Protein 3GDM (pdb70)

Foldseek 3Di:
DDQLQVCLVDALAPLSVLLSVLCVVLVFQEEEEEPDAALVVVLVLLLLLLSQYQEYEDALVRHPDDACVSHQVSVQVSCVVSPHFYEYAPADDDADPVSLCVCCHDGCRPLQGHQEYEYECVNDLRSQVSNVVSSVVRDPDGHAYAYEQDDDDPPDPNDPVSSVSRVVSLVPDSHHHAAYADQAAPDCVVVPHDHAHEYEQEACCDPPDPVNVRGDYLLVRLLRHHRHYYDYCQQPPPHHDNNVSSCVSRVSNSVSNVVSD/DDQLQVCLVPALAVLSSLLSVLCVVLLFQEEEEEPDAELVVVLVLLLLLLSQYQEYEDALVNHPDDACVSHQVSVLVSCVVSPHFYEYAPADDDADPVSLCVCCHDGCRPLLGHQEYEYECVNDLRNQVSVVVSSVVRDPDGHAYAYEQDDDDPPDPNDPVSSVSRVVSLVVDSHHYAAYADQADPDCVVVPHDHAYEYEPEDVCDLLVSLLRPHSHYYYYCQQQPPNDDNNVSSCVSRVSNSVSNVVD

B-factor: mean 23.88, std 8.71, range [9.25, 62.56]

Sequence (510 aa):
KATYKERAATHPSPVAAKLFNIMHEKQTNLCASLDVRTTKELLELVEALGPKICLLKTHVDILTDFSMEGTVKPLKALSAKYNFLLFEDRRFADIGNTVKLQYSAGVYRIAEWADITNAHGVVGPGIVSGLKQAAEEVTKEPRGLLMLAELSCKGSLATGEYTKGTVDIAKSDKDFVIGFIAQRDMGGRDEGYDWLIMTPGVGLDDKGDALGQQYRTVDDVVSTGSDIIIVGRGLFAKGRDAKVEGERYRKAGWEAYLRRCKATYKERAATHPSPVAAKLFNIMHEKQTNLCASLDVRTTKELLELVEALGPKICLLKTHVDILTDFSMEGTVKPLKALSAKYNFLLFEDRRFADIGNTVKLQYSAGVYRIAEWADITNAHGVVGPGIVSGLKQAAEEVTKEPRGLLMLAELSCKGSLATGEYTKGTVDIAKSDKDFVIGFIAQRDMGGRDEGYDWLIMTPGVGLRTVDDVVSTGSDIIIVGRGLFAKGRDAKVEGERYRKAGWEAYLRR

Solvent-accessible surface area: 19714 Å² total; per-residue (Å²): 89,48,50,0,119,97,10,7,90,113,22,52,0,82,0,0,20,76,0,0,54,4,0,55,114,42,96,0,0,0,0,0,12,7,51,12,88,55,12,151,73,7,37,98,23,0,79,29,0,0,58,42,0,0,0,0,22,5,10,0,12,6,5,78,73,21,46,59,130,35,0,7,129,41,0,65,58,16,11,86,139,42,61,3,10,0,0,1,7,20,42,0,4,12,55,42,96,23,0,29,21,14,0,5,23,11,44,23,103,4,0,64,2,0,8,0,0,0,0,0,0,0,2,0,46,13,0,3,70,12,0,60,93,0,5,106,104,59,23,198,101,42,17,0,0,0,0,2,1,74,18,103,28,185,47,32,24,16,50,61,114,8,10,137,14,0,20,69,9,0,58,72,23,102,70,5,1,0,0,0,13,9,55,100,38,24,28,18,122,154,116,56,37,40,12,0,3,0,0,42,30,7,3,43,88,42,207,84,40,81,78,10,87,152,95,72,50,2,70,57,0,0,67,64,10,0,0,0,0,8,4,23,138,23,0,26,13,150,84,81,79,10,110,86,21,0,55,88,11,32,126,28,0,28,83,4,9,94,152,65,88,105,48,59,1,119,94,9,8,90,110,22,56,0,84,0,0,18,75,0,0,67,7,0,58,123,40,97,0,0,0,0,0,11,7,60,13,92,55,12,152,70,6,38,94,20,0,71,33,0,0,66,28,0,0,0,0,23,6,9,0,13,7,5,79,71,25,46,51,122,35,0,10,131,39,0,66,59,12,10,84,130,53,67,2,6,0,0,1,7,21,45,0,4,15,56,36,88,24,0,40,22,14,0,14,22,9,34,20,103,6,0,78,2,0,7,0,0,0,0,0,0,0,3,0,55,30,0,4,66,6,0,60,83,3,4,106,134,53,27,193,100,38,20,0,0,0,0,1,2,87,19,111,26,142,48,32,26,18,53,45,103,7,12,136,15,0,21,88,9,0,53,72,23,82,69,8,1,0,0,0,13,10,59,106,44,23,29,17,123,146,110,46,32,38,13,0,2,0,0,42,61,14,27,100,111,70,1,67,59,0,0,70,58,8,0,0,0,0,7,3,24,153,20,0,28,11,180,81,89,76,14,118,77,15,0,57,118,14,48,99,25,0,26,76,1,25,116,146,89

Nearest PDB structures (foldseek):
  3gdm-assembly1_A  TM=1.004E+00  e=1.186E-55  Saccharomyces cerevisiae
  1dqw-assembly1_A  TM=9.858E-01  e=4.170E-51  Saccharomyces cerevisiae
  3gdt-assembly2_B  TM=9.945E-01  e=7.584E-51  Saccharomyces cerevisiae
  3gdm-assembly1_B  TM=9.973E-01  e=5.459E-50  Saccharomyces cerevisiae
  3gdl-assembly1_B  TM=9.566E-01  e=9.638E-49  Saccharomyces cerevisiae

Structure (mmCIF, N/CA/C/O backbone):
data_3GDM
#
_entry.id   3GDM
#
_cell.length_a   47.642
_cell.length_b   93.141
_cell.length_c   67.233
_cell.angle_alpha   90.00
_cell.angle_beta   109.19
_cell.angle_gamma   90.00
#
_symmetry.space_group_name_H-M   'P 1 21 1'
#
loop_
_entity.id
_entity.type
_entity.pdbx_description
1 polymer "Orotidine 5'-phosphate decarboxylase"
2 water water
#
loop_
_atom_site.group_PDB
_atom_site.id
_atom_site.type_symbol
_atom_site.label_atom_id
_atom_site.label_alt_id
_atom_site.label_comp_id
_atom_site.label_asym_id
_atom_site.label_entity_id
_atom_site.label_seq_id
_atom_site.pdbx_PDB_ins_code
_atom_site.Cartn_x
_atom_site.Cartn_y
_atom_site.Cartn_z
_atom_site.occupancy
_atom_site.B_iso_or_equiv
_atom_site.auth_seq_id
_atom_site.auth_comp_id
_atom_site.auth_asym_id
_atom_site.auth_atom_id
_atom_site.pdbx_PDB_model_num
ATOM 1 N N . LYS A 1 3 ? -16.371 -20.212 1.967 1.00 28.89 3 LYS A N 1
ATOM 2 C CA . LYS A 1 3 ? -16.179 -18.897 1.294 1.00 27.17 3 LYS A CA 1
ATOM 3 C C . LYS A 1 3 ? -16.212 -19.051 -0.220 1.00 26.36 3 LYS A C 1
ATOM 4 O O . LYS A 1 3 ? -15.969 -20.134 -0.750 1.00 27.27 3 LYS A O 1
ATOM 10 N N . ALA A 1 4 ? -16.504 -17.955 -0.912 1.00 24.17 4 ALA A N 1
ATOM 11 C CA . ALA A 1 4 ? -16.540 -17.963 -2.365 1.00 23.50 4 ALA A CA 1
ATOM 12 C C . ALA A 1 4 ? -15.099 -18.091 -2.847 1.00 22.44 4 ALA A C 1
ATOM 13 O O . ALA A 1 4 ? -14.163 -18.042 -2.042 1.00 22.80 4 ALA A O 1
ATOM 15 N N . THR A 1 5 ? -14.922 -18.251 -4.154 1.00 20.15 5 THR A N 1
ATOM 16 C CA . THR A 1 5 ? -13.589 -18.372 -4.735 1.00 18.23 5 THR A CA 1
ATOM 17 C C . THR A 1 5 ? -12.875 -17.022 -4.668 1.00 18.25 5 THR A C 1
ATOM 18 O O . THR A 1 5 ? -13.515 -15.981 -4.509 1.00 17.44 5 THR A O 1
ATOM 22 N N . TYR A 1 6 ? -11.550 -17.038 -4.784 1.00 16.87 6 TYR A N 1
ATOM 23 C CA . TYR A 1 6 ? -10.797 -15.791 -4.761 1.00 17.04 6 TYR A CA 1
ATOM 24 C C . TYR A 1 6 ? -11.271 -14.939 -5.937 1.00 17.31 6 TYR A C 1
ATOM 25 O O . TYR A 1 6 ? -11.383 -13.719 -5.827 1.00 17.65 6 TYR A O 1
ATOM 34 N N . LYS A 1 7 ? -11.545 -15.597 -7.062 1.00 16.34 7 LYS A N 1
ATOM 35 C CA . LYS A 1 7 ? -12.018 -14.917 -8.265 1.00 18.19 7 LYS A CA 1
ATOM 36 C C . LYS A 1 7 ? -13.319 -14.159 -7.992 1.00 18.06 7 LYS A C 1
ATOM 37 O O . LYS A 1 7 ? -13.473 -13.008 -8.405 1.00 19.09 7 LYS A O 1
ATOM 43 N N . GLU A 1 8 ? -14.248 -14.808 -7.296 1.00 19.07 8 GLU A N 1
ATOM 44 C CA . GLU A 1 8 ? -15.529 -14.189 -6.967 1.00 20.75 8 GLU A CA 1
ATOM 45 C C . GLU A 1 8 ? -15.350 -13.035 -5.983 1.00 21.46 8 GLU A C 1
ATOM 46 O O . GLU A 1 8 ? -15.922 -11.958 -6.152 1.00 19.73 8 GLU A O 1
ATOM 52 N N . ARG A 1 9 ? -14.548 -13.264 -4.948 1.00 19.62 9 ARG A N 1
ATOM 53 C CA . ARG A 1 9 ? -14.320 -12.239 -3.942 1.00 20.86 9 ARG A CA 1
ATOM 54 C C . ARG A 1 9 ? -13.692 -10.988 -4.550 1.00 20.74 9 ARG A C 1
ATOM 55 O O . ARG A 1 9 ? -13.983 -9.870 -4.125 1.00 22.07 9 ARG A O 1
ATOM 63 N N . ALA A 1 10 ? -12.846 -11.170 -5.557 1.00 21.70 10 ALA A N 1
ATOM 64 C CA . ALA A 1 10 ? -12.196 -10.037 -6.207 1.00 22.27 10 ALA A CA 1
ATOM 65 C C . ALA A 1 10 ? -13.203 -9.141 -6.924 1.00 23.93 10 ALA A C 1
ATOM 66 O O . ALA A 1 10 ? -13.073 -7.915 -6.926 1.00 22.71 10 ALA A O 1
ATOM 68 N N . ALA A 1 11 ? -14.216 -9.760 -7.517 1.00 24.30 11 ALA A N 1
ATOM 69 C CA . ALA A 1 11 ? -15.230 -9.027 -8.269 1.00 25.13 11 ALA A CA 1
ATOM 70 C C . ALA A 1 11 ? -16.181 -8.159 -7.453 1.00 25.30 11 ALA A C 1
ATOM 71 O O . ALA A 1 11 ? -16.717 -7.173 -7.961 1.00 25.58 11 ALA A O 1
ATOM 73 N N . THR A 1 12 ? -16.378 -8.509 -6.189 1.00 26.26 12 THR A N 1
ATOM 74 C CA . THR A 1 12 ? -17.311 -7.784 -5.339 1.00 27.21 12 THR A CA 1
ATOM 75 C C . THR A 1 12 ? -16.714 -7.024 -4.156 1.00 24.70 12 THR A C 1
ATOM 76 O O . THR A 1 12 ? -17.415 -6.254 -3.501 1.00 23.24 12 THR A O 1
ATOM 80 N N . HIS A 1 13 ? -15.431 -7.217 -3.884 1.00 21.41 13 HIS A N 1
ATOM 81 C CA . HIS A 1 13 ? -14.829 -6.557 -2.733 1.00 20.62 13 HIS A CA 1
ATOM 82 C C . HIS A 1 13 ? -14.812 -5.029 -2.777 1.00 20.06 13 HIS A C 1
ATOM 83 O O . HIS A 1 13 ? -14.439 -4.424 -3.781 1.00 22.30 13 HIS A O 1
ATOM 90 N N . PRO A 1 14 ? -15.210 -4.386 -1.667 1.00 20.60 14 PRO A N 1
ATOM 91 C CA . PRO A 1 14 ? -15.247 -2.923 -1.564 1.00 20.83 14 PRO A CA 1
ATOM 92 C C . PRO A 1 14 ? -13.884 -2.233 -1.520 1.00 20.71 14 PRO A C 1
ATOM 93 O O . PRO A 1 14 ? -13.786 -1.038 -1.801 1.00 21.24 14 PRO A O 1
ATOM 97 N N . SER A 1 15 ? -12.839 -2.979 -1.168 1.00 19.58 15 SER A N 1
ATOM 98 C CA . SER A 1 15 ? -11.490 -2.418 -1.088 1.00 18.77 15 SER A CA 1
ATOM 99 C C . SER A 1 15 ? -10.699 -2.710 -2.348 1.00 18.43 15 SER A C 1
ATOM 100 O O . SER A 1 15 ? -10.459 -3.867 -2.677 1.00 17.15 15 SER A O 1
ATOM 103 N N . PRO A 1 16 ? -10.279 -1.663 -3.073 1.00 18.81 16 PRO A N 1
ATOM 104 C CA . PRO A 1 16 ? -9.510 -1.862 -4.301 1.00 16.75 16 PRO A CA 1
ATOM 105 C C . PRO A 1 16 ? -8.241 -2.684 -4.115 1.00 16.84 16 PRO A C 1
ATOM 106 O O . PRO A 1 16 ? -7.899 -3.497 -4.970 1.00 17.81 16 PRO A O 1
ATOM 110 N N . VAL A 1 17 ? -7.539 -2.483 -3.005 1.00 16.19 17 VAL A N 1
ATOM 111 C CA . VAL A 1 17 ? -6.314 -3.244 -2.801 1.00 16.02 17 VAL A CA 1
ATOM 112 C C . VAL A 1 17 ? -6.627 -4.727 -2.568 1.00 16.46 17 VAL A C 1
ATOM 113 O O . VAL A 1 17 ? -5.888 -5.600 -3.024 1.00 14.94 17 VAL A O 1
ATOM 117 N N . ALA A 1 18 ? -7.739 -5.014 -1.895 1.00 15.39 18 ALA A N 1
ATOM 118 C CA . ALA A 1 18 ? -8.128 -6.403 -1.638 1.00 15.76 18 ALA A CA 1
ATOM 119 C C . ALA A 1 18 ? -8.573 -7.062 -2.942 1.00 16.03 18 ALA A C 1
ATOM 120 O O . ALA A 1 18 ? -8.251 -8.220 -3.205 1.00 14.06 18 ALA A O 1
ATOM 122 N N . ALA A 1 19 ? -9.315 -6.318 -3.755 1.00 16.79 19 ALA A N 1
ATOM 123 C CA . ALA A 1 19 ? -9.773 -6.834 -5.035 1.00 16.30 19 ALA A CA 1
ATOM 124 C C . ALA A 1 19 ? -8.550 -7.150 -5.895 1.00 15.29 19 ALA A C 1
ATOM 125 O O . ALA A 1 19 ? -8.508 -8.181 -6.564 1.00 17.81 19 ALA A O 1
ATOM 127 N N . LYS A 1 20 ? -7.546 -6.275 -5.859 1.00 15.17 20 LYS A N 1
ATOM 128 C CA . LYS A 1 20 ? -6.330 -6.487 -6.634 1.00 16.26 20 LYS A CA 1
ATOM 129 C C . LYS A 1 20 ? -5.607 -7.754 -6.182 1.00 16.27 20 LYS A C 1
ATOM 130 O O . LYS A 1 20 ? -5.115 -8.529 -7.011 1.00 15.75 20 LYS A O 1
ATOM 136 N N . LEU A 1 21 ? -5.558 -7.973 -4.869 1.00 16.12 21 LEU A N 1
ATOM 137 C CA . LEU A 1 21 ? -4.888 -9.151 -4.322 1.00 14.88 21 LEU A CA 1
ATOM 138 C C . LEU A 1 21 ? -5.616 -10.451 -4.690 1.00 14.90 21 LEU A C 1
ATOM 139 O O . LEU A 1 21 ? -4.982 -11.432 -5.078 1.00 14.03 21 LEU A O 1
ATOM 144 N N . PHE A 1 22 ? -6.943 -10.465 -4.567 1.00 15.16 22 PHE A N 1
ATOM 145 C CA . PHE A 1 22 ? -7.717 -11.656 -4.913 1.00 15.47 22 PHE A CA 1
ATOM 146 C C . PHE A 1 22 ? -7.542 -11.998 -6.393 1.00 15.83 22 PHE A C 1
ATOM 147 O O . PHE A 1 22 ? -7.498 -13.172 -6.765 1.00 15.62 22 PHE A O 1
ATOM 155 N N . ASN A 1 23 ? -7.440 -10.979 -7.241 1.00 15.59 23 ASN A N 1
ATOM 156 C CA . ASN A 1 23 ? -7.253 -11.221 -8.664 1.00 17.30 23 ASN A CA 1
ATOM 157 C C . ASN A 1 23 ? -5.861 -11.783 -8.916 1.00 16.85 23 ASN A C 1
ATOM 158 O O . ASN A 1 23 ? -5.685 -12.642 -9.775 1.00 17.51 23 ASN A O 1
ATOM 163 N N . ILE A 1 24 ? -4.871 -11.300 -8.169 1.00 16.44 24 ILE A N 1
ATOM 164 C CA . ILE A 1 24 ? -3.508 -11.801 -8.318 1.00 14.94 24 ILE A CA 1
ATOM 165 C C . ILE A 1 24 ? -3.495 -13.285 -7.951 1.00 15.28 24 ILE A C 1
ATOM 166 O O . ILE A 1 24 ? -2.912 -14.108 -8.662 1.00 15.32 24 ILE A O 1
ATOM 171 N N . MET A 1 25 ? -4.151 -13.620 -6.843 1.00 14.16 25 MET A N 1
ATOM 172 C CA . MET A 1 25 ? -4.220 -15.001 -6.372 1.00 13.76 25 MET A CA 1
ATOM 173 C C . MET A 1 25 ? -4.901 -15.894 -7.401 1.00 15.62 25 MET A C 1
ATOM 174 O O . MET A 1 25 ? -4.423 -16.983 -7.705 1.00 14.79 25 MET A O 1
ATOM 179 N N . HIS A 1 26 ? -6.019 -15.424 -7.942 1.00 16.64 26 HIS A N 1
ATOM 180 C CA . HIS A 1 26 ? -6.754 -16.190 -8.940 1.00 19.85 26 HIS A CA 1
ATOM 181 C C . HIS A 1 26 ? -5.967 -16.369 -10.245 1.00 18.73 26 HIS A C 1
ATOM 182 O O . HIS A 1 26 ? -5.868 -17.480 -10.769 1.00 19.32 26 HIS A O 1
ATOM 189 N N . GLU A 1 27 ? -5.386 -15.287 -10.752 1.00 18.84 27 GLU A N 1
ATOM 190 C CA . GLU A 1 27 ? -4.640 -15.338 -12.008 1.00 19.54 27 GLU A CA 1
ATOM 191 C C . GLU A 1 27 ? -3.326 -16.122 -11.962 1.00 18.40 27 GLU A C 1
ATOM 192 O O . GLU A 1 27 ? -2.920 -16.708 -12.966 1.00 20.14 27 GLU A O 1
ATOM 198 N N . LYS A 1 28 ? -2.668 -16.139 -10.806 1.00 16.29 28 LYS A N 1
ATOM 199 C CA . LYS A 1 28 ? -1.389 -16.837 -10.658 1.00 15.72 28 LYS A CA 1
ATOM 200 C C . LYS A 1 28 ? -1.495 -18.158 -9.909 1.00 15.44 28 LYS A C 1
ATOM 201 O O . LYS A 1 28 ? -0.487 -18.845 -9.697 1.00 15.44 28 LYS A O 1
ATOM 207 N N . GLN A 1 29 ? -2.716 -18.505 -9.516 1.00 15.05 29 GLN A N 1
ATOM 208 C CA . GLN A 1 29 ? -2.983 -19.721 -8.765 1.00 15.34 29 GLN A CA 1
ATOM 209 C C . GLN A 1 29 ? -2.065 -19.804 -7.550 1.00 16.10 29 GLN A C 1
ATOM 210 O O . GLN A 1 29 ? -1.354 -20.781 -7.346 1.00 15.68 29 GLN A O 1
ATOM 216 N N . THR A 1 30 ? -2.076 -18.754 -6.742 1.00 14.27 30 THR A N 1
ATOM 217 C CA . THR A 1 30 ? -1.245 -18.754 -5.553 1.00 13.42 30 THR A CA 1
ATOM 218 C C . THR A 1 30 ? -1.893 -18.026 -4.394 1.00 14.72 30 THR A C 1
ATOM 219 O O . THR A 1 30 ? -2.606 -17.039 -4.591 1.00 15.10 30 THR A O 1
ATOM 223 N N . ASN A 1 31 ? -1.692 -18.549 -3.188 1.00 13.56 31 ASN A N 1
ATOM 224 C CA . ASN A 1 31 ? -2.172 -17.878 -1.985 1.00 12.07 31 ASN A CA 1
ATOM 225 C C . ASN A 1 31 ? -0.988 -17.794 -1.029 1.00 11.12 31 ASN A C 1
ATOM 226 O O . ASN A 1 31 ? -1.149 -17.643 0.181 1.00 11.87 31 ASN A O 1
ATOM 231 N N . LEU A 1 32 ? 0.209 -17.872 -1.612 1.00 11.64 32 LEU A N 1
ATOM 232 C CA . LEU A 1 32 ? 1.460 -17.814 -0.862 1.00 11.96 32 LEU A CA 1
ATOM 233 C C . LEU A 1 32 ? 2.039 -16.412 -0.680 1.00 12.47 32 LEU A C 1
ATOM 234 O O . LEU A 1 32 ? 2.214 -15.657 -1.642 1.00 11.62 32 LEU A O 1
ATOM 239 N N . CYS A 1 33 ? 2.336 -16.105 0.576 1.00 10.94 33 CYS A N 1
ATOM 240 C CA . CYS A 1 33 ? 2.941 -14.852 1.010 1.00 14.00 33 CYS A CA 1
ATOM 241 C C . CYS A 1 33 ? 4.350 -15.207 1.489 1.00 13.93 33 CYS A C 1
ATOM 242 O O . CYS A 1 33 ? 4.505 -16.006 2.413 1.00 14.73 33 CYS A O 1
ATOM 245 N N . ALA A 1 34 ? 5.373 -14.648 0.851 1.00 13.76 34 ALA A N 1
ATOM 246 C CA . ALA A 1 34 ? 6.742 -14.923 1.279 1.00 13.18 34 ALA A CA 1
ATOM 247 C C . ALA A 1 34 ? 7.176 -13.896 2.319 1.00 13.76 34 ALA A C 1
ATOM 248 O O . ALA A 1 34 ? 6.841 -12.714 2.221 1.00 12.86 34 ALA A O 1
ATOM 250 N N . SER A 1 35 ? 7.914 -14.358 3.322 1.00 12.33 35 SER A N 1
ATOM 251 C CA . SER A 1 35 ? 8.439 -13.489 4.376 1.00 14.05 35 SER A CA 1
ATOM 252 C C . SER A 1 35 ? 9.938 -13.753 4.315 1.00 14.34 35 SER A C 1
ATOM 253 O O . SER A 1 35 ? 10.399 -14.824 4.705 1.00 14.30 35 SER A O 1
ATOM 256 N N . LEU A 1 36 ? 10.691 -12.777 3.818 1.00 14.39 36 LEU A N 1
ATOM 257 C CA . LEU A 1 36 ? 12.130 -12.939 3.640 1.00 14.69 36 LEU A CA 1
ATOM 258 C C . LEU A 1 36 ? 12.923 -11.974 4.512 1.00 14.73 36 LEU A C 1
ATOM 259 O O . LEU A 1 36 ? 13.477 -10.983 4.031 1.00 15.50 36 LEU A O 1
ATOM 264 N N . ASP A 1 37 ? 12.991 -12.289 5.798 1.00 13.80 37 ASP A N 1
ATOM 265 C CA . ASP A 1 37 ? 13.678 -11.435 6.754 1.00 14.39 37 ASP A CA 1
ATOM 266 C C . ASP A 1 37 ? 15.199 -11.520 6.731 1.00 16.19 37 ASP A C 1
ATOM 267 O O . ASP A 1 37 ? 15.825 -12.050 7.651 1.00 19.07 37 ASP A O 1
ATOM 272 N N . VAL A 1 38 ? 15.782 -10.981 5.667 1.00 16.39 38 VAL A N 1
ATOM 273 C CA . VAL A 1 38 ? 17.232 -10.953 5.515 1.00 16.96 38 VAL A CA 1
ATOM 274 C C . VAL A 1 38 ? 17.692 -9.529 5.794 1.00 16.64 38 VAL A C 1
ATOM 275 O O . VAL A 1 38 ? 16.899 -8.590 5.712 1.00 17.23 38 VAL A O 1
ATOM 279 N N . ARG A 1 39 ? 18.973 -9.368 6.116 1.00 17.16 39 ARG A N 1
ATOM 280 C CA . ARG A 1 39 ? 19.512 -8.056 6.468 1.00 17.62 39 ARG A CA 1
ATOM 281 C C . ARG A 1 39 ? 20.012 -7.160 5.338 1.00 17.91 39 ARG A C 1
ATOM 282 O O . ARG A 1 39 ? 20.231 -5.973 5.567 1.00 19.74 39 ARG A O 1
ATOM 290 N N . THR A 1 40 ? 20.202 -7.699 4.134 1.00 17.90 40 THR A N 1
ATOM 291 C CA . THR A 1 40 ? 20.686 -6.869 3.035 1.00 18.93 40 THR A CA 1
ATOM 292 C C . THR A 1 40 ? 19.734 -6.748 1.858 1.00 17.93 40 THR A C 1
ATOM 293 O O . THR A 1 40 ? 19.063 -7.707 1.477 1.00 16.88 40 THR A O 1
ATOM 297 N N . THR A 1 41 ? 19.694 -5.551 1.286 1.00 17.54 41 THR A N 1
ATOM 298 C CA . THR A 1 41 ? 18.856 -5.274 0.134 1.00 16.79 41 THR A CA 1
ATOM 299 C C . THR A 1 41 ? 19.217 -6.216 -1.017 1.00 17.46 41 THR A C 1
ATOM 300 O O . THR A 1 41 ? 18.338 -6.729 -1.704 1.00 17.53 41 THR A O 1
ATOM 304 N N . LYS A 1 42 ? 20.511 -6.457 -1.210 1.00 17.44 42 LYS A N 1
ATOM 305 C CA . LYS A 1 42 ? 20.965 -7.330 -2.289 1.00 18.42 42 LYS A CA 1
ATOM 306 C C . LYS A 1 42 ? 20.339 -8.721 -2.211 1.00 17.77 42 LYS A C 1
ATOM 307 O O . LYS A 1 42 ? 19.810 -9.225 -3.201 1.00 17.90 42 LYS A O 1
ATOM 313 N N . GLU A 1 43 ? 20.404 -9.346 -1.041 1.00 18.31 43 GLU A N 1
ATOM 314 C CA . GLU A 1 43 ? 19.829 -10.674 -0.898 1.00 17.32 43 GLU A CA 1
ATOM 315 C C . GLU A 1 43 ? 18.312 -10.626 -0.990 1.00 17.36 43 GLU A C 1
ATOM 316 O O . GLU A 1 43 ? 17.698 -11.505 -1.590 1.00 17.95 43 GLU A O 1
ATOM 322 N N . LEU A 1 44 ? 17.708 -9.598 -0.406 1.00 15.18 44 LEU A N 1
ATOM 323 C CA . LEU A 1 44 ? 16.251 -9.472 -0.454 1.00 15.51 44 LEU A CA 1
ATOM 324 C C . LEU A 1 44 ? 15.780 -9.464 -1.900 1.00 16.44 44 LEU A C 1
ATOM 325 O O . LEU A 1 44 ? 14.885 -10.217 -2.278 1.00 15.72 44 LEU A O 1
ATOM 330 N N . LEU A 1 45 ? 16.398 -8.612 -2.712 1.00 16.93 45 LEU A N 1
ATOM 331 C CA . LEU A 1 45 ? 16.026 -8.501 -4.116 1.00 17.54 45 LEU A CA 1
ATOM 332 C C . LEU A 1 45 ? 16.232 -9.798 -4.888 1.00 17.32 45 LEU A C 1
ATOM 333 O O . LEU A 1 45 ? 15.439 -10.137 -5.769 1.00 18.30 45 LEU A O 1
ATOM 338 N N . GLU A 1 46 ? 17.299 -10.520 -4.564 1.00 17.55 46 GLU A N 1
ATOM 339 C CA . GLU A 1 46 ? 17.584 -11.783 -5.237 1.00 18.64 46 GLU A CA 1
ATOM 340 C C . GLU A 1 46 ? 16.485 -12.796 -4.935 1.00 18.43 46 GLU A C 1
ATOM 341 O O . GLU A 1 46 ? 15.949 -13.440 -5.838 1.00 17.77 46 GLU A O 1
ATOM 347 N N . LEU A 1 47 ? 16.154 -12.928 -3.655 1.00 17.82 47 LEU A N 1
ATOM 348 C CA . LEU A 1 47 ? 15.129 -13.869 -3.227 1.00 17.64 47 LEU A CA 1
ATOM 349 C C . LEU A 1 47 ? 13.760 -13.478 -3.759 1.00 17.29 47 LEU A C 1
ATOM 350 O O . LEU A 1 47 ? 12.975 -14.337 -4.164 1.00 16.63 47 LEU A O 1
ATOM 355 N N . VAL A 1 48 ? 13.470 -12.181 -3.765 1.00 16.69 48 VAL A N 1
ATOM 356 C CA . VAL A 1 48 ? 12.178 -11.721 -4.258 1.00 17.04 48 VAL A CA 1
ATOM 357 C C . VAL A 1 48 ? 12.005 -12.032 -5.739 1.00 18.50 48 VAL A C 1
ATOM 358 O O . VAL A 1 48 ? 10.919 -12.417 -6.178 1.00 18.34 48 VAL A O 1
ATOM 362 N N . GLU A 1 49 ? 13.067 -11.873 -6.521 1.00 18.49 49 GLU A N 1
ATOM 363 C CA . GLU A 1 49 ? 12.938 -12.156 -7.941 1.00 21.09 49 GLU A CA 1
ATOM 364 C C . GLU A 1 49 ? 12.732 -13.642 -8.198 1.00 20.41 49 GLU A C 1
ATOM 365 O O . GLU A 1 49 ? 11.975 -14.027 -9.092 1.00 21.97 49 GLU A O 1
ATOM 371 N N . ALA A 1 50 ? 13.396 -14.475 -7.405 1.00 19.49 50 ALA A N 1
ATOM 372 C CA . ALA A 1 50 ? 13.272 -15.919 -7.554 1.00 17.91 50 ALA A CA 1
ATOM 373 C C . ALA A 1 50 ? 11.871 -16.385 -7.179 1.00 18.06 50 ALA A C 1
ATOM 374 O O . ALA A 1 50 ? 11.342 -17.324 -7.774 1.00 19.04 50 ALA A O 1
ATOM 376 N N . LEU A 1 51 ? 11.274 -15.721 -6.193 1.00 16.45 51 LEU A N 1
ATOM 377 C CA . LEU A 1 51 ? 9.945 -16.087 -5.716 1.00 16.24 51 LEU A CA 1
ATOM 378 C C . LEU A 1 51 ? 8.786 -15.349 -6.373 1.00 15.53 51 LEU A C 1
ATOM 379 O O . LEU A 1 51 ? 7.644 -15.796 -6.290 1.00 15.43 51 LEU A O 1
ATOM 384 N N . GLY A 1 52 ? 9.081 -14.232 -7.031 1.00 15.33 52 GLY A N 1
ATOM 385 C CA . GLY A 1 52 ? 8.044 -13.430 -7.664 1.00 15.68 52 GLY A CA 1
ATOM 386 C C . GLY A 1 52 ? 6.933 -14.161 -8.393 1.00 15.15 52 GLY A C 1
ATOM 387 O O . GLY A 1 52 ? 5.753 -13.897 -8.153 1.00 14.78 52 GLY A O 1
ATOM 388 N N . PRO A 1 53 ? 7.272 -15.095 -9.292 1.00 15.85 53 PRO A N 1
ATOM 389 C CA . PRO A 1 53 ? 6.256 -15.836 -10.042 1.00 16.28 53 PRO A CA 1
ATOM 390 C C . PRO A 1 53 ? 5.345 -16.714 -9.199 1.00 16.47 53 PRO A C 1
ATOM 391 O O . PRO A 1 53 ? 4.248 -17.058 -9.627 1.00 16.00 53 PRO A O 1
ATOM 395 N N . LYS A 1 54 ? 5.794 -17.065 -7.999 1.00 14.87 54 LYS A N 1
ATOM 396 C CA . LYS A 1 54 ? 5.030 -17.977 -7.158 1.00 16.46 54 LYS A CA 1
ATOM 397 C C . LYS A 1 54 ? 4.276 -17.382 -5.980 1.00 14.19 54 LYS A C 1
ATOM 398 O O . LYS A 1 54 ? 3.576 -18.102 -5.271 1.00 15.11 54 LYS A O 1
ATOM 404 N N . ILE A 1 55 ? 4.391 -16.075 -5.777 1.00 14.33 55 ILE A N 1
ATOM 405 C CA . ILE A 1 55 ? 3.726 -15.452 -4.638 1.00 12.38 55 ILE A CA 1
ATOM 406 C C . ILE A 1 55 ? 2.674 -14.428 -5.030 1.00 13.18 55 ILE A C 1
ATOM 407 O O . ILE A 1 55 ? 2.658 -13.928 -6.155 1.00 13.60 55 ILE A O 1
ATOM 412 N N . CYS A 1 56 ? 1.793 -14.116 -4.092 1.00 14.00 56 CYS A N 1
ATOM 413 C CA . CYS A 1 56 ? 0.768 -13.115 -4.344 1.00 15.17 56 CYS A CA 1
ATOM 414 C C . CYS A 1 56 ? 1.070 -11.902 -3.464 1.00 13.79 56 CYS A C 1
ATOM 415 O O . CYS A 1 56 ? 0.542 -10.810 -3.693 1.00 12.78 56 CYS A O 1
ATOM 418 N N . LEU A 1 57 ? 1.967 -12.091 -2.496 1.00 12.29 57 LEU A N 1
ATOM 419 C CA . LEU A 1 57 ? 2.301 -11.045 -1.541 1.00 11.16 57 LEU A CA 1
ATOM 420 C C . LEU A 1 57 ? 3.679 -11.264 -0.918 1.00 10.49 57 LEU A C 1
ATOM 421 O O . LEU A 1 57 ? 4.124 -12.404 -0.760 1.00 12.26 57 LEU A O 1
ATOM 426 N N . LEU A 1 58 ? 4.351 -10.169 -0.577 1.00 11.34 58 LEU A N 1
ATOM 427 C CA . LEU A 1 58 ? 5.651 -10.230 0.079 1.00 11.41 58 LEU A CA 1
ATOM 428 C C . LEU A 1 58 ? 5.517 -9.442 1.378 1.00 11.64 58 LEU A C 1
ATOM 429 O O . LEU A 1 58 ? 5.163 -8.256 1.343 1.00 12.46 58 LEU A O 1
ATOM 434 N N . LYS A 1 59 ? 5.775 -10.095 2.510 1.00 10.59 59 LYS A N 1
ATOM 435 C CA . LYS A 1 59 ? 5.699 -9.435 3.809 1.00 10.80 59 LYS A CA 1
ATOM 436 C C . LYS A 1 59 ? 7.110 -8.968 4.141 1.00 11.73 59 LYS A C 1
ATOM 437 O O . LYS A 1 59 ? 8.040 -9.776 4.249 1.00 13.64 59 LYS A O 1
ATOM 443 N N . THR A 1 60 ? 7.257 -7.659 4.303 1.00 13.01 60 THR A N 1
ATOM 444 C CA . THR A 1 60 ? 8.558 -7.065 4.571 1.00 13.38 60 THR A CA 1
ATOM 445 C C . THR A 1 60 ? 8.747 -6.389 5.923 1.00 13.55 60 THR A C 1
ATOM 446 O O . THR A 1 60 ? 7.797 -6.016 6.608 1.00 13.31 60 THR A O 1
ATOM 450 N N . HIS A 1 61 ? 10.019 -6.234 6.268 1.00 15.34 61 HIS A N 1
ATOM 451 C CA . HIS A 1 61 ? 10.470 -5.525 7.455 1.00 14.36 61 HIS A CA 1
ATOM 452 C C . HIS A 1 61 ? 11.651 -4.736 6.908 1.00 14.81 61 HIS A C 1
ATOM 453 O O . HIS A 1 61 ? 12.804 -5.144 7.073 1.00 15.26 61 HIS A O 1
ATOM 460 N N . VAL A 1 62 ? 11.381 -3.628 6.218 1.00 14.65 62 VAL A N 1
ATOM 461 C CA . VAL A 1 62 ? 12.486 -2.849 5.669 1.00 14.33 62 VAL A CA 1
ATOM 462 C C . VAL A 1 62 ? 13.297 -2.225 6.796 1.00 14.51 62 VAL A C 1
ATOM 463 O O . VAL A 1 62 ? 14.442 -1.826 6.594 1.00 16.45 62 VAL A O 1
ATOM 467 N N . ASP A 1 63 ? 12.709 -2.165 7.987 1.00 13.80 63 ASP A N 1
ATOM 468 C CA . ASP A 1 63 ? 13.390 -1.593 9.136 1.00 16.10 63 ASP A CA 1
ATOM 469 C C . ASP A 1 63 ? 14.433 -2.505 9.785 1.00 15.67 63 ASP A C 1
ATOM 470 O O . ASP A 1 63 ? 14.977 -2.166 10.833 1.00 16.87 63 ASP A O 1
ATOM 475 N N . ILE A 1 64 ? 14.708 -3.662 9.183 1.00 15.87 64 ILE A N 1
ATOM 476 C CA . ILE A 1 64 ? 15.746 -4.542 9.726 1.00 17.11 64 ILE A CA 1
ATOM 477 C C . ILE A 1 64 ? 16.907 -4.627 8.738 1.00 16.92 64 ILE A C 1
ATOM 478 O O . ILE A 1 64 ? 17.914 -5.285 9.005 1.00 17.48 64 ILE A O 1
ATOM 483 N N . LEU A 1 65 ? 16.764 -3.962 7.594 1.00 16.50 65 LEU A N 1
ATOM 484 C CA . LEU A 1 65 ? 17.825 -3.967 6.590 1.00 17.27 65 LEU A CA 1
ATOM 485 C C . LEU A 1 65 ? 18.982 -3.115 7.094 1.00 18.15 65 LEU A C 1
ATOM 486 O O . LEU A 1 65 ? 18.776 -2.156 7.838 1.00 18.46 65 LEU A O 1
ATOM 491 N N . THR A 1 66 ? 20.198 -3.468 6.695 1.00 19.66 66 THR A N 1
ATOM 492 C CA . THR A 1 66 ? 21.376 -2.716 7.110 1.00 21.24 66 THR A CA 1
ATOM 493 C C . THR A 1 66 ? 21.690 -1.622 6.101 1.00 21.59 66 THR A C 1
ATOM 494 O O . THR A 1 66 ? 22.571 -0.791 6.335 1.00 21.83 66 THR A O 1
ATOM 498 N N . ASP A 1 67 ? 20.970 -1.620 4.983 1.00 20.88 67 ASP A N 1
ATO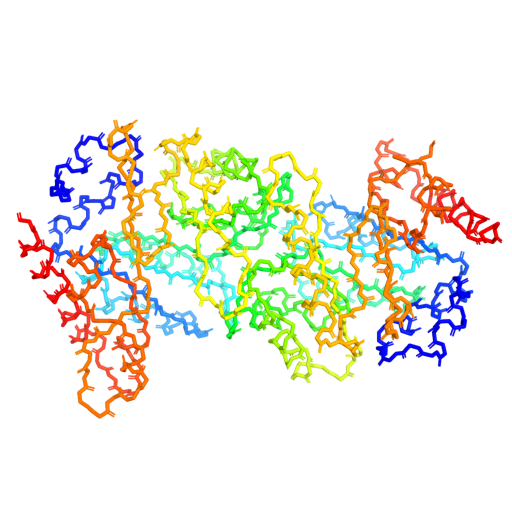M 499 C CA . ASP A 1 67 ? 21.215 -0.645 3.931 1.00 20.44 67 ASP A CA 1
ATOM 500 C C . ASP A 1 67 ? 19.972 -0.160 3.202 1.00 20.72 67 ASP A C 1
ATOM 501 O O . ASP A 1 67 ? 19.962 -0.060 1.976 1.00 19.10 67 ASP A O 1
ATOM 506 N N . PHE A 1 68 ? 18.927 0.155 3.953 1.00 20.02 68 PHE A N 1
ATOM 507 C CA . PHE A 1 68 ? 17.704 0.639 3.340 1.00 19.47 68 PHE A CA 1
ATOM 508 C C . PHE A 1 68 ? 17.865 2.013 2.705 1.00 20.28 68 PHE A C 1
ATOM 509 O O . PHE A 1 68 ? 18.554 2.882 3.236 1.00 19.27 68 PHE A O 1
ATOM 517 N N . SER A 1 69 ? 17.209 2.194 1.565 1.00 20.00 69 SER A N 1
ATOM 518 C CA . SER A 1 69 ? 17.194 3.470 0.864 1.00 19.65 69 SER A CA 1
ATOM 519 C C . SER A 1 69 ? 16.030 3.431 -0.114 1.00 19.63 69 SER A C 1
ATOM 520 O O . SER A 1 69 ? 15.633 2.358 -0.580 1.00 18.30 69 SER A O 1
ATOM 523 N N . MET A 1 70 ? 15.462 4.594 -0.409 1.00 18.67 70 MET A N 1
ATOM 524 C CA . MET A 1 70 ? 14.341 4.655 -1.339 1.00 21.81 70 MET A CA 1
ATOM 525 C C . MET A 1 70 ? 14.766 4.244 -2.747 1.00 22.64 70 MET A C 1
ATOM 526 O O . MET A 1 70 ? 14.065 3.492 -3.421 1.00 23.50 70 MET A O 1
ATOM 531 N N . GLU A 1 71 ? 15.922 4.730 -3.187 1.00 23.47 71 GLU A N 1
ATOM 532 C CA . GLU A 1 71 ? 16.416 4.413 -4.524 1.00 24.10 71 GLU A CA 1
ATOM 533 C C . GLU A 1 71 ? 17.023 3.022 -4.649 1.00 22.20 71 GLU A C 1
ATOM 534 O O . GLU A 1 71 ? 16.882 2.369 -5.684 1.00 21.73 71 GLU A O 1
ATOM 540 N N . GLY A 1 72 ? 17.692 2.570 -3.595 1.00 21.02 72 GLY A N 1
ATOM 541 C CA . GLY A 1 72 ? 18.330 1.267 -3.633 1.00 20.24 72 GLY A CA 1
ATOM 542 C C . GLY A 1 72 ? 17.467 0.084 -3.242 1.00 19.91 72 GLY A C 1
ATOM 543 O O . GLY A 1 72 ? 17.680 -1.023 -3.731 1.00 19.64 72 GLY A O 1
ATOM 544 N N . THR A 1 73 ? 16.486 0.312 -2.373 1.00 19.66 73 THR A N 1
ATOM 545 C CA . THR A 1 73 ? 15.618 -0.766 -1.907 1.00 18.45 73 THR A CA 1
ATOM 546 C C . THR A 1 73 ? 14.197 -0.715 -2.459 1.00 17.09 73 THR A C 1
ATOM 547 O O . THR A 1 73 ? 13.751 -1.635 -3.142 1.00 17.29 73 THR A O 1
ATOM 551 N N . VAL A 1 74 ? 13.489 0.368 -2.160 1.00 17.47 74 VAL A N 1
ATOM 552 C CA . VAL A 1 74 ? 12.109 0.513 -2.598 1.00 15.83 74 VAL A CA 1
ATOM 553 C C . VAL A 1 74 ? 11.916 0.529 -4.105 1.00 16.18 74 VAL A C 1
ATOM 554 O O . VAL A 1 74 ? 11.047 -0.170 -4.619 1.00 16.52 74 VAL A O 1
ATOM 558 N N . LYS A 1 75 ? 12.715 1.322 -4.815 1.00 17.20 75 LYS A N 1
ATOM 559 C CA . LYS A 1 75 ? 12.579 1.395 -6.263 1.00 18.88 75 LYS A CA 1
ATOM 560 C C . LYS A 1 75 ? 12.674 0.015 -6.910 1.00 18.24 75 LYS A C 1
ATOM 561 O O . LYS A 1 75 ? 11.788 -0.376 -7.666 1.00 17.91 75 LYS A O 1
ATOM 567 N N . PRO A 1 76 ? 13.752 -0.740 -6.629 1.00 18.48 76 PRO A N 1
ATOM 568 C CA . PRO A 1 76 ? 13.868 -2.073 -7.232 1.00 19.84 76 PRO A CA 1
ATOM 569 C C . PRO A 1 76 ? 12.761 -3.020 -6.764 1.00 19.56 76 PRO A C 1
ATOM 570 O O . PRO A 1 76 ? 12.284 -3.856 -7.534 1.00 17.97 76 PRO A O 1
ATOM 574 N N . LEU A 1 77 ? 12.357 -2.892 -5.502 1.00 18.59 77 LEU A N 1
ATOM 575 C CA . LEU A 1 77 ? 11.298 -3.744 -4.960 1.00 18.85 77 LEU A CA 1
ATOM 576 C C . LEU A 1 77 ? 9.985 -3.505 -5.695 1.00 19.03 77 LEU A C 1
ATOM 577 O O . LEU A 1 77 ? 9.286 -4.454 -6.050 1.00 18.52 77 LEU A O 1
ATOM 582 N N . LYS A 1 78 ? 9.646 -2.236 -5.920 1.00 17.40 78 LYS A N 1
ATOM 583 C CA . LYS A 1 78 ? 8.418 -1.906 -6.632 1.00 17.90 78 LYS A CA 1
ATOM 584 C C . LYS A 1 78 ? 8.498 -2.422 -8.070 1.00 17.67 78 LYS A C 1
ATOM 585 O O . LYS A 1 78 ? 7.505 -2.891 -8.623 1.00 17.32 78 LYS A O 1
ATOM 591 N N . ALA A 1 79 ? 9.685 -2.342 -8.668 1.00 18.18 79 ALA A N 1
ATOM 592 C CA . ALA A 1 79 ? 9.874 -2.829 -10.028 1.00 19.48 79 ALA A CA 1
ATOM 593 C C . ALA A 1 79 ? 9.559 -4.326 -10.090 1.00 19.18 79 ALA A C 1
ATOM 594 O O . ALA A 1 7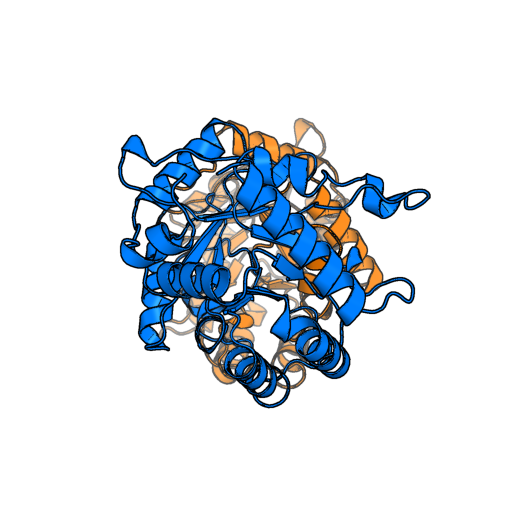9 ? 8.913 -4.795 -11.027 1.00 19.27 79 ALA A O 1
ATOM 596 N N . LEU A 1 80 ? 10.015 -5.072 -9.087 1.00 17.00 80 LEU A N 1
ATOM 597 C CA . LEU A 1 80 ? 9.768 -6.505 -9.035 1.00 16.30 80 LEU A CA 1
ATOM 598 C C . LEU A 1 80 ? 8.285 -6.794 -8.804 1.00 15.81 80 LEU A C 1
ATOM 599 O O . LEU A 1 80 ? 7.718 -7.701 -9.412 1.00 16.97 80 LEU A O 1
ATOM 604 N N . SER A 1 81 ? 7.656 -6.016 -7.929 1.00 15.28 81 SER A N 1
ATOM 605 C CA . SER A 1 81 ? 6.239 -6.221 -7.648 1.00 16.05 81 SER A CA 1
ATOM 606 C C . SER A 1 81 ? 5.407 -6.021 -8.909 1.00 16.35 81 SER A C 1
ATOM 607 O O . SER A 1 81 ? 4.422 -6.730 -9.134 1.00 16.40 81 SER A O 1
ATOM 610 N N . ALA A 1 82 ? 5.809 -5.058 -9.732 1.00 17.25 82 ALA A N 1
ATOM 611 C CA . ALA A 1 82 ? 5.106 -4.778 -10.979 1.00 18.26 82 ALA A CA 1
ATOM 612 C C . ALA A 1 82 ? 5.429 -5.839 -12.032 1.00 18.80 82 ALA A C 1
ATOM 613 O O . ALA A 1 82 ? 4.544 -6.310 -12.751 1.00 19.51 82 ALA A O 1
ATOM 615 N N . LYS A 1 83 ? 6.700 -6.214 -12.113 1.00 18.99 83 LYS A N 1
ATOM 616 C CA . LYS A 1 83 ? 7.153 -7.204 -13.083 1.00 19.84 83 LYS A CA 1
ATOM 617 C C . LYS A 1 83 ? 6.528 -8.580 -12.877 1.00 19.94 83 LYS A C 1
ATOM 618 O O . LYS A 1 83 ? 6.073 -9.219 -13.832 1.00 19.65 83 LYS A O 1
ATOM 624 N N . TYR A 1 84 ? 6.505 -9.025 -11.626 1.00 19.10 84 TYR A N 1
ATOM 625 C CA . TYR A 1 84 ? 5.973 -10.339 -11.296 1.00 17.62 84 TYR A CA 1
ATOM 626 C C . TYR A 1 84 ? 4.552 -10.354 -10.759 1.00 17.44 84 TYR A C 1
ATOM 627 O O . TYR A 1 84 ? 3.994 -11.418 -10.495 1.00 18.48 84 TYR A O 1
ATOM 636 N N . ASN A 1 85 ? 3.969 -9.171 -10.593 1.00 16.42 85 ASN A N 1
ATOM 637 C CA . ASN A 1 85 ? 2.592 -9.053 -10.128 1.00 17.17 85 ASN A CA 1
ATOM 638 C C . ASN A 1 85 ? 2.286 -9.646 -8.747 1.00 14.56 85 ASN A C 1
ATOM 639 O O . ASN A 1 85 ? 1.659 -10.700 -8.632 1.00 15.99 85 ASN A O 1
ATOM 644 N N . PHE A 1 86 ? 2.761 -8.971 -7.705 1.00 15.59 86 PHE A N 1
ATOM 645 C CA . PHE A 1 86 ? 2.483 -9.362 -6.325 1.00 14.35 86 PHE A CA 1
ATOM 646 C C . PHE A 1 86 ? 2.471 -8.060 -5.531 1.00 14.65 86 PHE A C 1
ATOM 647 O O . PHE A 1 86 ? 3.027 -7.053 -5.980 1.00 14.26 86 PHE A O 1
ATOM 655 N N . LEU A 1 87 ? 1.812 -8.061 -4.376 1.00 13.55 87 LEU A N 1
ATOM 656 C CA . LEU A 1 87 ? 1.739 -6.852 -3.567 1.00 11.64 87 LEU A CA 1
ATOM 657 C C . LEU A 1 87 ? 2.754 -6.844 -2.432 1.00 12.18 87 LEU A C 1
ATOM 658 O O . LEU A 1 87 ? 3.348 -7.871 -2.112 1.00 11.61 87 LEU A O 1
ATOM 663 N N . LEU A 1 88 ? 2.952 -5.667 -1.843 1.00 11.86 88 LEU A N 1
ATOM 664 C CA . LEU A 1 88 ? 3.894 -5.492 -0.742 1.00 12.91 88 LEU A CA 1
ATOM 665 C C . LEU A 1 88 ? 3.152 -5.218 0.557 1.00 13.19 88 LEU A C 1
ATOM 666 O O . LEU A 1 88 ? 2.231 -4.401 0.603 1.00 14.00 88 LEU A O 1
ATOM 671 N N . PHE A 1 89 ? 3.581 -5.890 1.618 1.00 11.70 89 PHE A N 1
ATOM 672 C CA . PHE A 1 89 ? 2.960 -5.762 2.930 1.00 10.24 89 PHE A CA 1
ATOM 673 C C . PHE A 1 89 ? 4.056 -5.521 3.968 1.00 10.86 89 PHE A C 1
ATOM 674 O O . PHE A 1 89 ? 4.833 -6.420 4.264 1.00 11.95 89 PHE A O 1
ATOM 682 N N . GLU A 1 90 ? 4.142 -4.287 4.474 1.00 11.20 90 GLU A N 1
ATOM 683 C CA . GLU A 1 90 ? 5.143 -3.956 5.493 1.00 10.96 90 GLU A CA 1
ATOM 684 C C . GLU A 1 90 ? 4.533 -4.255 6.861 1.00 13.26 90 GLU A C 1
ATOM 685 O O . GLU A 1 90 ? 3.559 -3.627 7.296 1.00 11.56 90 GLU A O 1
ATOM 691 N N . ASP A 1 91 ? 5.119 -5.247 7.518 1.00 10.11 91 ASP A N 1
ATOM 692 C CA . ASP A 1 91 ? 4.6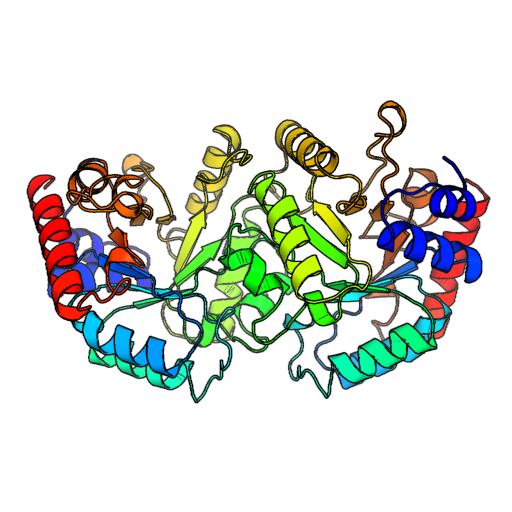71 -5.755 8.815 1.00 10.82 91 ASP A CA 1
ATOM 693 C C . ASP A 1 91 ? 5.198 -4.913 9.977 1.00 12.05 91 ASP A C 1
ATOM 694 O O . ASP A 1 91 ? 5.888 -5.418 10.860 1.00 13.28 91 ASP A O 1
ATOM 699 N N . ARG A 1 92 ? 4.844 -3.628 9.960 1.00 12.53 92 ARG A N 1
ATOM 700 C CA . ARG A 1 92 ? 5.276 -2.651 10.964 1.00 12.77 92 ARG A CA 1
ATOM 701 C C . ARG A 1 92 ? 4.497 -2.678 12.283 1.00 13.16 92 ARG A C 1
ATOM 702 O O . ARG A 1 92 ? 4.959 -2.158 13.303 1.00 12.87 92 ARG A O 1
ATOM 710 N N . ARG A 1 93 ? 3.306 -3.269 12.260 1.00 13.06 93 ARG A N 1
ATOM 711 C CA . ARG A 1 93 ? 2.481 -3.391 13.455 1.00 13.58 93 ARG A CA 1
ATOM 712 C C . ARG A 1 93 ? 2.364 -2.088 14.239 1.00 14.45 93 ARG A C 1
ATOM 713 O O . ARG A 1 93 ? 2.759 -1.999 15.411 1.00 12.71 93 ARG A O 1
ATOM 721 N N . PHE A 1 94 ? 1.799 -1.080 13.579 1.00 13.31 94 PHE A N 1
ATOM 722 C CA . PHE A 1 94 ? 1.615 0.229 14.189 1.00 12.99 94 PHE A CA 1
ATOM 723 C C . PHE A 1 94 ? 0.792 0.168 15.465 1.00 14.76 94 PHE A C 1
ATOM 724 O O . PHE A 1 94 ? -0.224 -0.531 15.531 1.00 14.60 94 PHE A O 1
ATOM 732 N N . ALA A 1 95 ? 1.231 0.913 16.476 1.00 14.02 95 ALA A N 1
ATOM 733 C CA . ALA A 1 95 ? 0.528 0.965 17.749 1.00 15.41 95 ALA A CA 1
ATOM 734 C C . ALA A 1 95 ? 0.651 2.338 18.408 1.00 14.49 95 ALA A C 1
ATOM 735 O O . ALA A 1 95 ? 1.180 2.472 19.512 1.00 14.73 95 ALA A O 1
ATOM 737 N N . ASP A 1 96 ? 0.203 3.361 17.690 1.00 15.57 96 ASP A N 1
ATOM 738 C CA . ASP A 1 96 ? 0.178 4.725 18.209 1.00 14.80 96 ASP A CA 1
ATOM 739 C C . ASP A 1 96 ? -0.973 5.388 17.477 1.00 16.77 96 ASP A C 1
ATOM 740 O O . ASP A 1 96 ? -1.609 4.768 16.619 1.00 15.96 96 ASP A O 1
ATOM 745 N N . ILE A 1 97 ? -1.256 6.638 17.811 1.00 17.00 97 ILE A N 1
ATOM 746 C CA . ILE A 1 97 ? -2.353 7.337 17.164 1.00 20.56 97 ILE A CA 1
ATOM 747 C C . ILE A 1 97 ? -2.001 8.782 16.884 1.00 18.85 97 ILE A C 1
ATOM 748 O O . ILE A 1 97 ? -0.880 9.222 17.146 1.00 17.95 97 ILE A O 1
ATOM 753 N N . GLY A 1 98 ? -2.959 9.515 16.330 1.00 19.75 98 GLY A N 1
ATOM 754 C CA . GLY A 1 98 ? -2.734 10.916 16.039 1.00 19.81 98 GLY A CA 1
ATOM 755 C C . GLY A 1 98 ? -1.728 11.172 14.939 1.00 19.27 98 GLY A C 1
ATOM 756 O O . GLY A 1 98 ? -1.429 10.300 14.122 1.00 19.57 98 GLY A O 1
ATOM 757 N N . ASN A 1 99 ? -1.183 12.381 14.929 1.00 18.49 99 ASN A N 1
ATOM 758 C CA . ASN A 1 99 ? -0.234 12.758 13.903 1.00 18.32 99 ASN A CA 1
ATOM 759 C C . ASN A 1 99 ? 1.031 11.910 13.932 1.00 17.25 99 ASN A C 1
ATOM 760 O O . ASN A 1 99 ? 1.627 11.650 12.891 1.00 16.17 99 ASN A O 1
ATOM 765 N N . THR A 1 100 ? 1.443 11.475 15.118 1.00 17.33 100 THR A N 1
ATOM 766 C CA . THR A 1 100 ? 2.640 10.655 15.221 1.00 16.25 100 THR A CA 1
ATOM 767 C C . THR A 1 100 ? 2.537 9.420 14.326 1.00 16.07 100 THR A C 1
ATOM 768 O O . THR A 1 100 ? 3.394 9.188 13.470 1.00 16.04 100 THR A O 1
ATOM 772 N N . VAL A 1 101 ? 1.475 8.640 14.503 1.00 15.60 101 VAL A N 1
ATOM 773 C CA . VAL A 1 101 ? 1.330 7.425 13.709 1.00 15.94 101 VAL A CA 1
ATOM 774 C C . VAL A 1 101 ? 1.126 7.717 12.225 1.00 14.91 101 VAL A C 1
ATOM 775 O O . VAL A 1 101 ? 1.554 6.938 11.375 1.00 13.98 101 VAL A O 1
ATOM 779 N N . LYS A 1 102 ? 0.484 8.838 11.908 1.00 15.18 102 LYS A N 1
ATOM 780 C CA . LYS A 1 102 ? 0.278 9.191 10.509 1.00 15.08 102 LYS A CA 1
ATOM 781 C C . LYS A 1 102 ? 1.623 9.373 9.821 1.00 15.38 102 LYS A C 1
ATOM 782 O O . LYS A 1 102 ? 1.851 8.839 8.731 1.00 15.41 102 LYS A O 1
ATOM 788 N N . LEU A 1 103 ? 2.517 10.119 10.465 1.00 14.12 103 LEU A N 1
ATOM 789 C CA . LEU A 1 103 ? 3.838 10.369 9.904 1.00 14.61 103 LEU A CA 1
ATOM 790 C C . LEU A 1 103 ? 4.726 9.125 9.933 1.00 14.51 103 LEU A C 1
ATOM 791 O O . LEU A 1 103 ? 5.577 8.953 9.062 1.00 15.27 103 LEU A O 1
ATOM 796 N N . GLN A 1 104 ? 4.539 8.259 10.928 1.00 14.42 104 GLN A N 1
ATOM 797 C CA . GLN A 1 104 ? 5.333 7.032 10.990 1.00 12.78 104 GLN A CA 1
ATOM 798 C C . GLN A 1 104 ? 4.956 6.138 9.813 1.00 13.52 104 GLN A C 1
ATOM 799 O O . GLN A 1 104 ? 5.735 5.290 9.382 1.00 14.74 104 GLN A O 1
ATOM 805 N N . TYR A 1 105 ? 3.760 6.351 9.281 1.00 13.92 105 TYR A N 1
ATOM 806 C CA . TYR A 1 105 ? 3.284 5.568 8.147 1.00 13.76 105 TYR A CA 1
ATOM 807 C C . TYR A 1 105 ? 3.575 6.246 6.812 1.00 14.41 105 TYR A C 1
ATOM 808 O O . TYR A 1 105 ? 4.013 5.596 5.864 1.00 15.49 105 TYR A O 1
ATOM 817 N N . SER A 1 106 ? 3.364 7.559 6.752 1.00 14.84 106 SER A N 1
ATOM 818 C CA . SER A 1 106 ? 3.537 8.308 5.508 1.00 15.84 106 SER A CA 1
ATOM 819 C C . SER A 1 106 ? 4.884 8.948 5.230 1.00 15.80 106 SER A C 1
ATOM 820 O O . SER A 1 106 ? 5.224 9.192 4.068 1.00 16.56 106 SER A O 1
ATOM 823 N N . ALA A 1 107 ? 5.654 9.228 6.271 1.00 16.10 107 ALA A N 1
ATOM 824 C CA . ALA A 1 107 ? 6.914 9.912 6.051 1.00 16.11 107 ALA A CA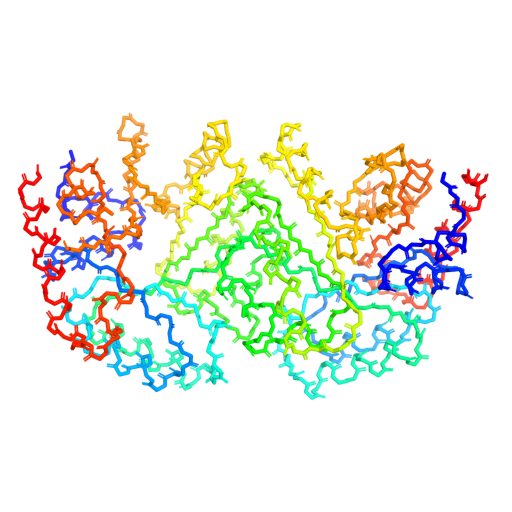 1
ATOM 825 C C . ALA A 1 107 ? 8.135 9.325 6.742 1.00 15.92 107 ALA A C 1
ATOM 826 O O . ALA A 1 107 ? 8.374 8.117 6.690 1.00 15.45 107 ALA A O 1
ATOM 828 N N . GLY A 1 108 ? 8.908 10.192 7.385 1.00 17.97 108 GLY A N 1
ATOM 829 C CA . GLY A 1 108 ? 10.117 9.742 8.039 1.00 16.63 108 GLY A CA 1
ATOM 830 C C . GLY A 1 108 ? 11.061 9.261 6.956 1.00 18.11 108 GLY A C 1
ATOM 831 O O . GLY A 1 108 ? 10.993 9.726 5.813 1.00 20.10 108 GLY A O 1
ATOM 832 N N . VAL A 1 109 ? 11.931 8.319 7.299 1.00 17.82 109 VAL A N 1
ATOM 833 C CA . VAL A 1 109 ? 12.876 7.784 6.328 1.00 17.94 109 VAL A CA 1
ATOM 834 C C . VAL A 1 109 ? 12.259 6.691 5.455 1.00 16.54 109 VAL A C 1
ATOM 835 O O . VAL A 1 109 ? 12.499 6.638 4.249 1.00 17.26 109 VAL A O 1
ATOM 839 N N . TYR A 1 110 ? 11.455 5.826 6.069 1.00 15.82 110 TYR A N 1
ATOM 840 C CA . TYR A 1 110 ? 10.860 4.709 5.347 1.00 15.12 110 TYR A CA 1
ATOM 841 C C . TYR A 1 110 ? 9.717 5.035 4.386 1.00 15.07 110 TYR A C 1
ATOM 842 O O . TYR A 1 110 ? 9.511 4.309 3.411 1.00 14.79 110 TYR A O 1
ATOM 851 N N . ARG A 1 111 ? 8.978 6.111 4.654 1.00 15.10 111 ARG A N 1
ATOM 852 C CA . ARG A 1 111 ? 7.860 6.527 3.795 1.00 16.32 111 ARG A CA 1
ATOM 853 C C . ARG A 1 111 ? 7.024 5.332 3.338 1.00 14.93 111 ARG A C 1
ATOM 854 O O . ARG A 1 111 ? 6.680 5.199 2.156 1.00 14.06 111 ARG A O 1
ATOM 862 N N . ILE A 1 112 ? 6.681 4.480 4.298 1.00 14.72 112 ILE A N 1
ATOM 863 C CA . ILE A 1 112 ? 5.932 3.254 4.028 1.00 12.33 112 ILE A CA 1
ATOM 864 C C . ILE A 1 112 ? 4.712 3.382 3.115 1.00 13.44 112 ILE A C 1
ATOM 865 O O . ILE A 1 112 ? 4.578 2.637 2.143 1.00 13.16 112 ILE A O 1
ATOM 870 N N . ALA A 1 113 ? 3.832 4.332 3.412 1.00 14.40 113 ALA A N 1
ATOM 871 C CA . ALA A 1 113 ? 2.621 4.500 2.620 1.00 14.53 113 ALA A CA 1
ATOM 872 C C . ALA A 1 113 ? 2.872 4.813 1.145 1.00 13.21 113 ALA A C 1
ATOM 873 O O . ALA A 1 113 ? 1.992 4.611 0.303 1.00 15.52 113 ALA A O 1
ATOM 875 N N . GLU A 1 114 ? 4.061 5.304 0.815 1.00 14.96 114 GLU A N 1
ATOM 876 C CA . GLU A 1 114 ? 4.340 5.623 -0.581 1.00 15.97 114 GLU A CA 1
ATOM 877 C C . GLU A 1 114 ? 4.543 4.390 -1.450 1.00 16.18 114 GLU A C 1
ATOM 878 O O . GLU A 1 114 ? 4.365 4.450 -2.668 1.00 15.81 114 GLU A O 1
ATOM 884 N N . TRP A 1 115 ? 4.888 3.264 -0.830 1.00 15.08 115 TRP A N 1
ATOM 885 C CA . TRP A 1 115 ? 5.147 2.046 -1.596 1.00 14.65 115 TRP A CA 1
ATOM 886 C C . TRP A 1 115 ? 4.480 0.754 -1.129 1.00 14.75 115 TRP A C 1
ATOM 887 O O . TRP A 1 115 ? 4.250 -0.143 -1.943 1.00 15.90 115 TRP A O 1
ATOM 898 N N . ALA A 1 116 ? 4.192 0.643 0.165 1.00 14.09 116 ALA A N 1
ATOM 899 C CA . ALA A 1 116 ? 3.583 -0.572 0.707 1.00 14.23 116 ALA A CA 1
ATOM 900 C C . ALA A 1 116 ? 2.076 -0.626 0.483 1.00 14.29 116 ALA A C 1
ATOM 901 O O . ALA A 1 116 ? 1.336 0.180 1.034 1.00 14.58 116 ALA A O 1
ATOM 903 N N . ASP A 1 117 ? 1.627 -1.589 -0.317 1.00 13.84 117 ASP A N 1
ATOM 904 C CA . ASP A 1 117 ? 0.202 -1.746 -0.602 1.00 12.77 117 ASP A CA 1
ATOM 905 C C . ASP A 1 117 ? -0.590 -2.010 0.670 1.00 13.17 117 ASP A C 1
ATOM 906 O O . ASP A 1 117 ? -1.698 -1.493 0.858 1.00 14.04 117 ASP A O 1
ATOM 911 N N . ILE A 1 118 ? 0.000 -2.811 1.546 1.00 12.78 118 ILE A N 1
ATOM 912 C CA . ILE A 1 118 ? -0.659 -3.223 2.770 1.00 11.12 118 ILE A CA 1
ATOM 913 C C . ILE A 1 118 ? 0.229 -3.085 4.004 1.00 11.54 118 ILE A C 1
ATOM 914 O O . ILE A 1 118 ? 1.454 -3.219 3.925 1.00 11.64 118 ILE A O 1
ATOM 919 N N . THR A 1 119 ? -0.393 -2.791 5.137 1.00 11.22 119 THR A N 1
ATOM 920 C CA . THR A 1 119 ? 0.337 -2.722 6.393 1.00 11.71 119 THR A CA 1
ATOM 921 C C . THR A 1 119 ? -0.597 -3.225 7.490 1.00 12.13 119 THR A C 1
ATOM 922 O O . THR A 1 119 ? -1.724 -3.649 7.194 1.00 13.49 119 THR A O 1
ATOM 926 N N . ASN A 1 120 ? -0.144 -3.220 8.741 1.00 12.45 120 ASN A N 1
ATOM 927 C CA . ASN A 1 120 ? -0.985 -3.719 9.823 1.00 10.89 120 ASN A CA 1
ATOM 928 C C . ASN A 1 120 ? -0.937 -2.868 11.084 1.00 10.83 120 ASN A C 1
ATOM 929 O O . ASN A 1 120 ? -0.051 -2.026 11.248 1.00 11.98 120 ASN A O 1
ATOM 934 N N . ALA A 1 121 ? -1.914 -3.081 11.960 1.00 12.41 121 ALA A N 1
ATOM 935 C CA . ALA A 1 121 ? -2.019 -2.308 13.193 1.00 13.28 121 ALA A CA 1
ATOM 936 C C . ALA A 1 121 ? -2.669 -3.091 14.325 1.00 13.21 121 ALA A C 1
ATOM 937 O O . ALA A 1 121 ? -3.483 -3.991 14.093 1.00 11.44 121 ALA A O 1
ATOM 939 N N . HIS A 1 122 ? -2.306 -2.730 15.555 1.00 12.40 122 HIS A N 1
ATOM 940 C CA . HIS A 1 122 ? -2.863 -3.360 16.746 1.00 13.58 122 HIS A CA 1
ATOM 941 C C . HIS A 1 122 ? -4.166 -2.655 17.088 1.00 15.17 122 HIS A C 1
ATOM 942 O O . HIS A 1 122 ? -4.299 -1.450 16.885 1.00 15.91 122 HIS A O 1
ATOM 949 N N . GLY A 1 123 ? -5.119 -3.401 17.626 1.00 14.56 123 GLY A N 1
ATOM 950 C CA . GLY A 1 123 ? -6.383 -2.786 17.974 1.00 16.04 123 GLY A CA 1
ATOM 951 C C . GLY A 1 123 ? -6.349 -2.025 19.288 1.00 14.95 123 GLY A C 1
ATOM 952 O O . GLY A 1 123 ? -7.201 -1.175 19.525 1.00 16.75 123 GLY A O 1
ATOM 953 N N . VAL A 1 124 ? -5.352 -2.297 20.126 1.00 15.21 124 VAL A N 1
ATOM 954 C CA . VAL A 1 124 ? -5.272 -1.668 21.446 1.00 16.51 124 VAL A CA 1
ATOM 955 C C . VAL A 1 124 ? -5.420 -0.143 21.508 1.00 15.70 124 VAL A C 1
ATOM 956 O O . VAL A 1 124 ? -6.006 0.381 22.459 1.00 17.33 124 VAL A O 1
ATOM 960 N N . VAL A 1 125 ? -4.913 0.571 20.507 1.00 17.12 125 VAL A N 1
ATOM 961 C CA . VAL A 1 125 ? -4.983 2.031 20.511 1.00 16.56 125 VAL A CA 1
ATOM 962 C C . VAL A 1 125 ? -6.348 2.611 20.157 1.00 16.60 125 VAL A C 1
ATOM 963 O O . VAL A 1 125 ? -6.563 3.818 20.278 1.00 17.27 125 VAL A O 1
ATOM 967 N N . GLY A 1 126 ? -7.270 1.760 19.726 1.00 16.37 126 GLY A N 1
ATOM 968 C CA . GLY A 1 126 ? -8.592 2.254 19.374 1.00 17.34 126 GLY A CA 1
ATOM 969 C C . GLY A 1 126 ? -8.784 2.499 17.890 1.00 18.48 126 GLY A C 1
ATOM 970 O O . GLY A 1 126 ? -7.820 2.489 17.132 1.00 17.64 126 GLY A O 1
ATOM 971 N N . PRO A 1 127 ? -10.027 2.755 17.446 1.00 18.04 127 PRO A N 1
ATOM 972 C CA . PRO A 1 127 ? -10.369 3.003 16.041 1.00 17.82 127 PRO A CA 1
ATOM 973 C C . PRO A 1 127 ? -9.669 4.163 15.335 1.00 17.62 127 PRO A C 1
ATOM 974 O O . PRO A 1 127 ? -9.621 4.205 14.104 1.00 17.15 127 PRO A O 1
ATOM 978 N N . GLY A 1 128 ? -9.129 5.102 16.102 1.00 16.33 128 GLY A N 1
ATOM 979 C CA . GLY A 1 128 ? -8.452 6.233 15.493 1.00 17.25 128 GLY A CA 1
ATOM 980 C C . GLY A 1 128 ? -7.271 5.835 14.627 1.00 18.23 128 GLY A C 1
ATOM 981 O O . GLY A 1 128 ? -6.865 6.582 13.735 1.00 19.46 128 GLY A O 1
ATOM 982 N N . ILE A 1 129 ? -6.705 4.661 14.884 1.00 17.57 129 ILE A N 1
ATOM 983 C CA . ILE A 1 129 ? -5.573 4.211 14.087 1.00 16.92 129 ILE A CA 1
ATOM 984 C C . ILE A 1 129 ? -6.033 3.907 12.658 1.00 16.65 129 ILE A C 1
ATOM 985 O O . ILE A 1 129 ? -5.285 4.107 11.704 1.00 16.66 129 ILE A O 1
ATOM 990 N N . VAL A 1 130 ? -7.274 3.452 12.508 1.00 17.48 130 VAL A N 1
ATOM 991 C CA . VAL A 1 130 ? -7.806 3.148 11.180 1.00 16.21 130 VAL A CA 1
ATOM 992 C C . VAL A 1 130 ? -8.017 4.420 10.359 1.00 15.51 130 VAL A C 1
ATOM 993 O O . VAL A 1 130 ? -7.510 4.539 9.243 1.00 15.53 130 VAL A O 1
ATOM 997 N N . SER A 1 131 ? -8.772 5.372 10.905 1.00 16.45 131 SER A N 1
ATOM 998 C CA . SER A 1 131 ? -9.029 6.624 10.197 1.00 17.44 131 SER A CA 1
ATOM 999 C C . SER A 1 131 ? -7.732 7.407 9.990 1.00 16.70 131 SER A C 1
ATOM 1000 O O . SER A 1 131 ? -7.529 8.041 8.951 1.00 17.17 131 SER A O 1
ATOM 1003 N N . GLY A 1 132 ? -6.851 7.349 10.984 1.00 16.37 132 GLY A N 1
ATOM 1004 C CA . GLY A 1 132 ? -5.582 8.048 10.893 1.00 14.88 132 GLY A CA 1
ATOM 1005 C C . GLY A 1 132 ? -4.693 7.541 9.772 1.00 15.26 132 GLY A C 1
ATOM 1006 O O . GLY A 1 132 ? -4.212 8.310 8.948 1.00 15.50 132 GLY A O 1
ATOM 1007 N N . LEU A 1 133 ? -4.465 6.234 9.733 1.00 14.91 133 LEU A N 1
ATOM 1008 C CA . LEU A 1 133 ? -3.622 5.681 8.686 1.00 13.08 133 LEU A CA 1
ATOM 1009 C C . LEU A 1 133 ? -4.231 5.877 7.298 1.00 13.32 133 LEU A C 1
ATOM 1010 O O . LEU A 1 133 ? -3.514 6.117 6.328 1.00 14.21 133 LEU A O 1
ATOM 1015 N N . LYS A 1 134 ? -5.553 5.770 7.204 1.00 13.00 134 LYS A N 1
ATOM 1016 C CA . LYS A 1 134 ? -6.239 5.940 5.928 1.00 14.20 134 LYS A CA 1
ATOM 1017 C C . LYS A 1 134 ? -6.002 7.347 5.380 1.00 15.85 134 LYS A C 1
ATOM 1018 O O . LYS A 1 134 ? -5.684 7.522 4.199 1.00 15.34 134 LYS A O 1
ATOM 1024 N N . GLN A 1 135 ? -6.146 8.350 6.241 1.00 15.01 135 GLN A N 1
ATOM 1025 C CA . GLN A 1 135 ? -5.927 9.736 5.821 1.00 15.49 135 GLN A CA 1
ATOM 1026 C C . GLN A 1 135 ? -4.476 9.963 5.409 1.00 14.65 135 GLN A C 1
ATOM 1027 O O . GLN A 1 135 ? -4.192 10.648 4.419 1.00 14.11 135 GLN A O 1
ATOM 1033 N N . ALA A 1 136 ? -3.552 9.381 6.166 1.00 13.89 136 ALA A N 1
ATOM 1034 C CA . ALA A 1 136 ? -2.139 9.532 5.860 1.00 14.74 136 ALA A CA 1
ATOM 1035 C C . ALA A 1 136 ? -1.842 8.966 4.469 1.00 15.95 136 ALA A C 1
ATOM 1036 O O . ALA A 1 136 ? -1.068 9.543 3.706 1.00 16.13 136 ALA A O 1
ATOM 1038 N N . ALA A 1 137 ? -2.462 7.835 4.143 1.00 16.44 137 ALA A N 1
ATOM 1039 C CA . ALA A 1 137 ? -2.254 7.214 2.839 1.00 16.87 137 ALA A CA 1
ATOM 1040 C C . ALA A 1 137 ? -2.742 8.157 1.742 1.00 18.52 137 ALA A C 1
ATOM 1041 O O . ALA A 1 137 ? -2.045 8.404 0.757 1.00 18.18 137 ALA A O 1
ATOM 1043 N N . GLU A 1 138 ? -3.941 8.690 1.932 1.00 17.75 138 GLU A N 1
ATOM 1044 C CA . GLU A 1 138 ? -4.539 9.604 0.967 1.00 18.99 138 GLU A CA 1
ATOM 1045 C C . GLU A 1 138 ? -3.665 10.830 0.717 1.00 19.80 138 GLU A C 1
ATOM 1046 O O . GLU A 1 138 ? -3.623 11.358 -0.389 1.00 19.74 138 GLU A O 1
ATOM 1052 N N . GLU A 1 139 ? -2.957 11.273 1.747 1.00 19.98 139 GLU A N 1
ATOM 1053 C CA . GLU A 1 139 ? -2.102 12.448 1.634 1.00 19.71 139 GLU A CA 1
ATOM 1054 C C . GLU A 1 139 ? -0.835 12.278 0.805 1.00 20.25 139 GLU A C 1
ATOM 1055 O O . GLU A 1 139 ? -0.325 13.259 0.260 1.00 21.41 139 GLU A O 1
ATOM 1061 N N . VAL A 1 140 ? -0.320 11.053 0.699 1.00 19.28 140 VAL A N 1
ATOM 1062 C CA . VAL A 1 140 ? 0.921 10.854 -0.045 1.00 19.57 140 VAL A CA 1
ATOM 1063 C C . VAL A 1 140 ? 0.880 9.923 -1.244 1.00 18.78 140 VAL A C 1
ATOM 1064 O O . VAL A 1 140 ? 1.895 9.750 -1.923 1.00 18.98 140 VAL A O 1
ATOM 1068 N N . THR A 1 141 ? -0.271 9.320 -1.518 1.00 18.30 141 THR A N 1
ATOM 1069 C CA . THR A 1 141 ? -0.360 8.425 -2.667 1.00 19.56 141 THR A CA 1
ATOM 1070 C C . THR A 1 141 ? -1.774 8.273 -3.203 1.00 18.81 141 THR A C 1
ATOM 1071 O O . THR A 1 141 ? -2.752 8.454 -2.483 1.00 18.45 141 THR A O 1
ATOM 1075 N N . LYS A 1 142 ? -1.867 7.951 -4.487 1.00 19.44 142 LYS A N 1
ATOM 1076 C CA . LYS A 1 142 ? -3.155 7.745 -5.137 1.00 22.16 142 LYS A CA 1
ATOM 1077 C C . LYS A 1 142 ? -3.365 6.250 -5.350 1.00 22.09 142 LYS A C 1
ATOM 1078 O O . LYS A 1 142 ? -4.430 5.817 -5.786 1.00 21.94 142 LYS A O 1
ATOM 1084 N N . GLU A 1 143 ? -2.343 5.460 -5.038 1.00 20.82 143 GLU A N 1
ATOM 1085 C CA . GLU A 1 143 ? -2.442 4.015 -5.218 1.00 20.51 143 GLU A CA 1
ATOM 1086 C C . GLU A 1 143 ? -3.260 3.386 -4.093 1.00 19.33 143 GLU A C 1
ATOM 1087 O O . GLU A 1 143 ? -3.225 3.850 -2.955 1.00 18.60 143 GLU A O 1
ATOM 1093 N N . PRO A 1 144 ? -4.006 2.312 -4.401 1.00 18.17 144 PRO A N 1
ATOM 1094 C CA . PRO A 1 144 ? -4.831 1.630 -3.399 1.00 16.40 144 PRO A CA 1
ATOM 1095 C C . PRO A 1 144 ? -4.014 1.167 -2.193 1.00 15.36 144 PRO A C 1
ATOM 1096 O O . PRO A 1 144 ? -2.909 0.644 -2.346 1.00 15.06 144 PRO A O 1
ATOM 1100 N N . ARG A 1 145 ? -4.564 1.371 -0.999 1.00 15.09 145 ARG A N 1
ATOM 1101 C CA . ARG A 1 145 ? -3.897 0.964 0.237 1.00 14.88 145 ARG A CA 1
ATOM 1102 C C . ARG A 1 145 ? -4.866 0.201 1.140 1.00 15.34 145 ARG A C 1
ATOM 1103 O O . ARG A 1 145 ? -6.080 0.422 1.090 1.00 16.35 145 ARG A O 1
ATOM 1111 N N . GLY A 1 146 ? -4.327 -0.706 1.954 1.00 14.04 146 GLY A N 1
ATOM 1112 C CA . GLY A 1 146 ? -5.161 -1.487 2.850 1.00 13.34 146 GLY A CA 1
ATOM 1113 C C . GLY A 1 146 ? -4.481 -1.759 4.179 1.00 13.96 146 GLY A C 1
ATOM 1114 O O . GLY A 1 146 ? -3.249 -1.701 4.279 1.00 13.95 146 GLY A O 1
ATOM 1115 N N . LEU A 1 147 ? -5.288 -2.078 5.188 1.00 12.90 147 LEU A N 1
ATOM 1116 C CA . LEU A 1 147 ? -4.797 -2.337 6.538 1.00 12.54 147 LEU A CA 1
ATOM 1117 C C . LEU A 1 147 ? -5.308 -3.659 7.086 1.00 13.89 147 LEU A C 1
ATOM 1118 O O . LEU A 1 147 ? -6.478 -3.991 6.908 1.00 13.12 147 LEU A O 1
ATOM 1123 N N . LEU A 1 148 ? -4.427 -4.397 7.759 1.00 12.97 148 LEU A N 1
ATOM 1124 C CA . LEU A 1 148 ? -4.788 -5.662 8.393 1.00 11.95 148 LEU A CA 1
ATOM 1125 C C . LEU A 1 148 ? -4.731 -5.425 9.900 1.00 12.42 148 LEU A C 1
ATOM 1126 O O . LEU A 1 148 ? -3.778 -4.829 10.394 1.00 13.15 148 LEU A O 1
ATOM 1131 N N . MET A 1 149 ? -5.753 -5.857 10.629 1.00 12.48 149 MET A N 1
ATOM 1132 C CA . MET A 1 149 ? -5.745 -5.688 12.081 1.00 12.48 149 MET A CA 1
ATOM 1133 C C . MET A 1 149 ? -5.189 -6.930 12.778 1.00 12.98 149 MET A C 1
ATOM 1134 O O . MET A 1 149 ? -5.245 -8.044 12.246 1.00 13.20 149 MET A O 1
ATOM 1139 N N . LEU A 1 150 ? -4.641 -6.725 13.972 1.00 12.92 150 LEU A N 1
ATOM 1140 C CA . LEU A 1 150 ? -4.084 -7.809 14.776 1.00 13.96 150 LEU A CA 1
ATOM 1141 C C . LEU A 1 150 ? -5.037 -7.970 15.957 1.00 15.07 150 LEU A C 1
ATOM 1142 O O . LEU A 1 150 ? -4.892 -7.303 16.980 1.00 16.33 150 LEU A O 1
ATOM 1147 N N . ALA A 1 151 ? -6.029 -8.844 15.798 1.00 16.87 151 ALA A N 1
ATOM 1148 C CA . ALA A 1 151 ? -7.035 -9.059 16.836 1.00 18.37 151 ALA A CA 1
ATOM 1149 C C . ALA A 1 151 ? -6.648 -10.077 17.903 1.00 17.90 151 ALA A C 1
ATOM 1150 O O . ALA A 1 151 ? -7.090 -9.982 19.048 1.00 18.39 151 ALA A O 1
ATOM 1152 N N . GLU A 1 152 ? -5.835 -11.055 17.527 1.00 18.07 152 GLU A N 1
ATOM 1153 C CA . GLU A 1 152 ? -5.390 -12.081 18.465 1.00 20.73 152 GLU A CA 1
ATOM 1154 C C . GLU A 1 152 ? -3.897 -12.321 18.234 1.00 20.44 152 GLU A C 1
ATOM 1155 O O . GLU A 1 152 ? -3.477 -12.589 17.108 1.00 20.62 152 GLU A O 1
ATOM 1161 N N . LEU A 1 153 ? -3.096 -12.214 19.291 1.00 18.78 153 LEU A N 1
ATOM 1162 C CA . LEU A 1 153 ? -1.657 -12.420 19.161 1.00 21.01 153 LEU A CA 1
ATOM 1163 C C . LEU A 1 153 ? -1.246 -13.825 19.592 1.00 23.06 153 LEU A C 1
ATOM 1164 O O . LEU A 1 153 ? -1.819 -14.394 20.521 1.00 24.48 153 LEU A O 1
ATOM 1169 N N . SER A 1 154 ? -0.243 -14.377 18.917 1.00 22.41 154 SER A N 1
ATOM 1170 C CA . SER A 1 154 ? 0.223 -15.730 19.213 1.00 25.38 154 SER A CA 1
ATOM 1171 C C . SER A 1 154 ? 1.396 -15.814 20.186 1.00 25.86 154 SER A C 1
ATOM 1172 O O . SER A 1 154 ? 1.729 -16.900 20.661 1.00 25.22 154 SER A O 1
ATOM 1175 N N . CYS A 1 155 ? 2.030 -14.685 20.482 1.00 24.81 155 CYS A N 1
ATOM 1176 C CA . CYS A 1 155 ? 3.167 -14.699 21.395 1.00 24.84 155 CYS A CA 1
ATOM 1177 C C . CYS A 1 155 ? 2.743 -15.070 22.812 1.00 24.90 155 CYS A C 1
ATOM 1178 O O . CYS A 1 155 ? 1.649 -14.727 23.263 1.00 22.83 155 CYS A O 1
ATOM 1181 N N . LYS A 1 156 ? 3.625 -15.776 23.510 1.00 25.01 156 LYS A N 1
ATOM 1182 C CA . LYS A 1 156 ? 3.346 -16.228 24.864 1.00 26.16 156 LYS A CA 1
ATOM 1183 C C . LYS A 1 156 ? 3.053 -15.083 25.827 1.00 24.23 156 LYS A C 1
ATOM 1184 O O . LYS A 1 156 ? 3.781 -14.092 25.873 1.00 23.98 156 LYS A O 1
ATOM 1190 N N . GLY A 1 157 ? 1.967 -15.221 26.582 1.00 23.89 157 GLY A N 1
ATOM 1191 C CA . GLY A 1 157 ? 1.597 -14.202 27.547 1.00 23.32 157 GLY A CA 1
ATOM 1192 C C . GLY A 1 157 ? 0.926 -12.965 26.977 1.00 22.49 157 GLY A C 1
ATOM 1193 O O . GLY A 1 157 ? 0.719 -11.987 27.696 1.00 22.92 157 GLY A O 1
ATOM 1194 N N . SER A 1 158 ? 0.583 -12.996 25.694 1.00 22.20 158 SER A N 1
ATOM 1195 C CA . SER A 1 158 ? -0.082 -11.854 25.074 1.00 20.89 158 SER A CA 1
ATOM 1196 C C . SER A 1 158 ? -1.395 -11.559 25.803 1.00 21.64 158 SER A C 1
ATOM 1197 O O . SER A 1 158 ? -2.012 -12.460 26.385 1.00 22.16 158 SER A O 1
ATOM 1200 N N . LEU A 1 159 ? -1.821 -10.300 25.760 1.00 19.49 159 LEU A N 1
ATOM 1201 C CA . LEU A 1 159 ? -3.037 -9.869 26.443 1.00 20.53 159 LEU A CA 1
ATOM 1202 C C . LEU A 1 159 ? -4.257 -9.771 25.531 1.00 20.34 159 LEU A C 1
ATOM 1203 O O . LEU A 1 159 ? -5.253 -9.131 25.875 1.00 20.28 159 LEU A O 1
ATOM 1208 N N . ALA A 1 160 ? -4.170 -10.413 24.372 1.00 19.59 160 ALA A N 1
ATOM 1209 C CA . ALA A 1 160 ? -5.252 -10.421 23.397 1.00 21.36 160 ALA A CA 1
ATOM 1210 C C . ALA A 1 160 ? -6.353 -11.385 23.835 1.00 21.38 160 ALA A C 1
ATOM 1211 O O . ALA A 1 160 ? -6.478 -12.476 23.292 1.00 21.44 160 ALA A O 1
ATOM 1213 N N . THR A 1 161 ? -7.144 -10.969 24.818 1.00 22.71 161 THR A N 1
ATOM 1214 C CA . THR A 1 161 ? -8.242 -11.779 25.339 1.00 24.39 161 THR A CA 1
ATOM 1215 C C . THR A 1 161 ? -9.438 -11.771 24.394 1.00 23.57 161 THR A C 1
ATOM 1216 O O . THR A 1 161 ? -9.462 -11.037 23.406 1.00 23.06 161 THR A O 1
ATOM 1220 N N . GLY A 1 162 ? -10.441 -12.582 24.712 1.00 23.91 162 GLY A N 1
ATOM 1221 C CA . GLY A 1 162 ? -11.629 -12.623 23.881 1.00 24.25 162 GLY A CA 1
ATOM 1222 C C . GLY A 1 162 ? -12.241 -11.241 23.759 1.00 24.70 162 GLY A C 1
ATOM 1223 O O . GLY A 1 162 ? -12.689 -10.842 22.684 1.00 24.99 162 GLY A O 1
ATOM 1224 N N . GLU A 1 163 ? -12.260 -10.504 24.866 1.00 25.58 163 GLU A N 1
ATOM 1225 C CA . GLU A 1 163 ? -12.814 -9.157 24.875 1.00 25.83 163 GLU A CA 1
ATOM 1226 C C . GLU A 1 163 ? -11.969 -8.232 24.002 1.00 24.30 163 GLU A C 1
ATOM 1227 O O . GLU A 1 163 ? -12.502 -7.393 23.281 1.00 23.54 163 GLU A O 1
ATOM 1233 N N . TYR A 1 164 ? -10.648 -8.391 24.070 1.00 23.37 164 TYR A N 1
ATOM 1234 C CA . TYR A 1 164 ? -9.744 -7.568 23.273 1.00 21.38 164 TYR A CA 1
ATOM 1235 C C . TYR A 1 164 ? -9.960 -7.861 21.792 1.00 20.53 164 TYR A C 1
ATOM 1236 O O . TYR A 1 164 ? -10.038 -6.950 20.971 1.00 19.02 164 TYR A O 1
ATOM 1245 N N . THR A 1 165 ? -10.056 -9.143 21.460 1.00 21.49 165 THR A N 1
ATOM 1246 C CA . THR A 1 165 ? -10.260 -9.557 20.081 1.00 21.51 165 THR A CA 1
ATOM 1247 C C . THR A 1 165 ? -11.566 -8.995 19.534 1.00 21.71 165 THR A C 1
ATOM 1248 O O . THR A 1 165 ? -11.609 -8.495 18.409 1.00 21.86 165 THR A O 1
ATOM 1252 N N . LYS A 1 166 ? -12.634 -9.065 20.325 1.00 23.16 166 LYS A N 1
ATOM 1253 C CA . LYS A 1 166 ? -13.918 -8.541 19.867 1.00 24.31 166 LYS A CA 1
ATOM 1254 C C . LYS A 1 166 ? -13.809 -7.046 19.597 1.00 23.36 166 LYS A C 1
ATOM 1255 O O . LYS A 1 166 ? -14.364 -6.535 18.623 1.00 22.82 166 LYS A O 1
ATOM 1261 N N . GLY A 1 167 ? -13.089 -6.347 20.470 1.00 22.64 167 GLY A N 1
ATOM 1262 C CA . GLY A 1 167 ? -12.914 -4.921 20.294 1.00 19.64 167 GLY A CA 1
ATOM 1263 C C . GLY A 1 167 ? -12.137 -4.615 19.028 1.00 18.86 167 GLY A C 1
ATOM 1264 O O . GLY A 1 167 ? -12.413 -3.635 18.344 1.00 19.06 167 GLY A O 1
ATOM 1265 N N . THR A 1 168 ? -11.159 -5.453 18.703 1.00 17.65 168 THR A N 1
ATOM 1266 C CA . THR A 1 168 ? -10.374 -5.217 17.499 1.00 17.62 168 THR A CA 1
ATOM 1267 C C . THR A 1 168 ? -11.203 -5.521 16.259 1.00 17.73 168 THR A C 1
ATOM 1268 O O . THR A 1 168 ? -11.098 -4.828 15.247 1.00 16.76 168 THR A O 1
ATOM 1272 N N . VAL A 1 169 ? -12.031 -6.557 16.343 1.00 18.24 169 VAL A N 1
ATOM 1273 C CA . VAL A 1 169 ? -12.898 -6.910 15.227 1.00 18.14 169 VAL A CA 1
ATOM 1274 C C . VAL A 1 169 ? -13.856 -5.744 14.990 1.00 18.65 169 VAL A C 1
ATOM 1275 O O . VAL A 1 169 ? -14.119 -5.373 13.850 1.00 17.42 169 VAL A O 1
ATOM 1279 N N . ASP A 1 170 ? -14.369 -5.163 16.073 1.00 20.56 170 ASP A N 1
ATOM 1280 C CA . ASP A 1 170 ? -15.282 -4.028 15.957 1.00 21.98 170 ASP A CA 1
ATOM 1281 C C . ASP A 1 170 ? -14.582 -2.861 15.267 1.00 20.42 170 ASP A C 1
ATOM 1282 O O . ASP A 1 170 ? -15.185 -2.140 14.472 1.00 19.50 170 ASP A O 1
ATOM 1287 N N . ILE A 1 171 ? -13.300 -2.676 15.572 1.00 18.35 171 ILE A N 1
ATOM 1288 C CA . ILE A 1 171 ? -12.535 -1.614 14.942 1.00 17.48 171 ILE A CA 1
ATOM 1289 C C . ILE A 1 171 ? -12.402 -1.913 13.448 1.00 16.10 171 ILE A C 1
ATOM 1290 O O . ILE A 1 171 ? -12.577 -1.026 12.609 1.00 17.02 171 ILE A O 1
ATOM 1295 N N . ALA A 1 172 ? -12.110 -3.168 13.110 1.00 15.06 172 ALA A N 1
ATOM 1296 C CA . ALA A 1 172 ? -11.984 -3.543 11.705 1.00 15.64 172 ALA A CA 1
ATOM 1297 C C . ALA A 1 172 ? -13.290 -3.239 10.964 1.00 16.11 172 ALA A C 1
ATOM 1298 O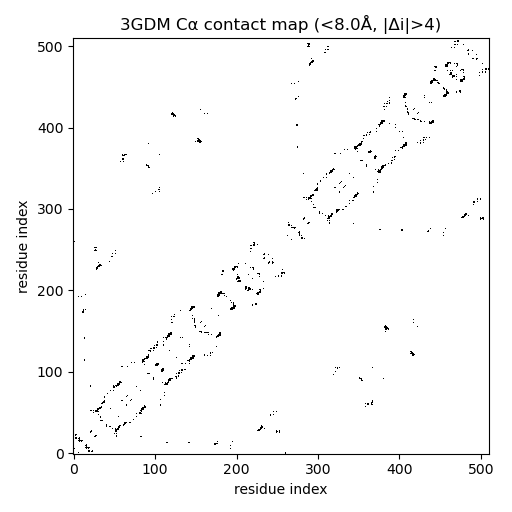 O . ALA A 1 172 ? -13.273 -2.765 9.829 1.00 16.44 172 ALA A O 1
ATOM 1300 N N . LYS A 1 173 ? -14.417 -3.501 11.619 1.00 17.14 173 LYS A N 1
ATOM 1301 C CA . LYS A 1 173 ? -15.729 -3.265 11.018 1.00 18.31 173 LYS A CA 1
ATOM 1302 C C . LYS A 1 173 ? -16.039 -1.801 10.717 1.00 19.64 173 LYS A C 1
ATOM 1303 O O . LYS A 1 173 ? -17.016 -1.503 10.027 1.00 19.36 173 LYS A O 1
ATOM 1309 N N . SER A 1 174 ? -15.213 -0.888 11.220 1.00 19.70 174 SER A N 1
ATOM 1310 C CA . SER A 1 174 ? -15.453 0.536 11.003 1.00 21.13 174 SER A CA 1
ATOM 1311 C C . SER A 1 174 ? -15.205 1.030 9.581 1.00 20.71 174 SER A C 1
ATOM 1312 O O . SER A 1 174 ? -15.709 2.083 9.200 1.00 20.00 174 SER A O 1
ATOM 1315 N N . ASP A 1 175 ? -14.438 0.284 8.791 1.00 19.55 175 ASP A N 1
ATOM 1316 C CA . ASP A 1 175 ? -14.149 0.725 7.431 1.00 21.36 175 ASP A CA 1
ATOM 1317 C C . ASP A 1 175 ? -13.782 -0.444 6.526 1.00 21.65 175 ASP A C 1
ATOM 1318 O O . ASP A 1 175 ? -12.625 -0.863 6.486 1.00 19.42 175 ASP A O 1
ATOM 1323 N N . LYS A 1 176 ? -14.760 -0.965 5.792 1.00 21.09 176 LYS A N 1
ATOM 1324 C CA . LYS A 1 176 ? -14.496 -2.087 4.901 1.00 20.55 176 LYS A CA 1
ATOM 1325 C C . LYS A 1 176 ? -13.746 -1.670 3.633 1.00 19.39 176 LYS A C 1
ATOM 1326 O O . LYS A 1 176 ? -13.253 -2.521 2.890 1.00 18.18 176 LYS A O 1
ATOM 1332 N N . ASP A 1 177 ? -13.646 -0.369 3.375 1.00 19.13 177 ASP A N 1
ATOM 1333 C CA . ASP A 1 177 ? -12.919 0.078 2.189 1.00 18.38 177 ASP A CA 1
ATOM 1334 C C . ASP A 1 177 ? -11.418 0.061 2.444 1.00 17.23 177 ASP A C 1
ATOM 1335 O O . ASP A 1 177 ? -10.626 -0.076 1.509 1.00 17.12 177 ASP A O 1
ATOM 1340 N N . PHE A 1 178 ? -11.036 0.198 3.712 1.00 15.78 178 PHE A N 1
ATOM 1341 C CA . PHE A 1 178 ? -9.628 0.255 4.084 1.00 15.38 178 PHE A CA 1
ATOM 1342 C C . PHE A 1 178 ? -9.103 -0.935 4.883 1.00 15.86 178 PHE A C 1
ATOM 1343 O O . PHE A 1 178 ? -7.979 -1.387 4.649 1.00 15.15 178 PHE A O 1
ATOM 1351 N N . VAL A 1 179 ? -9.886 -1.420 5.843 1.00 15.08 179 VAL A N 1
ATOM 1352 C CA . VAL A 1 179 ? -9.464 -2.578 6.635 1.00 14.49 179 VAL A CA 1
ATOM 1353 C C . VAL A 1 179 ? -9.883 -3.807 5.838 1.00 14.17 179 VAL A C 1
ATOM 1354 O O . VAL A 1 179 ? -11.074 -4.107 5.714 1.00 13.91 179 VAL A O 1
ATOM 1358 N N . ILE A 1 180 ? -8.893 -4.523 5.315 1.00 13.86 180 ILE A N 1
ATOM 1359 C CA . ILE A 1 180 ? -9.153 -5.676 4.466 1.00 13.53 180 ILE A CA 1
ATOM 1360 C C . ILE A 1 180 ? -9.100 -7.044 5.117 1.00 13.05 180 ILE A C 1
ATOM 1361 O O . ILE A 1 180 ? -9.373 -8.043 4.454 1.00 13.26 180 ILE A O 1
ATOM 1366 N N . GLY A 1 181 ? -8.747 -7.103 6.395 1.00 11.95 181 GLY A N 1
ATOM 1367 C CA . GLY A 1 181 ? -8.680 -8.394 7.052 1.00 12.22 181 GLY A CA 1
ATOM 1368 C C . GLY A 1 181 ? -7.825 -8.434 8.301 1.00 12.39 181 GLY A C 1
ATOM 1369 O O . GLY A 1 181 ? -7.618 -7.411 8.957 1.00 12.11 181 GLY A O 1
ATOM 1370 N N . PHE A 1 182 ? -7.315 -9.621 8.613 1.00 12.43 182 PHE A N 1
ATOM 1371 C CA . PHE A 1 182 ? -6.512 -9.831 9.814 1.00 13.18 182 PHE A CA 1
ATOM 1372 C C . PHE A 1 182 ? -5.350 -10.775 9.593 1.00 13.23 182 PHE A C 1
ATOM 1373 O O . PHE A 1 182 ? -5.341 -11.569 8.650 1.00 13.97 182 PHE A O 1
ATOM 1381 N N . ILE A 1 183 ? -4.368 -10.676 10.483 1.00 13.12 183 ILE A N 1
ATOM 1382 C CA . ILE A 1 183 ? -3.282 -11.642 10.499 1.00 12.86 183 ILE A CA 1
ATOM 1383 C C . ILE A 1 183 ? -3.897 -12.511 11.599 1.00 12.98 183 ILE A C 1
ATOM 1384 O O . ILE A 1 183 ? -4.061 -12.050 12.733 1.00 15.97 183 ILE A O 1
ATOM 1389 N N . ALA A 1 184 ? -4.276 -13.741 11.270 1.00 13.39 184 ALA A N 1
ATOM 1390 C CA . ALA A 1 184 ? -4.913 -14.607 12.255 1.00 15.39 184 ALA A CA 1
ATOM 1391 C C . ALA A 1 184 ? -4.690 -16.087 11.973 1.00 16.28 184 ALA A C 1
ATOM 1392 O O . ALA A 1 184 ? -4.199 -16.462 10.907 1.00 15.92 184 ALA A O 1
ATOM 1394 N N . GLN A 1 185 ? -5.072 -16.919 12.939 1.00 16.74 185 GLN A N 1
ATOM 1395 C CA . GLN A 1 185 ? -4.921 -18.367 12.838 1.00 19.00 185 GLN A CA 1
ATOM 1396 C C . GLN A 1 185 ? -6.252 -19.060 12.578 1.00 20.66 185 GLN A C 1
ATOM 1397 O O . GLN A 1 185 ? -6.328 -20.289 12.571 1.00 21.19 185 GLN A O 1
ATOM 1403 N N . ARG A 1 186 ? -7.301 -18.276 12.362 1.00 21.37 186 ARG A N 1
ATOM 1404 C CA . ARG A 1 186 ? -8.615 -18.852 12.135 1.00 23.79 186 ARG A CA 1
ATOM 1405 C C . ARG A 1 186 ? -9.551 -17.877 11.438 1.00 22.54 186 ARG A C 1
ATOM 1406 O O . ARG A 1 186 ? -9.264 -16.680 11.331 1.00 21.69 186 ARG A O 1
ATOM 1414 N N . ASP A 1 187 ? -10.669 -18.408 10.958 1.00 23.76 187 ASP A N 1
ATOM 1415 C CA . ASP A 1 187 ? -11.682 -17.603 10.289 1.00 23.74 187 ASP A CA 1
ATOM 1416 C C . ASP A 1 187 ? -12.228 -16.638 11.338 1.00 22.59 187 ASP A C 1
ATOM 1417 O O . ASP A 1 187 ? -12.368 -17.002 12.507 1.00 22.26 187 ASP A O 1
ATOM 1422 N N . MET A 1 188 ? -12.538 -15.413 10.926 1.00 20.63 188 MET A N 1
ATOM 1423 C CA . MET A 1 188 ? -13.050 -14.419 11.860 1.00 20.32 188 MET A CA 1
ATOM 1424 C C . MET A 1 188 ? -14.504 -14.048 11.583 1.00 20.60 188 MET A C 1
ATOM 1425 O O . MET A 1 188 ? -14.999 -13.038 12.086 1.00 22.34 188 MET A O 1
ATOM 1430 N N . GLY A 1 189 ? -15.183 -14.872 10.789 1.00 20.38 189 GLY A N 1
ATOM 1431 C CA . GLY A 1 189 ? -16.577 -14.610 10.463 1.00 21.79 189 GLY A CA 1
ATOM 1432 C C . GLY A 1 189 ? -16.764 -13.311 9.705 1.00 22.08 189 GLY A C 1
ATOM 1433 O O . GLY A 1 189 ? -15.926 -12.945 8.882 1.00 21.93 189 GLY A O 1
ATOM 1434 N N . GLY A 1 190 ? -17.871 -12.621 9.980 1.00 21.59 190 GLY A N 1
ATOM 1435 C CA . GLY A 1 190 ? -18.156 -11.351 9.333 1.00 22.06 190 GLY A CA 1
ATOM 1436 C C . GLY A 1 190 ? -18.959 -11.418 8.046 1.00 23.40 190 GLY A C 1
ATOM 1437 O O . GLY A 1 190 ? -19.471 -10.404 7.575 1.00 20.81 190 GLY A O 1
ATOM 1438 N N . ARG A 1 191 ? -19.077 -12.607 7.471 1.00 24.62 191 ARG A N 1
ATOM 1439 C CA . ARG A 1 191 ? -19.806 -12.767 6.221 1.00 28.13 191 ARG A CA 1
ATOM 1440 C C . ARG A 1 191 ? -21.277 -12.366 6.320 1.00 28.58 191 ARG A C 1
ATOM 1441 O O . ARG A 1 191 ? -21.804 -11.704 5.426 1.00 27.59 191 ARG A O 1
ATOM 1449 N N . ASP A 1 192 ? -21.929 -12.755 7.410 1.00 30.08 192 ASP A N 1
ATOM 1450 C CA . ASP A 1 192 ? -23.337 -12.430 7.610 1.00 32.01 192 ASP A CA 1
ATOM 1451 C C . ASP A 1 192 ? -23.596 -10.925 7.648 1.00 31.90 192 ASP A C 1
ATOM 1452 O O . ASP A 1 192 ? -24.679 -10.474 7.276 1.00 30.77 192 ASP A O 1
ATOM 1457 N N . GLU A 1 193 ? -22.608 -10.146 8.086 1.00 29.06 193 GLU A N 1
ATOM 1458 C CA . GLU A 1 193 ? -22.782 -8.698 8.161 1.00 28.17 193 GLU A CA 1
ATOM 1459 C C . GLU A 1 193 ? -22.241 -7.927 6.961 1.00 25.09 193 GLU A C 1
ATOM 1460 O O . GLU A 1 193 ? -22.229 -6.695 6.961 1.00 25.70 193 GLU A O 1
ATOM 1466 N N . GLY A 1 194 ? -21.788 -8.650 5.941 1.00 22.34 194 GLY A N 1
ATOM 1467 C CA . GLY A 1 194 ? -21.299 -7.999 4.740 1.00 19.59 194 GLY A CA 1
ATOM 1468 C C . GLY A 1 194 ? -19.807 -7.756 4.630 1.00 18.12 194 GLY A C 1
ATOM 1469 O O . GLY A 1 194 ? -19.372 -7.007 3.753 1.00 18.38 194 GLY A O 1
ATOM 1470 N N . TYR A 1 195 ? -19.025 -8.367 5.514 1.00 17.60 195 TYR A N 1
ATOM 1471 C CA . TYR A 1 195 ? -17.576 -8.209 5.456 1.00 16.49 195 TYR A CA 1
ATOM 1472 C C . TYR A 1 195 ? -16.941 -9.436 4.824 1.00 17.05 195 TYR A C 1
ATOM 1473 O O . TYR A 1 195 ? -17.371 -10.564 5.071 1.00 18.07 195 TYR A O 1
ATOM 1482 N N . ASP A 1 196 ? -15.923 -9.198 4.003 1.00 15.63 196 ASP A N 1
ATOM 1483 C CA . ASP A 1 196 ? -15.189 -10.267 3.339 1.00 15.36 196 ASP A CA 1
ATOM 1484 C C . ASP A 1 196 ? -13.721 -10.052 3.679 1.00 14.31 196 ASP A C 1
ATOM 1485 O O . ASP A 1 196 ? -12.968 -9.460 2.907 1.00 16.38 196 ASP A O 1
ATOM 1490 N N . TRP A 1 197 ? -13.325 -10.547 4.842 1.00 13.67 197 TRP A N 1
ATOM 1491 C CA . TRP A 1 197 ? -11.961 -10.365 5.309 1.00 14.52 197 TRP A CA 1
ATOM 1492 C C . TRP A 1 197 ? -10.936 -11.369 4.822 1.00 13.86 197 TRP A C 1
ATOM 1493 O O . TRP A 1 197 ? -11.199 -12.567 4.732 1.00 15.18 197 TRP A O 1
ATOM 1504 N N . LEU A 1 198 ? -9.758 -10.848 4.501 1.00 13.54 198 LEU A N 1
ATOM 1505 C CA . LEU A 1 198 ? -8.640 -11.675 4.095 1.00 14.06 198 LEU A CA 1
ATOM 1506 C C . LEU A 1 198 ? -8.047 -12.183 5.397 1.00 13.45 198 LEU A C 1
ATOM 1507 O O . LEU A 1 198 ? -7.788 -11.404 6.317 1.00 13.55 198 LEU A O 1
ATOM 1512 N N . ILE A 1 199 ? -7.860 -13.492 5.486 1.00 14.01 199 ILE A N 1
ATOM 1513 C CA . ILE A 1 199 ? -7.258 -14.082 6.670 1.00 13.60 199 ILE A CA 1
ATOM 1514 C C . ILE A 1 199 ? -5.866 -14.536 6.240 1.00 12.78 199 ILE A C 1
ATOM 1515 O O . ILE A 1 199 ? -5.725 -15.462 5.437 1.00 12.85 199 ILE A O 1
ATOM 1520 N N . MET A 1 200 ? -4.841 -13.859 6.750 1.00 12.08 200 MET A N 1
ATOM 1521 C CA . MET A 1 200 ? -3.463 -14.204 6.410 1.00 12.03 200 MET A CA 1
ATOM 1522 C C . MET A 1 200 ? -2.867 -14.880 7.627 1.00 11.81 200 MET A C 1
ATOM 1523 O O . MET A 1 200 ? -2.869 -14.326 8.721 1.00 12.90 200 MET A O 1
ATOM 1528 N N . THR A 1 201 ? -2.344 -16.079 7.411 1.00 12.73 201 THR A N 1
ATOM 1529 C CA . THR A 1 201 ? -1.839 -16.908 8.490 1.00 13.70 201 THR A CA 1
ATOM 1530 C C . THR A 1 201 ? -0.366 -17.293 8.476 1.00 13.37 201 THR A C 1
ATOM 1531 O O . THR A 1 201 ? 0.097 -17.960 7.554 1.00 13.14 201 THR A O 1
ATOM 1535 N N . PRO A 1 202 ? 0.382 -16.880 9.508 1.00 14.99 202 PRO A N 1
ATOM 1536 C CA . PRO A 1 202 ? 1.810 -17.196 9.625 1.00 15.58 202 PRO A CA 1
ATOM 1537 C C . PRO A 1 202 ? 1.946 -18.487 10.431 1.00 16.05 202 PRO A C 1
ATOM 1538 O O . PRO A 1 202 ? 0.943 -19.036 10.887 1.00 15.49 202 PRO A O 1
ATOM 1542 N N . GLY A 1 203 ? 3.175 -18.966 10.613 1.00 16.21 203 GLY A N 1
ATOM 1543 C CA . GLY A 1 203 ? 3.379 -20.195 11.366 1.00 17.71 203 GLY A CA 1
ATOM 1544 C C . GLY A 1 203 ? 2.833 -21.380 10.591 1.00 17.19 203 GLY A C 1
ATOM 1545 O O . GLY A 1 203 ? 2.036 -22.172 11.106 1.00 18.12 203 GLY A O 1
ATOM 1546 N N . VAL A 1 204 ? 3.265 -21.497 9.339 1.00 17.48 204 VAL A N 1
ATOM 1547 C CA . VAL A 1 204 ? 2.802 -22.563 8.460 1.00 17.81 204 VAL A CA 1
ATOM 1548 C C . VAL A 1 204 ? 3.956 -23.362 7.864 1.00 17.20 204 VAL A C 1
ATOM 1549 O O . VAL A 1 204 ? 4.962 -22.794 7.431 1.00 18.01 204 VAL A O 1
ATOM 1553 N N . GLY A 1 205 ? 3.797 -24.682 7.839 1.00 18.54 205 GLY A N 1
ATOM 1554 C CA . GLY A 1 205 ? 4.827 -25.543 7.285 1.00 18.69 205 GLY A CA 1
ATOM 1555 C C . GLY A 1 205 ? 4.224 -26.730 6.558 1.00 19.36 205 GLY A C 1
ATOM 1556 O O . GLY A 1 205 ? 3.007 -26.803 6.380 1.00 17.78 205 GLY A O 1
ATOM 1557 N N . LEU A 1 206 ? 5.077 -27.661 6.139 1.00 19.49 206 LEU A N 1
ATOM 1558 C CA . LEU A 1 206 ? 4.625 -28.853 5.431 1.00 21.50 206 LEU A CA 1
ATOM 1559 C C . LEU A 1 206 ? 4.998 -30.133 6.178 1.00 21.04 206 LEU A C 1
ATOM 1560 O O . LEU A 1 206 ? 5.035 -31.219 5.596 1.00 18.96 206 LEU A O 1
ATOM 1565 N N . ASP A 1 207 ? 5.273 -29.987 7.472 1.00 19.87 207 ASP A N 1
ATOM 1566 C CA . ASP A 1 207 ? 5.609 -31.112 8.346 1.00 21.57 207 ASP A CA 1
ATOM 1567 C C . ASP A 1 207 ? 6.626 -32.060 7.715 1.00 20.76 207 ASP A C 1
ATOM 1568 O O . ASP A 1 207 ? 6.389 -33.266 7.595 1.00 20.49 207 ASP A O 1
ATOM 1573 N N . ASP A 1 208 ? 7.767 -31.501 7.328 1.00 21.54 208 ASP A N 1
ATOM 1574 C CA . ASP A 1 208 ? 8.834 -32.265 6.694 1.00 22.45 208 ASP A CA 1
ATOM 1575 C C . ASP A 1 208 ? 9.633 -33.117 7.673 1.00 23.51 208 ASP A C 1
ATOM 1576 O O . ASP A 1 208 ? 10.034 -32.650 8.740 1.00 22.98 208 ASP A O 1
ATOM 1581 N N . LYS A 1 209 ? 9.862 -34.371 7.299 1.00 25.62 209 LYS A N 1
ATOM 1582 C CA . LYS A 1 209 ? 10.621 -35.290 8.137 1.00 26.74 209 LYS A CA 1
ATOM 1583 C C . LYS A 1 209 ? 11.972 -34.717 8.546 1.00 26.10 209 LYS A C 1
ATOM 1584 O O . LYS A 1 209 ? 12.674 -34.118 7.734 1.00 24.95 209 LYS A O 1
ATOM 1590 N N . GLY A 1 210 ? 12.324 -34.907 9.813 1.00 26.39 210 GLY A N 1
ATOM 1591 C CA . GLY A 1 210 ? 13.604 -34.439 10.315 1.00 28.96 210 GLY A CA 1
ATOM 1592 C C . GLY A 1 210 ? 13.761 -32.944 10.503 1.00 28.95 210 GLY A C 1
ATOM 1593 O O . GLY A 1 210 ? 14.779 -32.488 11.022 1.00 30.94 210 GLY A O 1
ATOM 1594 N N . ASP A 1 211 ? 12.759 -32.177 10.090 1.00 27.93 211 ASP A N 1
ATOM 1595 C CA . ASP A 1 211 ? 12.811 -30.725 10.212 1.00 27.31 211 ASP A CA 1
ATOM 1596 C C . ASP A 1 211 ? 12.109 -30.245 11.480 1.00 25.64 211 ASP A C 1
ATOM 1597 O O . ASP A 1 211 ? 10.915 -29.957 11.473 1.00 22.47 211 ASP A O 1
ATOM 1602 N N . ALA A 1 212 ? 12.868 -30.156 12.569 1.00 26.09 212 ALA A N 1
ATOM 1603 C CA . ALA A 1 212 ? 12.323 -29.731 13.854 1.00 26.51 212 ALA A CA 1
ATOM 1604 C C . ALA A 1 212 ? 11.708 -28.334 13.825 1.00 26.96 212 ALA A C 1
ATOM 1605 O O . ALA A 1 212 ? 10.587 -28.128 14.293 1.00 24.69 212 ALA A O 1
ATOM 1607 N N . LEU A 1 213 ? 12.446 -27.373 13.282 1.00 28.22 213 LEU A N 1
ATOM 1608 C CA . LEU A 1 213 ? 11.959 -26.002 13.214 1.00 29.07 213 LEU A CA 1
ATOM 1609 C C . LEU A 1 213 ? 10.610 -25.965 12.500 1.00 27.58 213 LEU A C 1
ATOM 1610 O O . LEU A 1 213 ? 9.645 -25.399 13.010 1.00 28.29 213 LEU A O 1
ATOM 1615 N N . GLY A 1 214 ? 10.550 -26.584 11.325 1.00 25.44 214 GLY A N 1
ATOM 1616 C CA . GLY A 1 214 ? 9.317 -26.605 10.560 1.00 23.75 214 GLY A CA 1
ATOM 1617 C C . GLY A 1 214 ? 8.167 -27.312 11.248 1.00 23.97 214 GLY A C 1
ATOM 1618 O O . GLY A 1 214 ? 7.007 -26.964 11.046 1.00 21.78 214 GLY A O 1
ATOM 1619 N N . GLN A 1 215 ? 8.481 -28.310 12.069 1.00 22.67 215 GLN A N 1
ATOM 1620 C CA . GLN A 1 215 ? 7.450 -29.059 12.772 1.00 23.11 215 GLN A CA 1
ATOM 1621 C C . GLN A 1 215 ? 6.791 -28.294 13.919 1.00 22.16 215 GLN A C 1
ATOM 1622 O O . GLN A 1 215 ? 5.890 -28.798 14.586 1.00 22.12 215 GLN A O 1
ATOM 1628 N N . GLN A 1 216 ? 7.237 -27.065 14.142 1.00 23.65 216 GLN A N 1
ATOM 1629 C CA . GLN A 1 216 ? 6.643 -26.242 15.181 1.00 24.22 216 GLN A CA 1
ATOM 1630 C C . GLN A 1 216 ? 5.427 -25.511 14.617 1.00 24.08 216 GLN A C 1
ATOM 1631 O O . GLN A 1 216 ? 4.649 -24.917 15.357 1.00 25.60 216 GLN A O 1
ATOM 1637 N N . TYR A 1 217 ? 5.257 -25.580 13.301 1.00 23.07 217 TYR A N 1
ATOM 1638 C CA . TYR A 1 217 ? 4.145 -24.901 12.641 1.00 21.68 217 TYR A CA 1
ATOM 1639 C C . TYR A 1 217 ? 3.010 -25.832 12.231 1.00 22.00 217 TYR A C 1
ATOM 1640 O O . TYR A 1 217 ? 3.173 -27.049 12.177 1.00 21.81 217 TYR A O 1
ATOM 1649 N N . ARG A 1 218 ? 1.855 -25.241 11.941 1.00 19.41 218 ARG A N 1
ATOM 1650 C CA . ARG A 1 218 ? 0.691 -25.993 11.492 1.00 19.37 218 ARG A CA 1
ATOM 1651 C C . ARG A 1 218 ? 0.905 -26.244 10.005 1.00 18.65 218 ARG A C 1
ATOM 1652 O O . ARG A 1 218 ? 1.636 -25.504 9.346 1.00 19.92 218 ARG A O 1
ATOM 1660 N N . THR A 1 219 ? 0.272 -27.280 9.471 1.00 17.32 219 THR A N 1
ATOM 1661 C CA . THR A 1 219 ? 0.446 -27.591 8.060 1.00 17.57 219 THR A CA 1
ATOM 1662 C C . THR A 1 219 ? -0.371 -26.676 7.163 1.00 17.76 219 THR A C 1
ATOM 1663 O O . THR A 1 219 ? -1.348 -26.057 7.596 1.00 18.07 219 THR A O 1
ATOM 1667 N N . VAL A 1 220 ? 0.045 -26.598 5.904 1.00 16.49 220 VAL A N 1
ATOM 1668 C CA . VAL A 1 220 ? -0.646 -25.785 4.919 1.00 16.65 220 VAL A CA 1
ATOM 1669 C C . VAL A 1 220 ? -2.116 -26.195 4.838 1.00 17.59 220 VAL A C 1
ATOM 1670 O O . VAL A 1 220 ? -3.004 -25.348 4.886 1.00 17.59 220 VAL A O 1
ATOM 1674 N N . ASP A 1 221 ? -2.379 -27.494 4.727 1.00 17.19 221 ASP A N 1
ATOM 1675 C CA . ASP A 1 221 ? -3.762 -27.943 4.621 1.00 19.02 221 ASP A CA 1
ATOM 1676 C C . ASP A 1 221 ? -4.570 -27.657 5.884 1.00 18.77 221 ASP A C 1
ATOM 1677 O O . ASP A 1 221 ? -5.754 -27.332 5.810 1.00 20.92 221 ASP A O 1
ATOM 1682 N N . ASP A 1 222 ? -3.929 -27.775 7.040 1.00 18.73 222 ASP A N 1
ATOM 1683 C CA . ASP A 1 222 ? -4.594 -27.510 8.309 1.00 19.93 222 ASP A CA 1
ATOM 1684 C C . ASP A 1 222 ? -5.168 -26.106 8.338 1.00 20.07 222 ASP A C 1
ATOM 1685 O O . ASP A 1 222 ? -6.357 -25.909 8.586 1.00 21.35 222 ASP A O 1
ATOM 1690 N N . VAL A 1 223 ? -4.310 -25.123 8.098 1.00 18.90 223 VAL A N 1
ATOM 1691 C CA . VAL A 1 223 ? -4.753 -23.738 8.135 1.00 17.48 223 VAL A CA 1
ATOM 1692 C C . VAL A 1 223 ? -5.697 -23.346 7.005 1.00 18.83 223 VAL A C 1
ATOM 1693 O O . VAL A 1 223 ? -6.678 -22.641 7.241 1.00 17.93 223 VAL A O 1
ATOM 1697 N N . VAL A 1 224 ? -5.426 -23.803 5.788 1.00 18.16 224 VAL A N 1
ATOM 1698 C CA . VAL A 1 224 ? -6.293 -23.451 4.666 1.00 21.31 224 VAL A CA 1
ATOM 1699 C C . VAL A 1 224 ? -7.675 -24.088 4.787 1.00 23.54 224 VAL A C 1
ATOM 1700 O O . VAL A 1 224 ? -8.687 -23.455 4.477 1.00 24.40 224 VAL A O 1
ATOM 1704 N N . SER A 1 225 ? -7.725 -25.335 5.244 1.00 25.40 225 SER A N 1
ATOM 1705 C CA . SER A 1 225 ? -9.004 -26.022 5.394 1.00 27.24 225 SER A CA 1
ATOM 1706 C C . SER A 1 225 ? -9.835 -25.379 6.497 1.00 29.11 225 SER A C 1
ATOM 1707 O O . SER A 1 225 ? -11.059 -25.520 6.520 1.00 31.82 225 SER A O 1
ATOM 1710 N N . THR A 1 226 ? -9.165 -24.665 7.398 1.00 30.80 226 THR A N 1
ATOM 1711 C CA . THR A 1 226 ? -9.818 -24.016 8.530 1.00 31.82 226 THR A CA 1
ATOM 1712 C C . THR A 1 226 ? -10.130 -22.522 8.338 1.00 30.56 226 THR A C 1
ATOM 1713 O O . THR A 1 226 ? -10.464 -21.826 9.297 1.00 31.88 226 THR A O 1
ATOM 1717 N N . GLY A 1 227 ? -10.014 -22.022 7.113 1.00 26.73 227 GLY A N 1
ATOM 1718 C CA . GLY A 1 227 ? -10.345 -20.625 6.887 1.00 23.66 227 GLY A CA 1
ATOM 1719 C C . GLY A 1 227 ? -9.253 -19.657 6.472 1.00 20.54 227 GLY A C 1
ATOM 1720 O O . GLY A 1 227 ? -9.546 -18.497 6.180 1.00 21.58 227 GLY A O 1
ATOM 1721 N N . SER A 1 228 ? -8.002 -20.100 6.445 1.00 18.48 228 SER A N 1
ATOM 1722 C CA . SER A 1 228 ? -6.927 -19.202 6.041 1.00 17.57 228 SER A CA 1
ATOM 1723 C C . SER A 1 228 ? -6.974 -18.963 4.537 1.00 16.41 228 SER A C 1
ATOM 1724 O O . SER A 1 228 ? -7.113 -19.906 3.758 1.00 16.21 228 SER A O 1
ATOM 1727 N N . ASP A 1 229 ? -6.848 -17.700 4.130 1.00 14.23 229 ASP A N 1
ATOM 1728 C CA . ASP A 1 229 ? -6.876 -17.354 2.712 1.00 13.91 229 ASP A CA 1
ATOM 1729 C C . ASP A 1 229 ? -5.482 -17.268 2.118 1.00 12.85 229 ASP A C 1
ATOM 1730 O O . ASP A 1 229 ? -5.276 -17.573 0.945 1.00 13.53 229 ASP A O 1
ATOM 1735 N N . ILE A 1 230 ? -4.532 -16.832 2.935 1.00 11.72 230 ILE A N 1
ATOM 1736 C CA . ILE A 1 230 ? -3.153 -16.691 2.497 1.00 11.29 230 ILE A CA 1
ATOM 1737 C C . ILE A 1 230 ? -2.235 -17.317 3.530 1.00 11.43 230 ILE A C 1
ATOM 1738 O O . ILE A 1 230 ? -2.458 -17.161 4.723 1.00 12.27 230 ILE A O 1
ATOM 1743 N N . ILE A 1 231 ? -1.226 -18.057 3.074 1.00 12.86 231 ILE A N 1
ATOM 1744 C CA . ILE A 1 231 ? -0.275 -18.653 4.000 1.00 11.33 231 ILE A CA 1
ATOM 1745 C C . ILE A 1 231 ? 1.014 -17.840 3.941 1.00 11.22 231 ILE A C 1
ATOM 1746 O O . ILE A 1 231 ? 1.527 -17.562 2.862 1.00 13.19 231 ILE A O 1
ATOM 1751 N N . ILE A 1 232 ? 1.516 -17.451 5.108 1.00 11.00 232 ILE A N 1
ATOM 1752 C CA . ILE A 1 232 ? 2.743 -16.664 5.199 1.00 11.63 232 ILE A CA 1
ATOM 1753 C C . ILE A 1 232 ? 3.862 -17.631 5.575 1.00 12.64 232 ILE A C 1
ATOM 1754 O O . ILE A 1 232 ? 3.848 -18.221 6.655 1.00 12.79 232 ILE A O 1
ATOM 1759 N N . VAL A 1 233 ? 4.820 -17.792 4.669 1.00 13.52 233 VAL A N 1
ATOM 1760 C CA . VAL A 1 233 ? 5.940 -18.709 4.864 1.00 13.16 233 VAL A CA 1
ATOM 1761 C C . VAL A 1 233 ? 7.252 -17.940 4.815 1.00 13.21 233 VAL A C 1
ATOM 1762 O O . VAL A 1 233 ? 7.438 -17.073 3.956 1.00 14.00 233 VAL A O 1
ATOM 1766 N N . GLY A 1 234 ? 8.161 -18.268 5.732 1.00 15.00 234 GLY A N 1
ATOM 1767 C CA . GLY A 1 234 ? 9.437 -17.574 5.792 1.00 16.06 234 GLY A CA 1
ATOM 1768 C C . GLY A 1 234 ? 10.669 -18.390 5.441 1.00 15.61 234 GLY A C 1
ATOM 1769 O O . GLY A 1 234 ? 10.857 -18.776 4.294 1.00 16.91 234 GLY A O 1
ATOM 1770 N N . ARG A 1 235 ? 11.509 -18.642 6.442 1.00 16.47 235 ARG A N 1
ATOM 1771 C CA . ARG A 1 235 ? 12.753 -19.383 6.252 1.00 19.08 235 ARG A CA 1
ATOM 1772 C C . ARG A 1 235 ? 12.610 -20.715 5.533 1.00 17.77 235 ARG A C 1
ATOM 1773 O O . ARG A 1 235 ? 13.558 -21.182 4.892 1.00 18.58 235 ARG A O 1
ATOM 1781 N N . GLY A 1 236 ? 11.434 -21.325 5.631 1.00 17.05 236 GLY A N 1
ATOM 1782 C CA . GLY A 1 236 ? 11.210 -22.590 4.954 1.00 16.63 236 GLY A CA 1
ATOM 1783 C C . GLY A 1 236 ? 11.366 -22.464 3.446 1.00 18.87 236 GLY A C 1
ATOM 1784 O O . GLY A 1 236 ? 11.498 -23.464 2.735 1.00 19.82 236 GLY A O 1
ATOM 1785 N N . LEU A 1 237 ? 11.357 -21.232 2.948 1.00 17.92 237 LEU A N 1
ATOM 1786 C CA . LEU A 1 237 ? 11.493 -20.995 1.517 1.00 17.72 237 LEU A CA 1
ATOM 1787 C C . LEU A 1 237 ? 12.930 -20.804 1.041 1.00 18.88 237 LEU A C 1
ATOM 1788 O O . LEU A 1 237 ? 13.210 -20.989 -0.142 1.00 20.14 237 LEU A O 1
ATOM 1793 N N . PHE A 1 238 ? 13.845 -20.455 1.942 1.00 20.37 238 PHE A N 1
ATOM 1794 C CA . PHE A 1 238 ? 15.205 -20.174 1.489 1.00 22.43 238 PHE A CA 1
ATOM 1795 C C . PHE A 1 238 ? 16.371 -20.474 2.424 1.00 23.39 238 PHE A C 1
ATOM 1796 O O . PHE A 1 238 ? 17.530 -20.407 2.007 1.00 22.41 238 PHE A O 1
ATOM 1804 N N . ALA A 1 239 ? 16.086 -20.791 3.679 1.00 23.98 239 ALA A N 1
ATOM 1805 C CA . ALA A 1 239 ? 17.161 -21.047 4.630 1.00 26.19 239 ALA A CA 1
ATOM 1806 C C . ALA A 1 239 ? 17.785 -22.432 4.516 1.00 28.88 239 ALA A C 1
ATOM 1807 O O . ALA A 1 239 ? 17.290 -23.299 3.799 1.00 27.62 239 ALA A O 1
ATOM 1809 N N . LYS A 1 240 ? 18.895 -22.612 5.226 1.00 32.12 240 LYS A N 1
ATOM 1810 C CA . LYS A 1 240 ? 19.619 -23.876 5.265 1.00 34.94 240 LYS A CA 1
ATOM 1811 C C . LYS A 1 240 ? 19.935 -24.489 3.902 1.00 34.27 240 LYS A C 1
ATOM 1812 O O . LYS A 1 240 ? 19.834 -25.702 3.726 1.00 34.19 240 LYS A O 1
ATOM 1818 N N . GLY A 1 241 ? 20.311 -23.647 2.944 1.00 32.84 241 GLY A N 1
ATOM 1819 C CA . GLY A 1 241 ? 20.665 -24.131 1.621 1.00 32.74 241 GLY A CA 1
ATOM 1820 C C . GLY A 1 241 ? 19.537 -24.555 0.698 1.00 32.58 241 GLY A C 1
ATOM 1821 O O . GLY A 1 241 ? 19.769 -25.262 -0.283 1.00 31.21 241 GLY A O 1
ATOM 1822 N N . ARG A 1 242 ? 18.315 -24.130 0.998 1.00 30.87 242 ARG A N 1
ATOM 1823 C CA . ARG A 1 242 ? 17.177 -24.484 0.160 1.00 30.15 242 ARG A CA 1
ATOM 1824 C C . ARG A 1 242 ? 17.140 -23.647 -1.113 1.00 28.60 242 ARG A C 1
ATOM 1825 O O . ARG A 1 242 ? 17.740 -22.573 -1.184 1.00 28.62 242 ARG A O 1
ATOM 1833 N N . ASP A 1 243 ? 16.436 -24.157 -2.119 1.00 27.68 243 ASP A N 1
ATOM 1834 C CA . ASP A 1 243 ? 16.291 -23.477 -3.401 1.00 27.54 243 ASP A CA 1
ATOM 1835 C C . ASP A 1 243 ? 14.948 -22.747 -3.379 1.00 25.43 243 ASP A C 1
ATOM 1836 O O . ASP A 1 243 ? 13.891 -23.378 -3.398 1.00 23.80 243 ASP A O 1
ATOM 1841 N N . ALA A 1 244 ? 15.002 -21.418 -3.336 1.00 23.46 244 ALA A N 1
ATOM 1842 C CA . ALA A 1 244 ? 13.801 -20.587 -3.273 1.00 23.32 244 ALA A CA 1
ATOM 1843 C C . ALA A 1 244 ? 12.768 -20.858 -4.360 1.00 23.39 244 ALA A C 1
ATOM 1844 O O . ALA A 1 244 ? 11.570 -20.881 -4.082 1.00 22.42 244 ALA A O 1
ATOM 1846 N N . LYS A 1 245 ? 13.216 -21.052 -5.596 1.00 24.16 245 LYS A N 1
ATOM 1847 C CA . LYS A 1 245 ? 12.275 -21.320 -6.675 1.00 24.81 245 LYS A CA 1
ATOM 1848 C C . LYS A 1 245 ? 11.564 -22.640 -6.415 1.00 23.14 245 LYS A C 1
ATOM 1849 O O . LYS A 1 245 ? 10.344 -22.734 -6.545 1.00 23.07 245 LYS A O 1
ATOM 1855 N N . VAL A 1 246 ? 12.328 -23.657 -6.031 1.00 21.40 246 VAL A N 1
ATOM 1856 C CA . VAL A 1 246 ? 11.750 -24.966 -5.756 1.00 20.60 246 VAL A CA 1
ATOM 1857 C C . VAL A 1 246 ? 10.778 -24.926 -4.578 1.00 18.98 246 VAL A C 1
ATOM 1858 O O . VAL A 1 246 ? 9.672 -25.467 -4.660 1.00 18.50 246 VAL A O 1
ATOM 1862 N N . GLU A 1 247 ? 11.177 -24.281 -3.484 1.00 17.80 247 GLU A N 1
ATOM 1863 C CA . GLU A 1 247 ? 10.300 -24.203 -2.321 1.00 17.35 247 GLU A CA 1
ATOM 1864 C C . GLU A 1 247 ? 9.093 -23.316 -2.612 1.00 16.37 247 GLU A C 1
ATOM 1865 O O . GLU A 1 247 ? 7.981 -23.607 -2.170 1.00 15.11 247 GLU A O 1
ATOM 1871 N N . GLY A 1 248 ? 9.308 -22.246 -3.368 1.00 15.99 248 GLY A N 1
ATOM 1872 C CA . GLY A 1 248 ? 8.203 -21.365 -3.707 1.00 15.76 248 GLY A CA 1
ATOM 1873 C C . GLY A 1 248 ? 7.124 -22.145 -4.437 1.00 15.40 248 GLY A C 1
ATOM 1874 O O . GLY A 1 248 ? 5.937 -22.015 -4.143 1.00 15.06 248 GLY A O 1
ATOM 1875 N N . GLU A 1 249 ? 7.534 -22.978 -5.388 1.00 15.44 249 GLU A N 1
ATOM 1876 C CA . GLU A 1 249 ? 6.577 -23.774 -6.139 1.00 15.42 249 GLU A CA 1
ATOM 1877 C C . GLU A 1 249 ? 5.920 -24.828 -5.257 1.00 13.48 249 GLU A C 1
ATOM 1878 O O . GLU A 1 249 ? 4.721 -25.069 -5.357 1.00 15.23 249 GLU A O 1
ATOM 1884 N N . ARG A 1 250 ? 6.707 -25.449 -4.383 1.00 15.79 250 ARG A N 1
ATOM 1885 C CA . ARG A 1 250 ? 6.195 -26.486 -3.496 1.00 16.03 250 ARG A CA 1
ATOM 1886 C C . ARG A 1 250 ? 5.114 -25.964 -2.550 1.00 14.70 250 ARG A C 1
ATOM 1887 O O . ARG A 1 250 ? 4.048 -26.573 -2.401 1.00 14.56 250 ARG A O 1
ATOM 1895 N N . TYR A 1 251 ? 5.383 -24.836 -1.906 1.00 14.77 251 TYR A N 1
ATOM 1896 C CA . TYR A 1 251 ? 4.388 -24.263 -1.011 1.00 14.31 251 TYR A CA 1
ATOM 1897 C C . TYR A 1 251 ? 3.213 -23.690 -1.802 1.00 13.34 251 TYR A C 1
ATOM 1898 O O . TYR A 1 251 ? 2.066 -23.797 -1.372 1.00 13.60 251 TYR A O 1
ATOM 1907 N N . ARG A 1 252 ? 3.487 -23.081 -2.953 1.00 14.49 252 ARG A N 1
ATOM 1908 C CA . ARG A 1 252 ? 2.396 -22.537 -3.760 1.00 15.39 252 ARG A CA 1
ATOM 1909 C C . ARG A 1 252 ? 1.440 -23.651 -4.150 1.00 14.94 252 ARG A C 1
ATOM 1910 O O . ARG A 1 252 ? 0.225 -23.531 -4.000 1.00 14.59 252 ARG A O 1
ATOM 1918 N N . LYS A 1 253 ? 2.003 -24.738 -4.665 1.00 15.91 253 LYS A N 1
ATOM 1919 C CA . LYS A 1 253 ? 1.194 -25.862 -5.099 1.00 16.02 253 LYS A CA 1
ATOM 1920 C C . LYS A 1 253 ? 0.374 -26.420 -3.947 1.00 14.84 253 LYS A C 1
ATOM 1921 O O . LYS A 1 253 ? -0.817 -26.679 -4.098 1.00 17.64 253 LYS A O 1
ATOM 1927 N N . ALA A 1 254 ? 1.013 -26.594 -2.794 1.00 14.73 254 ALA A N 1
ATOM 1928 C CA . ALA A 1 254 ? 0.337 -27.138 -1.624 1.00 15.18 254 ALA A CA 1
ATOM 1929 C C . ALA A 1 254 ? -0.784 -26.231 -1.138 1.00 15.21 254 ALA A C 1
ATOM 1930 O O . ALA A 1 254 ? -1.869 -26.700 -0.781 1.00 15.88 254 ALA A O 1
ATOM 1932 N N . GLY A 1 255 ? -0.523 -24.931 -1.116 1.00 14.74 255 GLY A N 1
ATOM 1933 C CA . GLY A 1 255 ? -1.544 -24.001 -0.668 1.00 12.97 255 GLY A CA 1
ATOM 1934 C C . GLY A 1 255 ? -2.730 -23.932 -1.614 1.00 15.06 255 GLY A C 1
ATOM 1935 O O . GLY A 1 255 ? -3.884 -23.833 -1.181 1.00 15.22 255 GLY A O 1
ATOM 1936 N N . TRP A 1 256 ? -2.450 -23.973 -2.911 1.00 14.04 256 TRP A N 1
ATOM 1937 C CA . TRP A 1 256 ? -3.507 -23.907 -3.910 1.00 16.08 256 TRP A CA 1
ATOM 1938 C C . TRP A 1 256 ? -4.347 -25.180 -3.897 1.00 15.22 256 TRP A C 1
ATOM 1939 O O . TRP A 1 256 ? -5.571 -25.126 -3.980 1.00 16.31 256 TRP A O 1
ATOM 1950 N N . GLU A 1 257 ? -3.684 -26.325 -3.787 1.00 16.83 257 GLU A N 1
ATOM 1951 C CA . GLU A 1 257 ? -4.386 -27.605 -3.753 1.00 19.05 257 GLU A CA 1
ATOM 1952 C C . GLU A 1 257 ? -5.299 -27.645 -2.529 1.00 17.45 257 GLU A C 1
ATOM 1953 O O . GLU A 1 257 ? -6.429 -28.129 -2.604 1.00 17.26 257 GLU A O 1
ATOM 1959 N N . ALA A 1 258 ? -4.815 -27.127 -1.403 1.00 16.20 258 ALA A N 1
ATOM 1960 C CA . ALA A 1 258 ? -5.617 -27.104 -0.182 1.00 16.21 258 ALA A CA 1
ATOM 1961 C C . ALA A 1 258 ? -6.831 -26.189 -0.377 1.00 16.45 258 ALA A C 1
ATOM 1962 O O . ALA A 1 258 ? -7.931 -26.487 0.094 1.00 16.27 258 ALA A O 1
ATOM 1964 N N . TYR A 1 259 ? -6.620 -25.074 -1.071 1.00 16.10 259 TYR A N 1
ATOM 1965 C CA . TYR A 1 259 ? -7.689 -24.118 -1.350 1.00 15.53 259 TYR A CA 1
ATOM 1966 C C . TYR A 1 259 ? -8.757 -24.744 -2.250 1.00 17.58 259 TYR A C 1
ATOM 1967 O O . TYR A 1 259 ? -9.959 -24.587 -2.011 1.00 17.50 259 TYR A O 1
ATOM 1976 N N . LEU A 1 260 ? -8.317 -25.459 -3.281 1.00 18.17 260 LEU A N 1
ATOM 1977 C CA . LEU A 1 260 ? -9.249 -26.096 -4.207 1.00 20.02 260 LEU A CA 1
ATOM 1978 C C . LEU A 1 260 ? -10.088 -27.142 -3.483 1.00 22.95 260 LEU A C 1
ATOM 1979 O O . LEU A 1 260 ? -11.273 -27.320 -3.773 1.00 21.51 260 LEU A O 1
ATOM 1984 N N . ARG A 1 261 ? -9.471 -27.824 -2.527 1.00 25.47 261 ARG A N 1
ATOM 1985 C CA . ARG A 1 261 ? -10.159 -28.866 -1.781 1.00 31.05 261 ARG A CA 1
ATOM 1986 C C . ARG A 1 261 ? -11.238 -28.346 -0.841 1.00 32.70 261 ARG A C 1
ATOM 1987 O O . ARG A 1 261 ? -12.302 -28.954 -0.719 1.00 33.25 261 ARG A O 1
ATOM 1995 N N . ARG A 1 262 ? -10.978 -27.228 -0.172 1.00 33.80 262 ARG A N 1
ATOM 1996 C CA . ARG A 1 262 ? -11.978 -26.689 0.738 1.00 37.10 262 ARG A CA 1
ATOM 1997 C C . ARG A 1 262 ? -13.170 -26.183 -0.069 1.00 38.83 262 ARG A C 1
ATOM 1998 O O . ARG A 1 262 ? -14.307 -26.228 0.397 1.00 40.05 262 ARG A O 1
ATOM 2006 N N . CYS A 1 263 ? -12.900 -25.714 -1.285 1.00 40.74 263 CYS A N 1
ATOM 2007 C CA . CYS A 1 263 ? -13.946 -25.206 -2.169 1.00 41.94 263 CYS A CA 1
ATOM 2008 C C . CYS A 1 263 ? -14.885 -26.328 -2.600 1.00 43.07 263 CYS A C 1
ATOM 2009 O O . CYS A 1 263 ? -16.111 -26.173 -2.410 1.00 43.51 263 CYS A O 1
ATOM 2012 N N . LYS B 1 3 ? 6.308 7.944 49.753 1.00 45.29 3 LYS B N 1
ATOM 2013 C CA . LYS B 1 3 ? 7.026 8.366 48.516 1.00 43.36 3 LYS B CA 1
ATOM 2014 C C . LYS B 1 3 ? 8.358 9.021 48.884 1.00 42.41 3 LYS B C 1
ATOM 2015 O O . LYS B 1 3 ? 8.389 10.163 49.341 1.00 42.94 3 LYS B O 1
ATOM 2021 N N . ALA B 1 4 ? 9.453 8.296 48.681 1.00 39.25 4 ALA B N 1
ATOM 2022 C CA . ALA B 1 4 ? 10.782 8.810 48.996 1.00 36.27 4 ALA B CA 1
ATOM 2023 C C . ALA B 1 4 ? 11.205 9.903 48.018 1.00 34.00 4 ALA B C 1
ATOM 2024 O O . ALA B 1 4 ? 10.579 10.095 46.976 1.00 32.80 4 ALA B O 1
ATOM 2026 N N . THR B 1 5 ? 12.268 10.623 48.357 1.00 30.73 5 THR B N 1
ATOM 2027 C CA . THR B 1 5 ? 12.763 11.693 47.497 1.00 28.03 5 THR B CA 1
ATOM 2028 C C . THR B 1 5 ? 13.481 11.100 46.293 1.00 25.89 5 THR B C 1
ATOM 2029 O O . THR B 1 5 ? 13.887 9.938 46.315 1.00 23.73 5 THR B O 1
ATOM 2033 N N . TYR B 1 6 ? 13.643 11.901 45.245 1.00 24.93 6 TYR B N 1
ATOM 2034 C CA . TYR B 1 6 ? 14.334 11.435 44.051 1.00 24.19 6 TYR B CA 1
ATOM 2035 C C . TYR B 1 6 ? 15.745 10.979 44.419 1.00 24.12 6 TYR B C 1
ATOM 2036 O O . TYR B 1 6 ? 16.229 9.966 43.914 1.00 23.68 6 TYR B O 1
ATOM 2045 N N . LYS B 1 7 ? 16.402 11.725 45.305 1.00 24.07 7 LYS B N 1
ATOM 2046 C CA . LYS B 1 7 ? 17.760 11.382 45.719 1.00 23.14 7 LYS B CA 1
ATOM 2047 C C . LYS B 1 7 ? 17.791 10.023 46.412 1.00 23.15 7 LYS B C 1
ATOM 2048 O O . LYS B 1 7 ? 18.684 9.207 46.172 1.00 24.17 7 LYS B O 1
ATOM 2054 N N . GLU B 1 8 ? 16.807 9.779 47.269 1.00 22.87 8 GLU B N 1
ATOM 2055 C CA . GLU B 1 8 ? 16.738 8.521 48.000 1.00 24.65 8 GLU B CA 1
ATOM 2056 C C . GLU B 1 8 ? 16.413 7.350 47.079 1.00 25.30 8 GLU B C 1
ATOM 2057 O O . GLU B 1 8 ? 16.945 6.251 47.244 1.00 25.97 8 GLU B O 1
ATOM 2063 N N . ARG B 1 9 ? 15.543 7.590 46.104 1.00 24.66 9 ARG B N 1
ATOM 2064 C CA . ARG B 1 9 ? 15.150 6.547 45.165 1.00 25.83 9 ARG B CA 1
ATOM 2065 C C . ARG B 1 9 ? 16.306 6.162 44.250 1.00 26.17 9 ARG B C 1
ATOM 2066 O O . ARG B 1 9 ? 16.428 5.005 43.847 1.00 25.88 9 ARG B O 1
ATOM 2074 N N . ALA B 1 10 ? 17.159 7.131 43.935 1.00 25.95 10 ALA B N 1
ATOM 2075 C CA . ALA B 1 10 ? 18.304 6.887 43.069 1.00 28.27 10 ALA B CA 1
ATOM 2076 C C . ALA B 1 10 ? 19.317 5.960 43.734 1.00 28.77 10 ALA B C 1
ATOM 2077 O O . ALA B 1 10 ? 19.898 5.089 43.088 1.00 29.46 10 ALA B O 1
ATOM 2079 N N . ALA B 1 11 ? 19.518 6.149 45.032 1.00 29.68 11 ALA B N 1
ATOM 2080 C CA . ALA B 1 11 ? 20.473 5.345 45.782 1.00 31.18 11 ALA B CA 1
ATOM 2081 C C . ALA B 1 11 ? 20.047 3.895 45.993 1.00 32.03 11 ALA B C 1
ATOM 2082 O O . ALA B 1 11 ? 20.887 3.038 46.254 1.00 32.36 11 ALA B O 1
ATOM 2084 N N . THR B 1 12 ? 18.752 3.614 45.875 1.00 32.14 12 THR B N 1
ATOM 2085 C CA . THR B 1 12 ? 18.261 2.257 46.089 1.00 32.02 12 THR B CA 1
ATOM 2086 C C . THR B 1 12 ? 17.653 1.570 44.868 1.00 31.01 12 THR B C 1
ATOM 2087 O O . THR B 1 12 ? 17.273 0.403 44.943 1.00 30.71 12 THR B O 1
ATOM 2091 N N . HIS B 1 13 ? 17.566 2.273 43.745 1.00 28.58 13 HIS B N 1
ATOM 2092 C CA . HIS B 1 13 ? 16.958 1.671 42.564 1.00 26.47 13 HIS B CA 1
ATOM 2093 C C . HIS B 1 13 ? 17.809 0.593 41.893 1.00 25.21 13 HIS B C 1
ATOM 2094 O O . HIS B 1 13 ? 19.009 0.772 41.675 1.00 24.74 13 HIS B O 1
ATOM 2101 N N . PRO B 1 14 ? 17.185 -0.549 41.556 1.00 25.10 14 PRO B N 1
ATOM 2102 C CA . PRO B 1 14 ? 17.865 -1.676 40.908 1.00 25.72 14 PRO B CA 1
ATOM 2103 C C . PRO B 1 14 ? 18.237 -1.436 39.447 1.00 25.24 14 PRO B C 1
ATOM 2104 O O . PRO B 1 14 ? 19.087 -2.136 38.898 1.00 25.53 14 PRO B O 1
ATOM 2108 N N . SER B 1 15 ? 17.600 -0.448 38.822 1.00 24.35 15 SER B N 1
ATOM 2109 C CA . SER B 1 15 ? 17.878 -0.125 37.425 1.00 23.74 15 SER B CA 1
ATOM 2110 C C . SER B 1 15 ? 18.840 1.053 37.291 1.00 22.66 15 SER B C 1
ATOM 2111 O O . SER B 1 15 ? 18.510 2.179 37.674 1.00 23.39 15 SER B O 1
ATOM 2114 N N . PRO B 1 16 ? 20.042 0.813 36.738 1.00 23.37 16 PRO B N 1
ATOM 2115 C CA . PRO B 1 16 ? 21.029 1.884 36.573 1.00 23.66 16 PRO B CA 1
ATOM 2116 C C . PRO B 1 16 ? 20.506 3.122 35.852 1.00 24.08 16 PRO B C 1
ATOM 2117 O O . PRO B 1 16 ? 20.787 4.248 36.260 1.00 23.58 16 PRO B O 1
ATOM 2121 N N . VAL B 1 17 ? 19.741 2.923 34.784 1.00 22.80 17 VAL B N 1
ATOM 2122 C CA . VAL B 1 17 ? 19.228 4.070 34.052 1.00 21.66 17 VAL B CA 1
ATOM 2123 C C . VAL B 1 17 ? 18.237 4.875 34.896 1.00 19.66 17 VAL B C 1
ATOM 2124 O O . VAL B 1 17 ? 18.211 6.102 34.817 1.00 20.84 17 VAL B O 1
ATOM 2128 N N . ALA B 1 18 ? 17.440 4.193 35.714 1.00 20.55 18 ALA B N 1
ATOM 2129 C CA . ALA B 1 18 ? 16.474 4.878 36.571 1.00 21.29 18 ALA B CA 1
ATOM 2130 C C . ALA B 1 18 ? 17.223 5.670 37.645 1.00 22.57 18 ALA B C 1
ATOM 2131 O O . ALA B 1 18 ? 16.874 6.811 37.948 1.00 22.21 18 ALA B O 1
ATOM 2133 N N . ALA B 1 19 ? 18.253 5.059 38.220 1.00 22.76 19 ALA B N 1
ATOM 2134 C CA . ALA B 1 19 ? 19.045 5.732 39.246 1.00 22.45 19 ALA B CA 1
ATOM 2135 C C . ALA B 1 19 ? 19.674 6.976 38.625 1.00 22.87 19 ALA B C 1
ATOM 2136 O O . ALA B 1 19 ? 19.714 8.047 39.235 1.00 22.28 19 ALA B O 1
ATOM 2138 N N . LYS B 1 20 ? 20.165 6.819 37.401 1.00 22.40 20 LYS B N 1
ATOM 2139 C CA . LYS B 1 20 ? 20.795 7.907 36.670 1.00 23.75 20 LYS B CA 1
ATOM 2140 C C . LYS B 1 20 ? 19.826 9.075 36.493 1.00 23.72 20 LYS B C 1
ATOM 2141 O O . LYS B 1 20 ? 20.189 10.234 36.709 1.00 22.42 20 LYS B O 1
ATOM 2147 N N . LEU B 1 21 ? 18.594 8.767 36.100 1.00 22.53 21 LEU B N 1
ATOM 2148 C CA . LEU B 1 21 ? 17.582 9.799 35.896 1.00 21.77 21 LEU B CA 1
ATOM 2149 C C . LEU B 1 21 ? 17.216 10.479 37.212 1.00 22.43 21 LEU B C 1
ATOM 2150 O O . LEU B 1 21 ? 17.135 11.707 37.279 1.00 21.14 21 LEU B O 1
ATOM 2155 N N . PHE B 1 22 ? 17.004 9.682 38.256 1.00 21.50 22 PHE B N 1
ATOM 2156 C CA . PHE B 1 22 ? 16.663 10.230 39.566 1.00 22.93 22 PHE B CA 1
ATOM 2157 C C . PHE B 1 22 ? 17.752 11.188 40.041 1.00 23.50 22 PHE B C 1
ATOM 2158 O O . PHE B 1 22 ? 17.464 12.229 40.630 1.00 24.00 22 PHE B O 1
ATOM 2166 N N . ASN B 1 23 ? 19.005 10.836 39.782 1.00 25.21 23 ASN B N 1
ATOM 2167 C CA . ASN B 1 23 ? 20.116 11.688 40.188 1.00 25.85 23 ASN B CA 1
ATOM 2168 C C . ASN B 1 23 ? 20.080 13.012 39.429 1.00 25.29 23 ASN B C 1
ATOM 2169 O O . ASN B 1 23 ? 20.267 14.077 40.016 1.00 24.53 23 ASN B O 1
ATOM 2174 N N . ILE B 1 24 ? 19.824 12.944 38.126 1.00 23.12 24 ILE B N 1
ATOM 2175 C CA . ILE B 1 24 ? 19.746 14.146 37.300 1.00 23.20 24 ILE B CA 1
ATOM 2176 C C . ILE B 1 24 ? 18.652 15.070 37.831 1.00 23.04 24 ILE B C 1
ATOM 2177 O O . ILE B 1 24 ? 18.830 16.285 37.920 1.00 23.01 24 ILE B O 1
ATOM 2182 N N . MET B 1 25 ? 17.519 14.477 38.184 1.00 24.03 25 MET B N 1
ATOM 2183 C CA . MET B 1 25 ? 16.382 15.224 38.700 1.00 23.02 25 MET B CA 1
ATOM 2184 C C . MET B 1 25 ? 16.724 15.937 40.003 1.00 24.73 25 MET B C 1
ATOM 2185 O O . MET B 1 25 ? 16.385 17.104 40.186 1.00 23.65 25 MET B O 1
ATOM 2190 N N . HIS B 1 26 ? 17.404 15.234 40.899 1.00 25.22 26 HIS B N 1
ATOM 2191 C CA . HIS B 1 26 ? 17.789 15.816 42.178 1.00 26.73 26 HIS B CA 1
ATOM 2192 C C . HIS B 1 26 ? 18.838 16.909 42.015 1.00 27.41 26 HIS B C 1
ATOM 2193 O O . HIS B 1 26 ? 18.716 17.987 42.598 1.00 26.29 26 HIS B O 1
ATOM 2200 N N . GLU B 1 27 ? 19.862 16.633 41.214 1.00 27.41 27 GLU B N 1
ATOM 2201 C CA . GLU B 1 27 ? 20.942 17.593 40.993 1.00 29.88 27 GLU B CA 1
ATOM 2202 C C . GLU B 1 27 ? 20.508 18.871 40.282 1.00 29.04 27 GLU B C 1
ATOM 2203 O O . GLU B 1 27 ? 20.926 19.970 40.652 1.00 29.55 27 GLU B O 1
ATOM 2209 N N . LYS B 1 28 ? 19.667 18.727 39.263 1.00 26.82 28 LYS B N 1
ATOM 2210 C CA . LYS B 1 28 ? 19.205 19.873 38.487 1.00 25.83 28 LYS B CA 1
ATOM 2211 C C . LYS B 1 28 ? 17.876 20.456 38.946 1.00 25.43 28 LYS B C 1
ATOM 2212 O O . LYS B 1 28 ? 17.375 21.396 38.333 1.00 25.41 28 LYS B O 1
ATOM 2218 N N . GLN B 1 29 ? 17.303 19.900 40.010 1.00 25.69 29 GLN B N 1
ATOM 2219 C CA . GLN B 1 29 ? 16.026 20.380 40.531 1.00 26.21 29 GLN B CA 1
ATOM 2220 C C . GLN B 1 29 ? 14.965 20.467 39.437 1.00 26.73 29 GLN B C 1
ATOM 2221 O O . GLN B 1 29 ? 14.361 21.521 39.215 1.00 26.02 29 GLN B O 1
ATOM 2227 N N . THR B 1 30 ? 14.741 19.348 38.757 1.00 25.08 30 THR B N 1
ATOM 2228 C CA . THR B 1 30 ? 13.759 19.302 37.688 1.00 24.65 30 THR B CA 1
ATOM 2229 C C . THR B 1 30 ? 13.172 17.913 37.498 1.00 23.79 30 THR B C 1
ATOM 2230 O O . THR B 1 30 ? 13.861 16.904 37.654 1.00 24.00 30 THR B O 1
ATOM 2234 N N . ASN B 1 31 ? 11.885 17.875 37.178 1.00 23.12 31 ASN B N 1
ATOM 2235 C CA . ASN B 1 31 ? 11.191 16.625 36.906 1.00 22.03 31 ASN B CA 1
ATOM 2236 C C . ASN B 1 31 ? 10.432 16.846 35.606 1.00 21.81 31 ASN B C 1
ATOM 2237 O O . ASN B 1 31 ? 9.424 16.198 35.333 1.00 21.01 31 ASN B O 1
ATOM 2242 N N . LEU B 1 32 ? 10.944 17.779 34.810 1.00 21.39 32 LEU B N 1
ATOM 2243 C CA . LEU B 1 32 ? 10.341 18.133 33.534 1.00 21.79 32 LEU B CA 1
ATOM 2244 C C . LEU B 1 32 ? 10.941 17.371 32.358 1.00 20.71 32 LEU B C 1
ATOM 2245 O O . LEU B 1 32 ? 12.161 17.314 32.201 1.00 21.14 32 LEU B O 1
ATOM 2250 N N . CYS B 1 33 ? 10.067 16.785 31.545 1.00 20.53 33 CYS B N 1
ATOM 2251 C CA . CYS B 1 33 ? 10.463 16.059 30.342 1.00 21.59 33 CYS B CA 1
ATOM 2252 C C . CYS B 1 33 ? 9.868 16.837 29.181 1.00 21.24 33 CYS B C 1
ATOM 2253 O O . CYS B 1 33 ? 8.653 17.016 29.112 1.00 21.62 33 CYS B O 1
ATOM 2256 N N . ALA B 1 34 ? 10.725 17.309 28.284 1.00 20.97 34 ALA B N 1
ATOM 2257 C CA . ALA B 1 34 ? 10.268 18.072 27.134 1.00 20.75 34 ALA B CA 1
ATOM 2258 C C . ALA B 1 34 ? 9.949 17.158 25.956 1.00 19.90 34 ALA B C 1
ATOM 2259 O O . ALA B 1 34 ? 10.668 16.196 25.688 1.00 20.08 34 ALA B O 1
ATOM 2261 N N . SER B 1 35 ? 8.854 17.468 25.269 1.00 18.82 35 SER B N 1
ATOM 2262 C CA . SER B 1 35 ? 8.422 16.723 24.091 1.00 18.62 35 SER B CA 1
ATOM 2263 C C . SER B 1 35 ? 8.364 17.773 22.989 1.00 18.54 35 SER B C 1
ATOM 2264 O O . SER B 1 35 ? 7.467 18.610 22.966 1.00 19.18 35 SER B O 1
ATOM 2267 N N . LEU B 1 36 ? 9.338 17.727 22.087 1.00 19.97 36 LEU B N 1
ATOM 2268 C CA . LEU B 1 36 ? 9.449 18.710 21.014 1.00 20.68 36 LEU B CA 1
ATOM 2269 C C . LEU B 1 36 ? 9.249 18.075 19.643 1.00 21.02 36 LEU B C 1
ATOM 2270 O O . LEU B 1 36 ? 10.206 17.878 18.893 1.00 21.52 36 LEU B O 1
ATOM 2275 N N . ASP B 1 37 ? 7.998 17.780 19.311 1.00 20.69 37 ASP B N 1
ATOM 2276 C CA . ASP B 1 37 ? 7.688 17.142 18.040 1.00 21.54 37 ASP B CA 1
ATOM 2277 C C . ASP B 1 37 ? 7.717 18.085 16.848 1.00 21.45 37 ASP B C 1
ATOM 2278 O O . ASP B 1 37 ? 6.676 18.410 16.281 1.00 22.60 37 ASP B O 1
ATOM 2283 N N . VAL B 1 38 ? 8.915 18.515 16.470 1.00 22.36 38 VAL B N 1
ATOM 2284 C CA . VAL B 1 38 ? 9.079 19.392 15.321 1.00 22.71 38 VAL B CA 1
ATOM 2285 C C . VAL B 1 38 ? 9.538 18.525 14.156 1.00 22.25 38 VAL B C 1
ATOM 2286 O O . VAL B 1 38 ? 9.951 17.383 14.355 1.00 23.26 38 VAL B O 1
ATOM 2290 N N . ARG B 1 39 ? 9.470 19.060 12.944 1.00 21.65 39 ARG B N 1
ATOM 2291 C CA . ARG B 1 39 ? 9.830 18.282 11.765 1.00 21.61 39 ARG B CA 1
ATOM 2292 C C . ARG B 1 39 ? 11.263 18.386 11.251 1.00 22.08 39 ARG B C 1
ATOM 2293 O O . ARG B 1 39 ? 11.666 17.589 10.409 1.00 22.77 39 ARG B O 1
ATOM 2301 N N . THR B 1 40 ? 12.035 19.353 11.735 1.00 21.93 40 THR B N 1
ATOM 2302 C CA . THR B 1 40 ? 13.414 19.477 11.267 1.00 21.62 40 THR B CA 1
ATOM 2303 C C . THR B 1 40 ? 14.437 19.363 12.387 1.00 21.83 40 THR B C 1
ATOM 2304 O O . THR B 1 40 ? 14.197 19.802 13.513 1.00 21.66 40 THR B O 1
ATOM 2308 N N . THR B 1 41 ? 15.581 18.768 12.063 1.00 20.83 41 THR B N 1
ATOM 2309 C CA . THR B 1 41 ? 16.661 18.581 13.025 1.00 22.43 41 THR B CA 1
ATOM 2310 C C . THR B 1 41 ? 17.142 19.934 13.538 1.00 22.77 41 THR B C 1
ATOM 2311 O O . THR B 1 41 ? 17.413 20.096 14.728 1.00 22.70 41 THR B O 1
ATOM 2315 N N . LYS B 1 42 ? 17.233 20.910 12.641 1.00 24.13 42 LYS B N 1
ATOM 2316 C CA . LYS B 1 42 ? 17.690 22.238 13.031 1.00 24.82 42 LYS B CA 1
ATOM 2317 C C . LYS B 1 42 ? 16.865 22.819 14.173 1.00 25.94 42 LYS B C 1
ATOM 2318 O O . LYS B 1 42 ? 17.420 23.262 15.180 1.00 26.06 42 LYS B O 1
ATOM 2324 N N . GLU B 1 43 ? 15.543 22.811 14.034 1.00 25.57 43 GLU B N 1
ATOM 2325 C CA . GLU B 1 43 ? 14.703 23.363 15.087 1.00 27.52 43 GLU B CA 1
ATOM 2326 C C . GLU B 1 43 ? 14.795 22.522 16.352 1.00 26.65 43 GLU B C 1
ATOM 2327 O O . GLU B 1 43 ? 14.830 23.055 17.462 1.00 26.83 43 GLU B O 1
ATOM 2333 N N . LEU B 1 44 ? 14.834 21.204 16.191 1.00 24.55 44 LEU B N 1
ATOM 2334 C CA . LEU B 1 44 ? 14.927 20.323 17.347 1.00 22.83 44 LEU B CA 1
ATOM 2335 C C . LEU B 1 44 ? 16.175 20.653 18.163 1.00 23.62 44 LEU B C 1
ATOM 2336 O O . LEU B 1 44 ? 16.097 20.862 19.374 1.00 24.22 44 LEU B O 1
ATOM 2341 N N . LEU B 1 45 ? 17.325 20.712 17.498 1.00 23.94 45 LEU B N 1
ATOM 2342 C CA . LEU B 1 45 ? 18.574 21.018 18.187 1.00 24.47 45 LEU B CA 1
ATOM 2343 C C . LEU B 1 45 ? 18.530 22.391 18.856 1.00 25.82 45 LEU B C 1
ATOM 2344 O O . LEU B 1 45 ? 19.031 22.558 19.970 1.00 25.20 45 LEU B O 1
ATOM 2349 N N . GLU B 1 46 ? 17.927 23.368 18.184 1.00 26.09 46 GLU B N 1
ATOM 2350 C CA . GLU B 1 46 ? 17.819 24.716 18.738 1.00 27.72 46 GLU B CA 1
ATOM 2351 C C . GLU B 1 46 ? 16.964 24.703 19.999 1.00 27.27 46 GLU B C 1
ATOM 2352 O O . GLU B 1 46 ? 17.334 25.288 21.018 1.00 27.00 46 GLU B O 1
ATOM 2358 N N . LEU B 1 47 ? 15.821 24.026 19.924 1.00 26.97 47 LEU B N 1
ATOM 2359 C CA . LEU B 1 47 ? 14.907 23.935 21.058 1.00 25.81 47 LEU B CA 1
ATOM 2360 C C . LEU B 1 47 ? 15.510 23.152 22.218 1.00 25.66 47 LEU B C 1
ATOM 2361 O O . LEU B 1 47 ? 15.328 23.512 23.379 1.00 24.68 47 LEU B O 1
ATOM 2366 N N . VAL B 1 48 ? 16.226 22.080 21.903 1.00 25.15 48 VAL B N 1
ATOM 2367 C CA . VAL B 1 48 ? 16.847 21.262 22.938 1.00 27.50 48 VAL B CA 1
ATOM 2368 C C . VAL B 1 48 ? 17.921 22.047 23.688 1.00 27.89 48 VAL B C 1
ATOM 2369 O O . VAL B 1 48 ? 18.006 21.979 24.915 1.00 27.66 48 VAL B O 1
ATOM 2373 N N . GLU B 1 49 ? 18.733 22.792 22.945 1.00 29.53 49 GLU B N 1
ATOM 2374 C CA . GLU B 1 49 ? 19.797 23.602 23.536 1.00 30.55 49 GLU B CA 1
ATOM 2375 C C . GLU B 1 49 ? 19.232 24.613 24.531 1.00 30.10 49 GLU B C 1
ATOM 2376 O O . GLU B 1 49 ? 19.821 24.861 25.584 1.00 30.93 49 GLU B O 1
ATOM 2382 N N . ALA B 1 50 ? 18.083 25.189 24.194 1.00 28.91 50 ALA B N 1
ATOM 2383 C CA . ALA B 1 50 ? 17.437 26.181 25.045 1.00 28.49 50 ALA B CA 1
ATOM 2384 C C . ALA B 1 50 ? 16.815 25.583 26.305 1.00 27.77 50 ALA B C 1
ATOM 2385 O O . ALA B 1 50 ? 16.823 26.206 27.367 1.00 27.44 50 ALA B O 1
ATOM 2387 N N . LEU B 1 51 ? 16.277 24.374 26.181 1.00 27.26 51 LEU B N 1
ATOM 2388 C CA . LEU B 1 51 ? 15.628 23.699 27.302 1.00 26.07 51 LEU B CA 1
ATOM 2389 C C . LEU B 1 51 ? 16.538 22.778 28.109 1.00 25.52 51 LEU B C 1
ATOM 2390 O O . LEU B 1 51 ? 16.204 22.402 29.231 1.00 24.96 51 LEU B O 1
ATOM 2395 N N . GLY B 1 52 ? 17.681 22.420 27.534 1.00 25.44 52 GLY B N 1
ATOM 2396 C CA . GLY B 1 52 ? 18.609 21.522 28.201 1.00 26.08 52 GLY B CA 1
ATOM 2397 C C . GLY B 1 52 ? 18.832 21.744 29.687 1.00 26.00 52 GLY B C 1
ATOM 2398 O O . GLY B 1 52 ? 18.735 20.802 30.471 1.00 24.99 52 GLY B O 1
ATOM 2399 N N . PRO B 1 53 ? 19.131 22.980 30.110 1.00 26.33 53 PRO B N 1
ATOM 2400 C CA . PRO B 1 53 ? 19.368 23.272 31.527 1.00 26.76 53 PRO B CA 1
ATOM 2401 C C . PRO B 1 53 ? 18.179 23.019 32.446 1.00 26.83 53 PRO B C 1
ATOM 2402 O O . PRO B 1 53 ? 18.352 22.812 33.647 1.00 27.75 53 PRO B O 1
ATOM 2406 N N . LYS B 1 54 ? 16.976 23.018 31.883 1.00 26.31 54 LYS B N 1
ATOM 2407 C CA . LYS B 1 54 ? 15.781 22.852 32.696 1.00 26.19 54 LYS B CA 1
ATOM 2408 C C . LYS B 1 54 ? 15.038 21.525 32.616 1.00 23.61 54 LYS B C 1
ATOM 2409 O O . LYS B 1 54 ? 14.010 21.356 33.271 1.00 23.69 54 LYS B O 1
ATOM 2415 N N . ILE B 1 55 ? 15.550 20.582 31.835 1.00 22.41 55 ILE B N 1
ATOM 2416 C CA . ILE B 1 55 ? 14.881 19.292 31.706 1.00 21.70 55 ILE B CA 1
ATOM 2417 C C . ILE B 1 55 ? 15.720 18.127 32.211 1.00 20.85 55 ILE B C 1
ATOM 2418 O O . ILE B 1 55 ? 16.948 18.206 32.271 1.00 21.05 55 ILE B O 1
ATOM 2423 N N . CYS B 1 56 ? 15.046 17.041 32.577 1.00 20.41 56 CYS B N 1
ATOM 2424 C CA . CYS B 1 56 ? 15.736 15.846 33.044 1.00 20.09 56 CYS B CA 1
ATOM 2425 C C . CYS B 1 56 ? 15.613 14.789 31.957 1.00 20.26 56 CYS B C 1
ATOM 2426 O O . CYS B 1 56 ? 16.360 13.812 31.934 1.00 19.37 56 CYS B O 1
ATOM 2429 N N . LEU B 1 57 ? 14.676 15.014 31.041 1.00 20.19 57 LEU B N 1
ATOM 2430 C CA . LEU B 1 57 ? 14.408 14.055 29.978 1.00 19.63 57 LEU B CA 1
ATOM 2431 C C . LEU B 1 57 ? 13.838 14.710 28.716 1.00 19.24 57 LEU B C 1
ATOM 2432 O O . LEU B 1 57 ? 13.122 15.706 28.793 1.00 21.00 57 LEU B O 1
ATOM 2437 N N . LEU B 1 58 ? 14.165 14.146 27.556 1.00 18.57 58 LEU B N 1
ATOM 2438 C CA . LEU B 1 58 ? 13.651 14.640 26.283 1.00 18.44 58 LEU B CA 1
ATOM 2439 C C . LEU B 1 58 ? 12.954 13.465 25.602 1.00 16.76 58 LEU B C 1
ATOM 2440 O O . LEU B 1 58 ? 13.590 12.447 25.331 1.00 16.05 58 LEU B O 1
ATOM 2445 N N . LYS B 1 59 ? 11.653 13.600 25.349 1.00 16.79 59 LYS B N 1
ATOM 2446 C CA . LYS B 1 59 ? 10.894 12.543 24.680 1.00 16.57 59 LYS B CA 1
ATOM 2447 C C . LYS B 1 59 ? 10.913 12.864 23.192 1.00 16.96 59 LYS B C 1
ATOM 2448 O O . LYS B 1 59 ? 10.434 13.918 22.770 1.00 17.76 59 LYS B O 1
ATOM 2454 N N . THR B 1 60 ? 11.454 11.939 22.406 1.00 17.00 60 THR B N 1
ATOM 2455 C CA . THR B 1 60 ? 11.596 12.130 20.972 1.00 16.39 60 THR B CA 1
ATOM 2456 C C . THR B 1 60 ? 10.832 11.177 20.059 1.00 16.33 60 THR B C 1
ATOM 2457 O O . THR B 1 60 ? 10.387 10.102 20.467 1.00 16.16 60 THR B O 1
ATOM 2461 N N . HIS B 1 61 ? 10.702 11.615 18.811 1.00 17.08 61 HIS B N 1
ATOM 2462 C CA . HIS B 1 61 ? 10.107 10.853 17.719 1.00 16.50 61 HIS B CA 1
ATOM 2463 C C . HIS B 1 61 ? 11.031 11.213 16.560 1.00 16.09 61 HIS B C 1
ATOM 2464 O O . HIS B 1 61 ? 10.701 12.061 15.740 1.00 17.83 61 HIS B O 1
ATOM 2471 N N . VAL B 1 62 ? 12.207 10.600 16.504 1.00 16.48 62 VAL B N 1
ATOM 2472 C CA . VAL B 1 62 ? 13.125 10.925 15.427 1.00 16.36 62 VAL B CA 1
ATOM 2473 C C . VAL B 1 62 ? 12.558 10.471 14.090 1.00 16.79 62 VAL B C 1
ATOM 2474 O O . VAL B 1 62 ? 12.990 10.940 13.043 1.00 15.91 62 VAL B O 1
ATOM 2478 N N . ASP B 1 63 ? 11.573 9.576 14.132 1.00 15.91 63 ASP B N 1
ATOM 2479 C CA . ASP B 1 63 ? 10.970 9.083 12.904 1.00 18.22 63 ASP B CA 1
ATOM 2480 C C . ASP B 1 63 ? 9.965 10.036 12.255 1.00 18.42 63 ASP B C 1
ATOM 2481 O O . ASP B 1 63 ? 9.364 9.700 11.234 1.00 20.46 63 ASP B O 1
ATOM 2486 N N . ILE B 1 64 ? 9.771 11.220 12.832 1.00 19.52 64 ILE B N 1
ATOM 2487 C CA . ILE B 1 64 ? 8.866 12.186 12.211 1.00 20.85 64 ILE B CA 1
ATOM 2488 C C . ILE B 1 64 ? 9.681 13.300 11.561 1.00 20.00 64 ILE B C 1
ATOM 2489 O O . ILE B 1 64 ? 9.130 14.179 10.904 1.00 19.28 64 ILE B O 1
ATOM 2494 N N . LEU B 1 65 ? 10.999 13.258 11.746 1.00 18.98 65 LEU B N 1
ATOM 2495 C CA . LEU B 1 65 ? 11.870 14.265 11.156 1.00 19.10 65 LEU B CA 1
ATOM 2496 C C . LEU B 1 65 ? 11.899 14.104 9.640 1.00 18.86 65 LEU B C 1
ATOM 2497 O O . LEU B 1 65 ? 11.711 13.000 9.112 1.00 17.66 65 LEU B O 1
ATOM 2502 N N . THR B 1 66 ? 12.127 15.211 8.943 1.00 18.83 66 THR B N 1
ATOM 2503 C CA . THR B 1 66 ? 12.189 15.204 7.489 1.00 19.84 66 THR B CA 1
ATOM 2504 C C . THR B 1 66 ? 13.630 15.053 7.019 1.00 20.70 66 THR B C 1
ATOM 2505 O O . THR B 1 66 ? 13.880 14.786 5.845 1.00 21.49 66 THR B O 1
ATOM 2509 N N . ASP B 1 67 ? 14.573 15.214 7.941 1.00 21.41 67 ASP B N 1
ATOM 2510 C CA . ASP B 1 67 ? 15.988 15.130 7.600 1.00 22.90 67 ASP B CA 1
ATOM 2511 C C . ASP B 1 67 ? 16.834 14.379 8.626 1.00 22.16 67 ASP B C 1
ATOM 2512 O O . ASP B 1 67 ? 17.903 14.850 9.020 1.00 23.75 67 ASP B O 1
ATOM 2517 N N . PHE B 1 68 ? 16.368 13.211 9.055 1.00 22.37 68 PHE B N 1
ATOM 2518 C CA . PHE B 1 68 ? 17.110 12.432 10.036 1.00 20.79 68 PHE B CA 1
ATOM 2519 C C . PHE B 1 68 ? 18.375 11.770 9.497 1.00 21.38 68 PHE B C 1
ATOM 2520 O O . PHE B 1 68 ? 18.406 11.264 8.377 1.00 21.70 68 PHE B O 1
ATOM 2528 N N . SER B 1 69 ? 19.417 11.773 10.321 1.00 22.39 69 SER B N 1
ATOM 2529 C CA . SER B 1 69 ? 20.678 11.128 9.980 1.00 22.48 69 SER B CA 1
ATOM 2530 C C . SER B 1 69 ? 21.421 10.885 11.284 1.00 22.46 69 SER B C 1
ATOM 2531 O O . SER B 1 69 ? 21.248 11.621 12.256 1.00 21.23 69 SER B O 1
ATOM 2534 N N . MET B 1 70 ? 22.238 9.841 11.301 1.00 23.62 70 MET B N 1
ATOM 2535 C CA . MET B 1 70 ? 23.009 9.485 12.482 1.00 25.55 70 MET B CA 1
ATOM 2536 C C . MET B 1 70 ? 24.002 10.590 12.831 1.00 26.81 70 MET B C 1
ATOM 2537 O O . MET B 1 70 ? 24.184 10.931 13.996 1.00 25.41 70 MET B O 1
ATOM 2542 N N . GLU B 1 71 ? 24.636 11.152 11.809 1.00 27.25 71 GLU B N 1
ATOM 2543 C CA . GLU B 1 71 ? 25.626 12.200 12.010 1.00 28.98 71 GLU B CA 1
ATOM 2544 C C . GLU B 1 71 ? 25.045 13.597 12.186 1.00 28.14 71 GLU B C 1
ATOM 2545 O O . GLU B 1 71 ? 25.587 14.407 12.937 1.00 26.50 71 GLU B O 1
ATOM 2551 N N . GLY B 1 72 ? 23.945 13.881 11.499 1.00 25.87 72 GLY B N 1
ATOM 2552 C CA . GLY B 1 72 ? 23.348 15.199 11.595 1.00 25.93 72 GLY B CA 1
ATOM 2553 C C . GLY B 1 72 ? 22.309 15.376 12.684 1.00 24.83 72 GLY B C 1
ATOM 2554 O O . GLY B 1 72 ? 22.054 16.496 13.122 1.00 24.38 72 GLY B O 1
ATOM 2555 N N . THR B 1 73 ? 21.703 14.278 13.126 1.00 24.16 73 THR B N 1
ATOM 2556 C CA . THR B 1 73 ? 20.679 14.365 14.158 1.00 24.23 73 THR B CA 1
ATOM 2557 C C . THR B 1 73 ? 21.104 13.771 15.495 1.00 23.99 73 THR B C 1
ATOM 2558 O O . THR B 1 73 ? 21.140 14.467 16.509 1.00 22.87 73 THR B O 1
ATOM 2562 N N . VAL B 1 74 ? 21.430 12.484 15.493 1.00 23.76 74 VAL B N 1
ATOM 2563 C CA . VAL B 1 74 ? 21.816 11.798 16.721 1.00 23.71 74 VAL B CA 1
ATOM 2564 C C . VAL B 1 74 ? 23.102 12.306 17.361 1.00 23.80 74 VAL B C 1
ATOM 2565 O O . VAL B 1 74 ? 23.139 12.542 18.568 1.00 22.83 74 VAL B O 1
ATOM 2569 N N . LYS 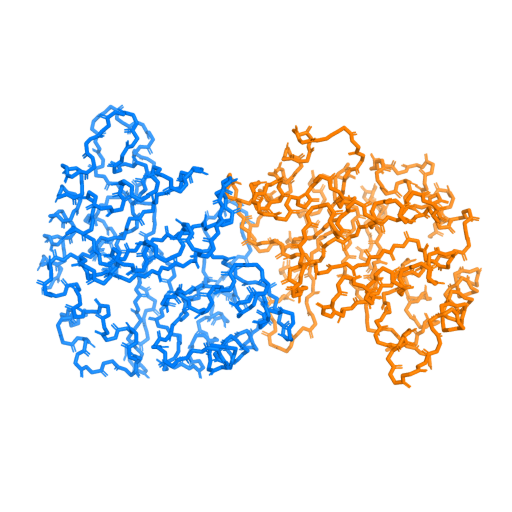B 1 75 ? 24.150 12.471 16.563 1.00 24.61 75 LYS B N 1
ATOM 2570 C CA . LYS B 1 75 ? 25.427 12.939 17.092 1.00 26.08 75 LYS B CA 1
ATOM 2571 C C . LYS B 1 75 ? 25.256 14.226 17.901 1.00 25.65 75 LYS B C 1
ATOM 2572 O O . LYS B 1 75 ? 25.620 14.277 19.078 1.00 25.83 75 LYS B O 1
ATOM 2578 N N . PRO B 1 76 ? 24.691 15.281 17.286 1.00 25.67 76 PRO B N 1
ATOM 2579 C CA . PRO B 1 76 ? 24.491 16.549 17.997 1.00 25.39 76 PRO B CA 1
ATOM 2580 C C . PRO B 1 76 ? 23.531 16.413 19.178 1.00 25.67 76 PRO B C 1
ATOM 2581 O O . PRO B 1 76 ? 23.689 17.085 20.196 1.00 24.75 76 PRO B O 1
ATOM 2585 N N . LEU B 1 77 ? 22.532 15.548 19.035 1.00 25.03 77 LEU B N 1
ATOM 2586 C CA . LEU B 1 77 ? 21.559 15.343 20.099 1.00 25.16 77 LEU B CA 1
ATOM 2587 C C . LEU B 1 77 ? 22.232 14.733 21.324 1.00 24.58 77 LEU B C 1
ATOM 2588 O O . LEU B 1 77 ? 21.966 15.137 22.456 1.00 25.65 77 LEU B O 1
ATOM 2593 N N . LYS B 1 78 ? 23.102 13.756 21.089 1.00 25.01 78 LYS B N 1
ATOM 2594 C CA . LYS B 1 78 ? 23.822 13.088 22.168 1.00 27.11 78 LYS B CA 1
ATOM 2595 C C . LYS B 1 78 ? 24.752 14.074 22.861 1.00 27.54 78 LYS B C 1
ATOM 2596 O O . LYS B 1 78 ? 24.912 14.037 24.081 1.00 26.76 78 LYS B O 1
ATOM 2602 N N . ALA B 1 79 ? 25.368 14.947 22.072 1.00 28.19 79 ALA B N 1
ATOM 2603 C CA . ALA B 1 79 ? 26.282 15.950 22.604 1.00 28.24 79 ALA B CA 1
ATOM 2604 C C . ALA B 1 79 ? 25.517 16.901 23.519 1.00 28.17 79 ALA B C 1
ATOM 2605 O O . ALA B 1 79 ? 26.030 17.336 24.551 1.00 28.80 79 ALA B O 1
ATOM 2607 N N . LEU B 1 80 ? 24.286 17.223 23.136 1.00 27.01 80 LEU B N 1
ATOM 2608 C CA . LEU B 1 80 ? 23.456 18.108 23.941 1.00 26.02 80 LEU B CA 1
ATOM 2609 C C . LEU B 1 80 ? 23.034 17.429 25.240 1.00 26.26 80 LEU B C 1
ATOM 2610 O O . LEU B 1 80 ? 22.999 18.062 26.296 1.00 26.54 80 LEU B O 1
ATOM 2615 N N . SER B 1 81 ? 22.716 16.140 25.166 1.00 25.64 81 SER B N 1
ATOM 2616 C CA . SER B 1 81 ? 22.308 15.412 26.358 1.00 25.82 81 SER B CA 1
ATOM 2617 C C . SER B 1 81 ? 23.472 15.322 27.341 1.00 25.98 81 SER B C 1
ATOM 2618 O O . SER B 1 81 ? 23.276 15.385 28.555 1.00 25.47 81 SER B O 1
ATOM 2621 N N . ALA B 1 82 ? 24.684 15.184 26.814 1.00 26.69 82 ALA B N 1
ATOM 2622 C CA . ALA B 1 82 ? 25.870 15.098 27.660 1.00 28.53 82 ALA B CA 1
ATOM 2623 C C . ALA B 1 82 ? 26.227 16.470 28.224 1.00 28.78 82 ALA B C 1
ATOM 2624 O O . ALA B 1 82 ? 26.614 16.594 29.389 1.00 29.71 82 ALA B O 1
ATOM 2626 N N . LYS B 1 83 ? 26.087 17.500 27.396 1.00 29.57 83 LYS B N 1
ATOM 2627 C CA . LYS B 1 83 ? 26.411 18.860 27.813 1.00 30.66 83 LYS B CA 1
ATOM 2628 C C . LYS B 1 83 ? 25.493 19.412 28.897 1.00 29.89 83 LYS B C 1
ATOM 2629 O O . LYS B 1 83 ? 25.960 20.042 29.846 1.00 30.64 83 LYS B O 1
ATOM 2635 N N . TYR B 1 84 ? 24.191 19.176 28.766 1.00 28.33 84 TYR B N 1
ATOM 2636 C CA . TYR B 1 84 ? 23.239 19.684 29.744 1.00 27.23 84 TYR B CA 1
ATOM 2637 C C . TYR B 1 84 ? 22.762 18.654 30.762 1.00 25.97 84 TYR B C 1
ATOM 2638 O O . TYR B 1 84 ? 21.982 18.973 31.658 1.00 26.68 84 TYR B O 1
ATOM 2647 N N . ASN B 1 85 ? 23.227 17.419 30.615 1.00 24.21 85 ASN B N 1
ATOM 2648 C CA . ASN B 1 85 ? 22.890 16.347 31.545 1.00 23.23 85 ASN B CA 1
ATOM 2649 C C . ASN B 1 85 ? 21.406 15.987 31.626 1.00 22.74 85 ASN B C 1
ATOM 2650 O O . ASN B 1 85 ? 20.749 16.234 32.639 1.00 22.36 85 ASN B O 1
ATOM 2655 N N . PHE B 1 86 ? 20.879 15.406 30.553 1.00 20.70 86 PHE B N 1
ATOM 2656 C CA . PHE B 1 86 ? 19.488 14.961 30.525 1.00 20.34 86 PHE B CA 1
ATOM 2657 C C . PHE B 1 86 ? 19.474 13.707 29.674 1.00 19.61 86 PHE B C 1
ATOM 2658 O O . PHE B 1 86 ? 20.347 13.528 28.829 1.00 20.05 86 PHE B O 1
ATOM 2666 N N . LEU B 1 87 ? 18.501 12.832 29.904 1.00 18.92 87 LEU B N 1
ATOM 2667 C CA . LEU B 1 87 ? 18.428 11.595 29.147 1.00 18.69 87 LEU B CA 1
ATOM 2668 C C . LEU B 1 87 ? 17.510 11.699 27.938 1.00 18.97 87 LEU B C 1
ATOM 2669 O O . LEU B 1 87 ? 16.712 12.631 27.822 1.00 17.81 87 LEU B O 1
ATOM 2674 N N . LEU B 1 88 ? 17.643 10.727 27.044 1.00 19.43 88 LEU B N 1
ATOM 2675 C CA . LEU B 1 88 ? 16.857 10.671 25.818 1.00 17.71 88 LEU B CA 1
ATOM 2676 C C . LEU B 1 88 ? 15.878 9.508 25.863 1.00 18.00 88 LEU B C 1
ATOM 2677 O O . LEU B 1 88 ? 16.246 8.388 26.224 1.00 18.54 88 LEU B O 1
ATOM 2682 N N . PHE B 1 89 ? 14.634 9.785 25.483 1.00 16.49 89 PHE B N 1
ATOM 2683 C CA . PHE B 1 89 ? 13.568 8.787 25.486 1.00 17.26 89 PHE B CA 1
ATOM 2684 C C . PHE B 1 89 ? 12.821 8.792 24.149 1.00 16.33 89 PHE B C 1
ATOM 2685 O O . PHE B 1 89 ? 12.075 9.718 23.854 1.00 16.16 89 PHE B O 1
ATOM 2693 N N . GLU B 1 90 ? 13.051 7.755 23.340 1.00 16.00 90 GLU B N 1
ATOM 2694 C CA . GLU B 1 90 ? 12.394 7.630 22.032 1.00 15.86 90 GLU B CA 1
ATOM 2695 C C . GLU B 1 90 ? 11.053 6.934 22.253 1.00 15.16 90 GLU B C 1
ATOM 2696 O O . GLU B 1 90 ? 10.996 5.777 22.662 1.00 15.28 90 GLU B O 1
ATOM 2702 N N . ASP B 1 91 ? 9.987 7.677 21.980 1.00 15.02 91 ASP B N 1
ATOM 2703 C CA . ASP B 1 91 ? 8.598 7.252 22.166 1.00 15.56 91 ASP B CA 1
ATOM 2704 C C . ASP B 1 91 ? 8.110 6.420 20.966 1.00 15.58 91 ASP B C 1
ATOM 2705 O O . ASP B 1 91 ? 7.130 6.768 20.306 1.00 17.03 91 ASP B O 1
ATOM 2710 N N . ARG B 1 92 ? 8.803 5.311 20.713 1.00 15.68 92 ARG B N 1
ATOM 2711 C CA . ARG B 1 92 ? 8.512 4.412 19.593 1.00 14.75 92 ARG B CA 1
ATOM 2712 C C . ARG B 1 92 ? 7.337 3.456 19.817 1.00 16.00 92 ARG B C 1
ATOM 2713 O O . ARG B 1 92 ? 6.762 2.943 18.857 1.00 16.13 92 ARG B O 1
ATOM 2721 N N . ARG B 1 93 ? 6.982 3.220 21.077 1.00 15.82 93 ARG B N 1
ATOM 2722 C CA . ARG B 1 93 ? 5.863 2.338 21.421 1.00 16.31 93 ARG B CA 1
ATOM 2723 C C . ARG B 1 93 ? 5.904 0.986 20.702 1.00 16.74 93 ARG B C 1
ATOM 2724 O O . ARG B 1 93 ? 4.989 0.619 19.955 1.00 14.70 93 ARG B O 1
ATOM 2732 N N . PHE B 1 94 ? 6.974 0.241 20.954 1.00 14.74 94 PHE B N 1
ATOM 2733 C CA . PHE B 1 94 ? 7.161 -1.065 20.337 1.00 16.07 94 PHE B CA 1
ATOM 2734 C C . PHE B 1 94 ? 6.012 -2.018 20.636 1.00 15.96 94 PHE B C 1
ATOM 2735 O O . PHE B 1 94 ? 5.504 -2.072 21.756 1.00 15.00 94 PHE B O 1
ATOM 2743 N N . ALA B 1 95 ? 5.619 -2.778 19.622 1.00 14.12 95 ALA B N 1
ATOM 2744 C CA . ALA B 1 95 ? 4.549 -3.750 19.765 1.00 15.38 95 ALA B CA 1
ATOM 2745 C C . ALA B 1 95 ? 4.786 -4.968 18.878 1.00 14.53 95 ALA B C 1
ATOM 2746 O O . ALA B 1 95 ? 3.958 -5.312 18.033 1.00 15.44 95 ALA B O 1
ATOM 2748 N N . ASP B 1 96 ? 5.944 -5.598 19.060 1.00 14.93 96 ASP B N 1
ATOM 2749 C CA . ASP B 1 96 ? 6.286 -6.819 18.340 1.00 15.18 96 ASP B CA 1
ATOM 2750 C C . ASP B 1 96 ? 7.236 -7.577 19.257 1.00 15.81 96 ASP B C 1
ATOM 2751 O O . ASP B 1 96 ? 7.599 -7.085 20.327 1.00 14.82 96 ASP B O 1
ATOM 2756 N N . ILE B 1 97 ? 7.643 -8.769 18.842 1.00 16.69 97 ILE B N 1
ATOM 2757 C CA . ILE B 1 97 ? 8.532 -9.572 19.661 1.00 19.05 97 ILE B CA 1
ATOM 2758 C C . ILE B 1 97 ? 9.586 -10.285 18.833 1.00 18.66 97 ILE B C 1
ATOM 2759 O O . ILE B 1 97 ? 9.676 -10.096 17.623 1.00 19.17 97 ILE B O 1
ATOM 2764 N N . GLY B 1 98 ? 10.393 -11.102 19.499 1.00 18.53 98 GLY B N 1
ATOM 2765 C CA . GLY B 1 98 ? 11.413 -11.856 18.796 1.00 19.07 98 GLY B CA 1
ATOM 2766 C C . GLY B 1 98 ? 12.512 -11.024 18.171 1.00 18.28 98 GLY B C 1
ATOM 2767 O O . GLY B 1 98 ? 12.735 -9.873 18.547 1.00 18.93 98 GLY B O 1
ATOM 2768 N N . ASN B 1 99 ? 13.195 -11.604 17.190 1.00 19.52 99 ASN B N 1
ATOM 2769 C CA . ASN B 1 99 ? 14.295 -10.909 16.542 1.00 20.14 99 ASN B CA 1
ATOM 2770 C C . ASN B 1 99 ? 13.851 -9.653 15.806 1.00 18.88 99 ASN B C 1
ATOM 2771 O O . ASN B 1 99 ? 14.624 -8.706 15.670 1.00 19.31 99 ASN B O 1
ATOM 2776 N N . 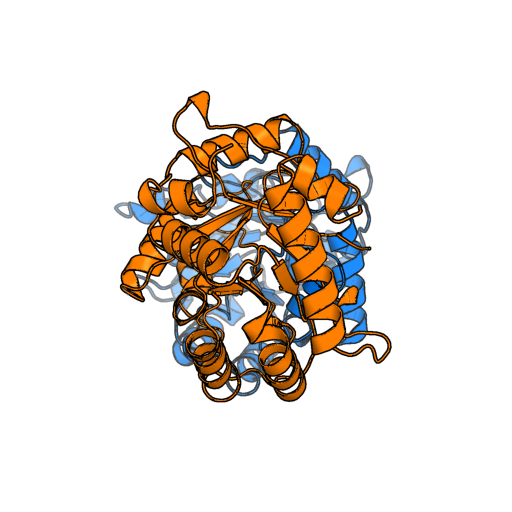THR B 1 100 ? 12.610 -9.639 15.332 1.00 17.80 100 THR B N 1
ATOM 2777 C CA . THR B 1 100 ? 12.112 -8.463 14.631 1.00 16.96 100 THR B CA 1
ATOM 2778 C C . THR B 1 100 ? 12.184 -7.244 15.540 1.00 15.46 100 THR B C 1
ATOM 2779 O O . THR B 1 100 ? 12.774 -6.224 15.186 1.00 16.43 100 THR B O 1
ATOM 2783 N N . VAL B 1 101 ? 11.583 -7.346 16.719 1.00 15.71 101 VAL B N 1
ATOM 2784 C CA . VAL B 1 101 ? 11.583 -6.209 17.628 1.00 16.35 101 VAL B CA 1
ATOM 2785 C C . VAL B 1 101 ? 12.992 -5.880 18.110 1.00 15.72 101 VAL B C 1
ATOM 2786 O O . VAL B 1 101 ? 13.325 -4.714 18.311 1.00 15.90 101 VAL B O 1
ATOM 2790 N N . LYS B 1 102 ? 13.829 -6.901 18.285 1.00 15.86 102 LYS B N 1
ATOM 2791 C CA . LYS B 1 102 ? 15.192 -6.642 18.734 1.00 16.24 102 LYS B CA 1
ATOM 2792 C C . LYS B 1 102 ? 15.906 -5.740 17.729 1.00 15.62 102 LYS B C 1
ATOM 2793 O O . LYS B 1 102 ? 16.592 -4.791 18.111 1.00 15.75 102 LYS B O 1
ATOM 2799 N N . LEU B 1 103 ? 15.733 -6.031 16.443 1.00 14.54 103 LEU B N 1
ATOM 2800 C CA . LEU B 1 103 ? 16.365 -5.237 15.396 1.00 15.90 103 LEU B CA 1
ATOM 2801 C C . LEU B 1 103 ? 15.702 -3.874 15.182 1.00 14.89 103 LEU B C 1
ATOM 2802 O O . LEU B 1 103 ? 16.359 -2.911 14.776 1.00 15.99 103 LEU B O 1
ATOM 2807 N N . GLN B 1 104 ? 14.401 -3.783 15.444 1.00 13.88 104 GLN B N 1
ATOM 2808 C CA . GLN B 1 104 ? 13.719 -2.502 15.295 1.00 13.87 104 GLN B CA 1
ATOM 2809 C C . GLN B 1 104 ? 14.198 -1.549 16.396 1.00 14.70 104 GLN B C 1
ATOM 2810 O O . GLN B 1 104 ? 14.108 -0.330 16.263 1.00 15.97 104 GLN B O 1
ATOM 2816 N N . TYR B 1 105 ? 14.718 -2.121 17.476 1.00 15.04 105 TYR B N 1
ATOM 2817 C CA . TYR B 1 105 ? 15.222 -1.343 18.603 1.00 16.34 105 TYR B CA 1
ATOM 2818 C C . TYR B 1 105 ? 16.712 -1.056 18.474 1.00 16.42 105 TYR B C 1
ATOM 2819 O O . TYR B 1 105 ? 17.149 0.072 18.680 1.00 18.05 105 TYR B O 1
ATOM 2828 N N . SER B 1 106 ? 17.484 -2.067 18.091 1.00 17.81 106 SER B N 1
ATOM 2829 C CA . SER B 1 106 ? 18.935 -1.924 17.995 1.00 17.97 106 SER B CA 1
ATOM 2830 C C . SER B 1 106 ? 19.514 -1.442 16.674 1.00 18.80 106 SER B C 1
ATOM 2831 O O . SER B 1 106 ? 20.583 -0.828 16.655 1.00 19.36 106 SER B O 1
ATOM 2834 N N . ALA B 1 107 ? 18.819 -1.703 15.574 1.00 17.97 107 ALA B N 1
ATOM 2835 C CA . ALA B 1 107 ? 19.355 -1.346 14.272 1.00 17.19 107 ALA B CA 1
ATOM 2836 C C . ALA B 1 107 ? 18.447 -0.572 13.327 1.00 17.92 107 ALA B C 1
ATOM 2837 O O . ALA B 1 107 ? 17.803 0.398 13.723 1.00 17.77 107 ALA B O 1
ATOM 2839 N N . GLY B 1 108 ? 18.404 -1.008 12.072 1.00 17.86 108 GLY B N 1
ATOM 2840 C CA . GLY B 1 108 ? 17.609 -0.312 11.078 1.00 17.62 108 GLY B CA 1
ATOM 2841 C C . GLY B 1 108 ? 18.284 1.018 10.802 1.00 18.98 108 GLY B C 1
ATOM 2842 O O . GLY B 1 108 ? 19.486 1.172 11.048 1.00 20.01 108 GLY B O 1
ATOM 2843 N N . VAL B 1 109 ? 17.531 1.992 10.310 1.00 17.46 109 VAL B N 1
ATOM 2844 C CA . VAL B 1 109 ? 18.116 3.295 10.027 1.00 19.22 109 VAL B CA 1
ATOM 2845 C C . VAL B 1 109 ? 18.260 4.166 11.278 1.00 19.04 109 VAL B C 1
ATOM 2846 O O . VAL B 1 109 ? 19.216 4.939 11.401 1.00 17.39 109 VAL B O 1
ATOM 2850 N N . TYR B 1 110 ? 17.322 4.029 12.211 1.00 16.58 110 TYR B N 1
ATOM 2851 C CA . TYR B 1 110 ? 17.326 4.853 13.415 1.00 16.60 110 TYR B CA 1
ATOM 2852 C C . TYR B 1 110 ? 18.227 4.408 14.563 1.00 17.38 110 TYR B C 1
ATOM 2853 O O . TYR B 1 110 ? 18.557 5.222 15.425 1.00 16.86 110 TYR B O 1
ATOM 2862 N N . ARG B 1 111 ? 18.605 3.130 14.580 1.00 16.62 111 ARG B N 1
ATOM 2863 C CA . ARG B 1 111 ? 19.491 2.583 15.611 1.00 18.80 111 ARG B CA 1
ATOM 2864 C C . ARG B 1 111 ? 19.202 3.132 17.006 1.00 19.09 111 ARG B C 1
ATOM 2865 O O . ARG B 1 111 ? 20.106 3.545 17.736 1.00 17.57 111 ARG B O 1
ATOM 2873 N N . ILE B 1 112 ? 17.930 3.104 17.375 1.00 16.76 112 ILE B N 1
ATOM 2874 C CA . ILE B 1 112 ? 17.468 3.626 18.652 1.00 18.19 112 ILE B CA 1
ATOM 2875 C C . ILE B 1 112 ? 18.276 3.267 19.904 1.00 17.78 112 ILE B C 1
ATOM 2876 O O . ILE B 1 112 ? 18.687 4.155 20.646 1.00 17.07 112 ILE B O 1
ATOM 2881 N N . ALA B 1 113 ? 18.509 1.977 20.132 1.00 17.46 113 ALA B N 1
ATOM 2882 C CA . ALA B 1 113 ? 19.238 1.525 21.317 1.00 17.76 113 ALA B CA 1
ATOM 2883 C C . ALA B 1 113 ? 20.646 2.101 21.463 1.00 20.38 113 ALA B C 1
ATOM 2884 O O . ALA B 1 113 ? 21.189 2.147 22.568 1.00 18.83 113 ALA B O 1
ATOM 2886 N N . GLU B 1 114 ? 21.232 2.540 20.357 1.00 19.02 114 GLU B N 1
ATOM 2887 C CA . GLU B 1 114 ? 22.580 3.100 20.392 1.00 19.83 114 GLU B CA 1
ATOM 2888 C C . GLU B 1 114 ? 22.673 4.453 21.073 1.00 19.95 114 GLU B C 1
ATOM 2889 O O . GLU B 1 114 ? 23.736 4.826 21.576 1.00 21.40 114 GLU B O 1
ATOM 2895 N N . TRP B 1 115 ? 21.569 5.191 21.096 1.00 18.44 115 TRP B N 1
ATOM 2896 C CA . TRP B 1 115 ? 21.587 6.523 21.684 1.00 18.64 115 TRP B CA 1
ATOM 2897 C C . TRP B 1 115 ? 20.484 6.830 22.691 1.00 18.86 115 TRP B C 1
ATOM 2898 O O . TRP B 1 115 ? 20.665 7.670 23.572 1.00 19.43 115 TRP B O 1
ATOM 2909 N N . ALA B 1 116 ? 19.342 6.165 22.566 1.00 16.95 116 ALA B N 1
ATOM 2910 C CA . ALA B 1 116 ? 18.234 6.425 23.476 1.00 16.53 116 ALA B CA 1
ATOM 2911 C C . ALA B 1 116 ? 18.340 5.661 24.786 1.00 17.59 116 ALA B C 1
ATOM 2912 O O . ALA B 1 116 ? 18.282 4.432 24.811 1.00 18.60 116 ALA B O 1
ATOM 2914 N N . ASP B 1 117 ? 18.469 6.405 25.879 1.00 17.43 117 ASP B N 1
ATOM 2915 C CA . ASP B 1 117 ? 18.571 5.817 27.207 1.00 17.18 117 ASP B CA 1
ATOM 2916 C C . ASP B 1 117 ? 17.310 5.028 27.558 1.00 17.01 117 ASP B C 1
ATOM 2917 O O . ASP B 1 117 ? 17.373 3.952 28.157 1.00 16.94 117 ASP B O 1
ATOM 2922 N N . ILE B 1 118 ? 16.165 5.576 27.164 1.00 15.82 118 ILE B N 1
ATOM 2923 C CA . ILE B 1 118 ? 14.872 4.990 27.480 1.00 16.28 118 ILE B CA 1
ATOM 2924 C C . ILE B 1 118 ? 13.950 4.898 26.269 1.00 16.06 118 ILE B C 1
ATOM 2925 O O . ILE B 1 118 ? 14.057 5.683 25.332 1.00 16.16 118 ILE B O 1
ATOM 2930 N N . THR B 1 119 ? 13.051 3.920 26.296 1.00 15.63 119 THR B N 1
ATOM 2931 C CA . THR B 1 119 ? 12.062 3.770 25.236 1.00 15.81 119 THR B CA 1
ATOM 2932 C C . THR B 1 119 ? 10.840 3.135 25.880 1.00 16.45 119 THR B C 1
ATOM 2933 O O . THR B 1 119 ? 10.813 2.946 27.099 1.00 17.90 119 THR B O 1
ATOM 2937 N N . ASN B 1 120 ? 9.819 2.816 25.092 1.00 15.12 120 ASN B N 1
ATOM 2938 C CA . ASN B 1 120 ? 8.627 2.221 25.676 1.00 15.75 120 ASN B CA 1
ATOM 2939 C C . ASN B 1 120 ? 8.007 1.115 24.833 1.00 15.98 120 ASN B C 1
ATOM 2940 O O . ASN B 1 120 ? 8.368 0.929 23.674 1.00 15.59 120 ASN B O 1
ATOM 2945 N N . ALA B 1 121 ? 7.079 0.377 25.434 1.00 15.90 121 ALA B N 1
ATOM 2946 C CA . ALA B 1 121 ? 6.430 -0.730 24.749 1.00 16.22 121 ALA B CA 1
ATOM 2947 C C . ALA B 1 121 ? 5.036 -1.027 25.285 1.00 15.81 121 ALA B C 1
ATOM 2948 O O . ALA B 1 121 ? 4.718 -0.722 26.437 1.00 16.48 121 ALA B O 1
ATOM 2950 N N . HIS B 1 122 ? 4.213 -1.621 24.429 1.00 15.24 122 HIS B N 1
ATOM 2951 C CA . HIS B 1 122 ? 2.852 -2.004 24.784 1.00 16.07 122 HIS B CA 1
ATOM 2952 C C . HIS B 1 122 ? 2.862 -3.363 25.466 1.00 16.16 122 HIS B C 1
ATOM 2953 O O . HIS B 1 122 ? 3.673 -4.230 25.135 1.00 17.82 122 HIS B O 1
ATOM 2960 N N . GLY B 1 123 ? 1.956 -3.556 26.418 1.00 16.02 123 GLY B N 1
ATOM 2961 C CA . GLY B 1 123 ? 1.909 -4.827 27.116 1.00 16.61 123 GLY B CA 1
ATOM 2962 C C . GLY B 1 123 ? 1.238 -5.950 26.340 1.00 17.51 123 GLY B C 1
ATOM 2963 O O . GLY B 1 123 ? 1.472 -7.125 26.619 1.00 19.07 123 GLY B O 1
ATOM 2964 N N . VAL B 1 124 ? 0.426 -5.592 25.348 1.00 18.76 124 VAL B N 1
ATOM 2965 C CA . VAL B 1 124 ? -0.314 -6.579 24.564 1.00 18.21 124 VAL B CA 1
ATOM 2966 C C . VAL B 1 124 ? 0.472 -7.774 24.019 1.00 17.49 124 VAL B C 1
ATOM 2967 O O . VAL B 1 124 ? -0.057 -8.886 23.964 1.00 17.64 124 VAL B O 1
ATOM 2971 N N . VAL B 1 125 ? 1.725 -7.565 23.626 1.00 16.44 125 VAL B N 1
ATOM 2972 C CA . VAL B 1 125 ? 2.525 -8.653 23.068 1.00 19.06 125 VAL B CA 1
ATOM 2973 C C . VAL B 1 125 ? 3.050 -9.670 24.079 1.00 18.62 125 VAL B C 1
ATOM 2974 O O . VAL B 1 125 ? 3.600 -10.697 23.695 1.00 19.77 125 VAL B O 1
ATOM 2978 N N . GLY B 1 126 ? 2.887 -9.393 25.366 1.00 20.09 126 GLY B N 1
ATOM 2979 C CA . GLY B 1 126 ? 3.358 -10.333 26.367 1.00 20.86 126 GLY B CA 1
ATOM 2980 C C . GLY B 1 126 ? 4.733 -10.002 26.912 1.00 20.83 126 GLY B C 1
ATOM 2981 O O . GLY B 1 126 ? 5.389 -9.086 26.421 1.00 20.32 126 GLY B O 1
ATOM 2982 N N . PRO B 1 127 ? 5.206 -10.750 27.922 1.00 22.23 127 PRO B N 1
ATOM 2983 C CA . PRO B 1 127 ? 6.514 -10.541 28.554 1.00 22.39 127 PRO B CA 1
ATOM 2984 C C . PRO B 1 127 ? 7.736 -10.632 27.642 1.00 21.78 127 PRO B C 1
ATOM 2985 O O . PRO B 1 127 ? 8.811 -10.144 27.992 1.00 22.69 127 PRO B O 1
ATOM 2989 N N . GLY B 1 128 ? 7.574 -11.249 26.476 1.00 20.36 128 GLY B N 1
ATOM 2990 C CA . GLY B 1 128 ? 8.687 -11.380 25.556 1.00 20.99 128 GLY B CA 1
ATOM 2991 C C . GLY B 1 128 ? 9.280 -10.055 25.103 1.00 20.21 128 GLY B C 1
ATOM 2992 O O . GLY B 1 128 ? 10.443 -9.996 24.698 1.00 20.60 128 GLY B O 1
ATOM 2993 N N . ILE B 1 129 ? 8.491 -8.989 25.167 1.00 19.59 129 ILE B N 1
ATOM 2994 C CA . ILE B 1 129 ? 8.974 -7.677 24.751 1.00 20.33 129 ILE B CA 1
ATOM 2995 C C . ILE B 1 129 ? 10.044 -7.151 25.715 1.00 20.47 129 ILE B C 1
ATOM 2996 O O . ILE B 1 129 ? 10.984 -6.472 25.302 1.00 20.55 129 ILE B O 1
ATOM 3001 N N . VAL B 1 130 ? 9.902 -7.480 26.994 1.00 21.21 130 VAL B N 1
ATOM 3002 C CA . VAL B 1 130 ? 10.854 -7.042 28.011 1.00 21.61 130 VAL B CA 1
ATOM 3003 C C . VAL B 1 130 ? 12.198 -7.743 27.849 1.00 21.76 130 VAL B C 1
ATOM 3004 O O . VAL B 1 130 ? 13.237 -7.093 27.717 1.00 22.57 130 VAL B O 1
ATOM 3008 N N . SER B 1 131 ? 12.175 -9.072 27.843 1.00 22.12 131 SER B N 1
ATOM 3009 C CA . SER B 1 131 ? 13.399 -9.849 27.703 1.00 23.60 131 SER B CA 1
ATOM 3010 C C . SER B 1 131 ? 14.078 -9.611 26.360 1.00 22.42 131 SER B C 1
ATOM 3011 O O . SER B 1 131 ? 15.303 -9.563 26.278 1.00 22.42 131 SER B O 1
ATOM 3014 N N . GLY B 1 132 ? 13.279 -9.465 25.308 1.00 21.56 132 GLY B N 1
ATOM 3015 C CA . GLY B 1 132 ? 13.838 -9.235 23.989 1.00 20.17 132 GLY B CA 1
ATOM 3016 C C . GLY B 1 132 ? 14.559 -7.905 23.878 1.00 19.87 132 GLY B C 1
ATOM 3017 O O . GLY B 1 132 ? 15.696 -7.840 23.409 1.00 20.25 132 GLY B O 1
ATOM 3018 N N . LEU B 1 133 ? 13.903 -6.831 24.306 1.00 18.59 133 LEU B N 1
ATOM 3019 C CA . LEU B 1 133 ? 14.522 -5.515 24.233 1.00 18.86 133 LEU B CA 1
ATOM 3020 C C . LEU B 1 133 ? 15.717 -5.428 25.179 1.00 18.94 133 LEU B C 1
ATOM 3021 O O . LEU B 1 133 ? 16.708 -4.769 24.873 1.00 19.26 133 LEU B O 1
ATOM 3026 N N . LYS B 1 134 ? 15.623 -6.103 26.321 1.00 20.17 134 LYS B N 1
ATOM 3027 C CA . LYS B 1 134 ? 16.708 -6.096 27.296 1.00 21.08 134 LYS B CA 1
ATOM 3028 C C . LYS B 1 134 ? 17.973 -6.697 26.694 1.00 22.28 134 LYS B C 1
ATOM 3029 O O . LYS B 1 134 ? 19.058 -6.120 26.803 1.00 22.26 134 LYS B O 1
ATOM 3035 N N . GLN B 1 135 ? 17.843 -7.858 26.056 1.00 23.13 135 GLN B N 1
ATOM 3036 C CA . GLN B 1 135 ? 19.010 -8.493 25.459 1.00 24.54 135 GLN B CA 1
ATOM 3037 C C . GLN B 1 135 ? 19.530 -7.704 24.267 1.00 22.13 135 GLN B C 1
ATOM 3038 O O . GLN B 1 135 ? 20.732 -7.680 24.008 1.00 23.39 135 GLN B O 1
ATOM 3044 N N . ALA B 1 136 ? 18.630 -7.042 23.549 1.00 22.37 136 ALA B N 1
ATOM 3045 C CA . ALA B 1 136 ? 19.038 -6.240 22.405 1.00 22.26 136 ALA B CA 1
ATOM 3046 C C . ALA B 1 136 ? 19.901 -5.072 22.896 1.00 22.63 136 ALA B C 1
ATOM 3047 O O . ALA B 1 136 ? 20.942 -4.767 22.314 1.00 22.64 136 ALA B O 1
ATOM 3049 N N . ALA B 1 137 ? 19.471 -4.434 23.980 1.00 21.76 137 ALA B N 1
ATOM 3050 C CA . ALA B 1 137 ? 20.206 -3.306 24.548 1.00 22.81 137 ALA B CA 1
ATOM 3051 C C . ALA B 1 137 ? 21.579 -3.752 25.046 1.00 23.55 137 ALA B C 1
ATOM 3052 O O . ALA B 1 137 ? 22.583 -3.083 24.800 1.00 24.58 137 ALA B O 1
ATOM 3054 N N . GLU B 1 138 ? 21.612 -4.881 25.748 1.00 25.45 138 GLU B N 1
ATOM 3055 C CA . GLU B 1 138 ? 22.862 -5.418 26.281 1.00 28.88 138 GLU B CA 1
ATOM 3056 C C . GLU B 1 138 ? 23.877 -5.711 25.179 1.00 30.07 138 GLU B C 1
ATOM 3057 O O . GLU B 1 138 ? 25.082 -5.538 25.368 1.00 30.04 138 GLU B O 1
ATOM 3063 N N . GLU B 1 139 ? 23.384 -6.152 24.027 1.00 31.41 139 GLU B N 1
ATOM 3064 C CA . GLU B 1 139 ? 24.244 -6.487 22.898 1.00 32.91 139 GLU B CA 1
ATOM 3065 C C . GLU B 1 139 ? 24.839 -5.275 22.182 1.00 32.46 139 GLU B C 1
ATOM 3066 O O . GLU B 1 139 ? 25.970 -5.327 21.698 1.00 31.20 139 GLU B O 1
ATOM 3072 N N . VAL B 1 140 ? 24.083 -4.183 22.123 1.00 30.62 140 VAL B N 1
ATOM 3073 C CA . VAL B 1 140 ? 24.543 -2.981 21.434 1.00 30.73 140 VAL B CA 1
ATOM 3074 C C . VAL B 1 140 ? 25.402 -2.029 22.263 1.00 29.92 140 VAL B C 1
ATOM 3075 O O . VAL B 1 140 ? 26.283 -1.363 21.725 1.00 30.60 140 VAL B O 1
ATOM 3079 N N . THR B 1 141 ? 25.155 -1.959 23.566 1.00 28.95 141 THR B N 1
ATOM 3080 C CA . THR B 1 141 ? 25.923 -1.050 24.407 1.00 29.78 141 THR B CA 1
ATOM 3081 C C . THR B 1 141 ? 25.988 -1.477 25.867 1.00 28.67 141 THR B C 1
ATOM 3082 O O . THR B 1 141 ? 25.183 -2.283 26.326 1.00 26.66 141 THR B O 1
ATOM 3086 N N . LYS B 1 142 ? 26.961 -0.930 26.592 1.00 29.88 142 LYS B N 1
ATOM 3087 C CA . LYS B 1 142 ? 27.109 -1.222 28.011 1.00 30.44 142 LYS B CA 1
ATOM 3088 C C . LYS B 1 142 ? 26.459 -0.099 28.812 1.00 29.75 142 LYS B C 1
ATOM 3089 O O . LYS B 1 142 ? 26.303 -0.198 30.028 1.00 29.39 142 LYS B O 1
ATOM 3095 N N . GLU B 1 143 ? 26.080 0.970 28.115 1.00 29.53 143 GLU B N 1
ATOM 3096 C CA . GLU B 1 143 ? 25.432 2.115 28.749 1.00 29.84 143 GLU B CA 1
ATOM 3097 C C . GLU B 1 143 ? 24.058 1.723 29.284 1.00 28.19 143 GLU B C 1
ATOM 3098 O O . GLU B 1 143 ? 23.367 0.893 28.695 1.00 27.12 143 GLU B O 1
ATOM 3104 N N . PRO B 1 144 ? 23.647 2.320 30.413 1.00 25.81 144 PRO B N 1
ATOM 3105 C CA . PRO B 1 144 ? 22.346 2.021 31.018 1.00 24.45 144 PRO B CA 1
ATOM 3106 C C . PRO B 1 144 ? 21.180 2.238 30.056 1.00 22.99 144 PRO B C 1
ATOM 3107 O O . PRO B 1 144 ? 21.096 3.267 29.385 1.00 22.07 144 PRO B O 1
ATOM 3111 N N . ARG B 1 145 ? 20.287 1.257 29.996 1.00 21.83 145 ARG B N 1
ATOM 3112 C CA . ARG B 1 145 ? 19.111 1.342 29.140 1.00 20.61 145 ARG B CA 1
ATOM 3113 C C . ARG B 1 145 ? 17.897 0.931 29.953 1.00 19.49 145 ARG B C 1
ATOM 3114 O O . ARG B 1 145 ? 18.000 0.113 30.867 1.00 20.52 145 ARG B O 1
ATOM 3122 N N . GLY B 1 146 ? 16.745 1.506 29.626 1.00 18.31 146 GLY B N 1
ATOM 3123 C CA . GLY B 1 146 ? 15.535 1.188 30.357 1.00 18.28 146 GLY B CA 1
ATOM 3124 C C . GLY B 1 146 ? 14.285 1.225 29.507 1.00 17.69 146 GLY B C 1
ATOM 3125 O O . GLY B 1 146 ? 14.259 1.834 28.430 1.00 15.96 146 GLY B O 1
ATOM 3126 N N . LEU B 1 147 ? 13.237 0.595 30.025 1.00 17.35 147 LEU B N 1
ATOM 3127 C CA . LEU B 1 147 ? 11.966 0.500 29.328 1.00 18.46 147 LEU B CA 1
ATOM 3128 C C . LEU B 1 147 ? 10.779 0.944 30.172 1.00 18.52 147 LEU B C 1
ATOM 3129 O O . LEU B 1 147 ? 10.703 0.651 31.366 1.00 19.77 147 LEU B O 1
ATOM 3134 N N . LEU B 1 148 ? 9.852 1.648 29.533 1.00 18.21 148 LEU B N 1
ATOM 3135 C CA . LEU B 1 148 ? 8.633 2.114 30.177 1.00 17.89 148 LEU B CA 1
ATOM 3136 C C . LEU B 1 148 ? 7.475 1.345 29.553 1.00 18.82 148 LEU B C 1
ATOM 3137 O O . LEU B 1 148 ? 7.392 1.241 28.332 1.00 18.08 148 LEU B O 1
ATOM 3142 N N . MET B 1 149 ? 6.584 0.807 30.379 1.00 17.87 149 MET B N 1
ATOM 3143 C CA . MET B 1 149 ? 5.445 0.069 29.847 1.00 17.58 149 MET B CA 1
ATOM 3144 C C . MET B 1 149 ? 4.226 0.970 29.683 1.00 18.37 149 MET B C 1
ATOM 3145 O O . MET B 1 149 ? 4.082 1.979 30.376 1.00 18.22 149 MET B O 1
ATOM 3150 N N . LEU B 1 150 ? 3.361 0.607 28.741 1.00 16.13 150 LEU B N 1
ATOM 3151 C CA . LEU B 1 150 ? 2.137 1.354 28.484 1.00 16.88 150 LEU B CA 1
ATOM 3152 C C . LEU B 1 150 ? 1.004 0.443 28.952 1.00 18.27 150 LEU B C 1
ATOM 3153 O O . LEU B 1 150 ? 0.533 -0.422 28.207 1.00 19.20 150 LEU B O 1
ATOM 3158 N N . ALA B 1 151 ? 0.576 0.636 30.196 1.00 18.87 151 ALA B N 1
ATOM 3159 C CA . ALA B 1 151 ? -0.471 -0.194 30.788 1.00 19.40 151 ALA B CA 1
ATOM 3160 C C . ALA B 1 151 ? -1.892 0.325 30.590 1.00 20.27 151 ALA B C 1
ATOM 3161 O O . ALA B 1 151 ? -2.847 -0.453 30.598 1.00 21.31 151 ALA B O 1
ATOM 3163 N N . GLU B 1 152 ? -2.031 1.635 30.429 1.00 22.04 152 GLU B N 1
ATOM 3164 C CA . GLU B 1 152 ? -3.337 2.241 30.211 1.00 24.58 152 GLU B CA 1
ATOM 3165 C C . GLU B 1 152 ? -3.195 3.349 29.172 1.00 23.93 152 GLU B C 1
ATOM 3166 O O . GLU B 1 152 ? -2.398 4.270 29.347 1.00 23.28 152 GLU B O 1
ATOM 3172 N N . LEU B 1 153 ? -3.956 3.252 28.088 1.00 22.50 153 LEU B N 1
ATOM 3173 C CA . LEU B 1 153 ? -3.895 4.254 27.026 1.00 23.21 153 LEU B CA 1
ATOM 3174 C C . LEU B 1 153 ? -5.029 5.264 27.156 1.00 25.34 153 LEU B C 1
ATOM 3175 O O . LEU B 1 153 ? -6.109 4.940 27.645 1.00 26.75 153 LEU B O 1
ATOM 3180 N N . SER B 1 154 ? -4.781 6.488 26.704 1.00 26.86 154 SER B N 1
ATOM 3181 C CA . SER B 1 154 ? -5.771 7.554 26.799 1.00 28.39 154 SER B CA 1
ATOM 3182 C C . SER B 1 154 ? -6.521 7.856 25.506 1.00 28.58 154 SER B C 1
ATOM 3183 O O . SER B 1 154 ? -7.395 8.723 25.484 1.00 29.13 154 SER B O 1
ATOM 3186 N N . CYS B 1 155 ? -6.194 7.152 24.429 1.00 26.05 155 CYS B N 1
ATOM 3187 C CA . CYS B 1 155 ? -6.869 7.407 23.162 1.00 26.32 155 CYS B CA 1
ATOM 3188 C C . CYS B 1 155 ? -8.292 6.861 23.154 1.00 25.22 155 CYS B C 1
ATOM 3189 O O . CYS B 1 155 ? -8.594 5.862 23.805 1.00 22.65 155 CYS B O 1
ATOM 3192 N N . LYS B 1 156 ? -9.162 7.532 22.409 1.00 25.02 156 LYS B N 1
ATOM 3193 C CA . LYS B 1 156 ? -10.562 7.142 22.322 1.00 25.70 156 LYS B CA 1
ATOM 3194 C C . LYS B 1 156 ? -10.762 5.704 21.854 1.00 24.67 156 LYS B C 1
ATOM 3195 O O . LYS B 1 156 ? -10.183 5.272 20.855 1.00 22.96 156 LYS B O 1
ATOM 3201 N N . GLY B 1 157 ? -11.582 4.968 22.596 1.00 22.34 157 GLY B N 1
ATOM 3202 C CA . GLY B 1 157 ? -11.875 3.592 22.247 1.00 22.36 157 GLY B CA 1
ATOM 3203 C C . GLY B 1 157 ? -10.735 2.612 22.430 1.00 21.24 157 GLY B C 1
ATOM 3204 O O . GLY B 1 157 ? -10.793 1.495 21.906 1.00 20.20 157 GLY B O 1
ATOM 3205 N N . SER B 1 158 ? -9.698 3.011 23.161 1.00 21.31 158 SER B N 1
ATOM 3206 C CA . SER B 1 158 ? -8.575 2.111 23.385 1.00 21.00 158 SER B CA 1
ATOM 3207 C C . SER B 1 158 ? -9.085 0.862 24.101 1.00 21.08 158 SER B C 1
ATOM 3208 O O . SER B 1 158 ? -10.132 0.890 24.758 1.00 21.81 158 SER B O 1
ATOM 3211 N N . LEU B 1 159 ? -8.349 -0.234 23.968 1.00 19.75 159 LEU B N 1
ATOM 3212 C CA . LEU B 1 159 ? -8.748 -1.500 24.566 1.00 19.77 159 LEU B CA 1
ATOM 3213 C C . LEU B 1 159 ? -7.994 -1.849 25.844 1.00 19.79 159 LEU B C 1
ATOM 3214 O O . LEU B 1 159 ? -7.967 -3.010 26.257 1.00 20.41 159 LEU B O 1
ATOM 3219 N N . ALA B 1 160 ? -7.390 -0.840 26.467 1.00 21.24 160 ALA B N 1
ATOM 3220 C CA . ALA B 1 160 ? -6.639 -1.028 27.706 1.00 22.71 160 ALA B CA 1
ATOM 3221 C C . ALA B 1 160 ? -7.589 -1.128 28.903 1.00 24.33 160 ALA B C 1
ATOM 3222 O O . ALA B 1 160 ? -7.734 -0.178 29.674 1.00 22.97 160 ALA B O 1
ATOM 3224 N N . THR B 1 161 ? -8.233 -2.284 29.042 1.00 24.87 161 THR B N 1
ATOM 3225 C CA . THR B 1 161 ? -9.173 -2.537 30.133 1.00 26.65 161 THR B CA 1
ATOM 3226 C C . THR B 1 161 ? -8.439 -2.739 31.453 1.00 26.33 161 THR B C 1
ATOM 3227 O O . THR B 1 161 ? -7.211 -2.739 31.498 1.00 24.40 161 THR B O 1
ATOM 3231 N N . GLY B 1 162 ? -9.204 -2.927 32.525 1.00 27.46 162 GLY B N 1
ATOM 3232 C CA . GLY B 1 162 ? -8.600 -3.146 33.827 1.00 27.33 162 GLY B CA 1
ATOM 3233 C C . GLY B 1 162 ? -7.750 -4.400 33.805 1.00 27.65 162 GLY B C 1
ATOM 3234 O O . GLY B 1 162 ? -6.661 -4.434 34.380 1.00 29.09 162 GLY B O 1
ATOM 3235 N N . GLU B 1 163 ? -8.245 -5.436 33.134 1.00 27.81 163 GLU B N 1
ATOM 3236 C CA . GLU B 1 163 ? -7.518 -6.695 33.031 1.00 28.49 163 GLU B CA 1
ATOM 3237 C C . GLU B 1 163 ? -6.240 -6.493 32.225 1.00 26.39 163 GLU B C 1
ATOM 3238 O O . GLU B 1 163 ? -5.187 -7.024 32.571 1.00 24.66 163 GLU B O 1
ATOM 3244 N N . TYR B 1 164 ? -6.341 -5.732 31.140 1.00 25.49 164 TYR B N 1
ATOM 3245 C CA . TYR B 1 164 ? -5.182 -5.463 30.298 1.00 23.92 164 TYR B CA 1
ATOM 3246 C C . TYR B 1 164 ? -4.123 -4.731 31.112 1.00 24.85 164 TYR B C 1
ATOM 3247 O O . TYR B 1 164 ? -2.935 -5.046 31.031 1.00 23.44 164 TYR B O 1
ATOM 3256 N N . THR B 1 165 ? -4.560 -3.752 31.897 1.00 24.31 165 THR B N 1
ATOM 3257 C CA . THR B 1 165 ? -3.639 -2.985 32.722 1.00 24.70 165 THR B CA 1
ATOM 3258 C C . THR B 1 165 ? -2.934 -3.888 33.730 1.00 26.06 165 THR B C 1
ATOM 3259 O O . THR B 1 165 ? -1.724 -3.777 33.926 1.00 24.98 165 THR B O 1
ATOM 3263 N N . LYS B 1 166 ? -3.684 -4.788 34.363 1.00 26.19 166 LYS B N 1
ATOM 3264 C CA . LYS B 1 166 ? -3.092 -5.707 35.331 1.00 27.47 166 LYS B CA 1
ATOM 3265 C C . LYS B 1 166 ? -2.057 -6.578 34.627 1.00 25.86 166 LYS B C 1
ATOM 3266 O O . LYS B 1 166 ? -0.966 -6.806 35.146 1.00 24.75 166 LYS B O 1
ATOM 3272 N N . GLY B 1 167 ? -2.412 -7.058 33.438 1.00 24.18 167 GLY B N 1
ATOM 3273 C CA . GLY B 1 167 ? -1.508 -7.898 32.674 1.00 23.85 167 GLY B CA 1
ATOM 3274 C C . GLY B 1 167 ? -0.208 -7.194 32.338 1.00 22.44 167 GLY B C 1
ATOM 3275 O O . GLY B 1 167 ? 0.860 -7.804 32.364 1.00 21.26 167 GLY B O 1
ATOM 3276 N N . THR B 1 168 ? -0.297 -5.904 32.029 1.00 22.51 168 THR B N 1
ATOM 3277 C CA . THR B 1 168 ? 0.884 -5.121 31.686 1.00 22.03 168 THR B CA 1
ATOM 3278 C C . THR B 1 168 ? 1.732 -4.850 32.926 1.00 22.16 168 THR B C 1
ATOM 3279 O O . THR B 1 168 ? 2.961 -4.848 32.858 1.00 21.97 168 THR B O 1
ATOM 3283 N N . VAL B 1 169 ? 1.077 -4.625 34.061 1.00 23.08 169 VAL B N 1
ATOM 3284 C CA . VAL B 1 169 ? 1.794 -4.384 35.309 1.00 23.27 169 VAL B CA 1
ATOM 3285 C C . VAL B 1 169 ? 2.580 -5.640 35.685 1.00 23.17 169 VAL B C 1
ATOM 3286 O O . VAL B 1 169 ? 3.701 -5.555 36.187 1.00 21.90 169 VAL B O 1
ATOM 3290 N N . ASP B 1 170 ? 1.996 -6.811 35.443 1.00 23.76 170 ASP B N 1
ATOM 3291 C CA . ASP B 1 170 ? 2.693 -8.053 35.761 1.00 24.56 170 ASP B CA 1
ATOM 3292 C C . ASP B 1 170 ? 3.903 -8.188 34.851 1.00 23.94 170 ASP B C 1
ATOM 3293 O O . ASP B 1 170 ? 4.954 -8.680 35.258 1.00 22.78 170 ASP B O 1
ATOM 3298 N N . ILE B 1 171 ? 3.758 -7.735 33.611 1.00 22.30 171 ILE B N 1
ATOM 3299 C CA . ILE B 1 171 ? 4.870 -7.797 32.676 1.00 20.16 171 ILE B CA 1
ATOM 3300 C C . ILE B 1 171 ? 5.978 -6.873 33.183 1.00 20.44 171 ILE B C 1
ATOM 3301 O O . ILE B 1 171 ? 7.164 -7.205 33.115 1.00 20.96 171 ILE B O 1
ATOM 3306 N N . ALA B 1 172 ? 5.588 -5.718 33.704 1.00 21.71 172 ALA B N 1
ATOM 3307 C CA . ALA B 1 172 ? 6.557 -4.765 34.234 1.00 22.01 172 ALA B CA 1
ATOM 3308 C C . ALA B 1 172 ? 7.294 -5.391 35.416 1.00 22.30 172 ALA B C 1
ATOM 3309 O O . ALA B 1 172 ? 8.503 -5.219 35.572 1.00 22.25 172 ALA B O 1
ATOM 3311 N N . LYS B 1 173 ? 6.556 -6.129 36.238 1.00 22.75 173 LYS B N 1
ATOM 3312 C CA . LYS B 1 173 ? 7.127 -6.774 37.416 1.00 23.68 173 LYS B CA 1
ATOM 3313 C C . LYS B 1 173 ? 8.087 -7.914 37.097 1.00 24.86 173 LYS B C 1
ATOM 3314 O O . LYS B 1 173 ? 8.831 -8.360 37.969 1.00 24.60 173 LYS B O 1
ATOM 3320 N N . SER B 1 174 ? 8.076 -8.389 35.855 1.00 24.44 174 SER B N 1
ATOM 3321 C CA . SER B 1 174 ? 8.952 -9.492 35.481 1.00 27.06 174 SER B CA 1
ATOM 3322 C C . SER B 1 174 ? 10.431 -9.118 35.520 1.00 27.80 174 SER B C 1
ATOM 3323 O O . SER B 1 174 ? 11.284 -9.988 35.677 1.00 27.77 174 SER B O 1
ATOM 3326 N N . ASP B 1 175 ? 10.743 -7.831 35.385 1.00 29.59 175 ASP B N 1
ATOM 3327 C CA . ASP B 1 175 ? 12.140 -7.405 35.408 1.00 30.77 175 ASP B CA 1
ATOM 3328 C C . ASP B 1 175 ? 12.332 -5.971 35.896 1.00 30.00 175 ASP B C 1
ATOM 3329 O O . ASP B 1 175 ? 12.291 -5.023 35.110 1.00 29.24 175 ASP B O 1
ATOM 3334 N N . LYS B 1 176 ? 12.564 -5.827 37.199 1.00 28.12 176 LYS B N 1
ATOM 3335 C CA . LYS B 1 176 ? 12.756 -4.523 37.822 1.00 28.38 176 LYS B CA 1
ATOM 3336 C C . LYS B 1 176 ? 14.084 -3.871 37.442 1.00 26.76 176 LYS B C 1
ATOM 3337 O O . LYS B 1 176 ? 14.273 -2.673 37.649 1.00 26.96 176 LYS B O 1
ATOM 3343 N N . ASP B 1 177 ? 15.005 -4.654 36.886 1.00 25.54 177 ASP B N 1
ATOM 3344 C CA . ASP B 1 177 ? 16.303 -4.118 36.488 1.00 25.05 177 ASP B CA 1
ATOM 3345 C C . ASP B 1 177 ? 16.206 -3.365 35.165 1.00 23.72 177 ASP B C 1
ATOM 3346 O O . ASP B 1 177 ? 16.996 -2.458 34.902 1.00 24.54 177 ASP B O 1
ATOM 3351 N N . PHE B 1 178 ? 15.227 -3.735 34.344 1.00 23.04 178 PHE B N 1
ATOM 3352 C CA . PHE B 1 178 ? 15.064 -3.119 33.032 1.00 21.76 178 PHE B CA 1
ATOM 3353 C C . PHE B 1 178 ? 13.805 -2.267 32.862 1.00 20.95 178 PHE B C 1
ATOM 3354 O O . PHE B 1 178 ? 13.849 -1.222 32.206 1.00 20.30 178 PHE B O 1
ATOM 3362 N N . VAL B 1 179 ? 12.683 -2.707 33.424 1.00 20.80 179 VAL B N 1
ATOM 3363 C CA . VAL B 1 179 ? 11.443 -1.935 33.321 1.00 20.80 179 VAL B CA 1
ATOM 3364 C C . VAL B 1 179 ? 11.456 -0.928 34.464 1.00 21.95 179 VAL B C 1
ATOM 3365 O O . VAL B 1 179 ? 11.356 -1.304 35.633 1.00 21.94 179 VAL B O 1
ATOM 3369 N N . ILE B 1 180 ? 11.572 0.350 34.115 1.00 20.52 180 ILE B N 1
ATOM 3370 C CA . ILE B 1 180 ? 11.661 1.411 35.110 1.00 22.31 180 ILE B CA 1
ATOM 3371 C C . ILE B 1 180 ? 10.360 2.102 35.494 1.00 21.15 180 ILE B C 1
ATOM 3372 O O . ILE B 1 180 ? 10.325 2.866 36.458 1.00 21.77 180 ILE B O 1
ATOM 3377 N N . GLY B 1 181 ? 9.289 1.851 34.754 1.00 20.04 181 GLY B N 1
ATOM 3378 C CA . GLY B 1 181 ? 8.039 2.499 35.100 1.00 18.52 181 GLY B CA 1
ATOM 3379 C C . GLY B 1 181 ? 6.994 2.476 34.007 1.00 19.45 181 GLY B C 1
ATOM 3380 O O . GLY B 1 181 ? 6.989 1.585 33.158 1.00 19.67 181 GLY B O 1
ATOM 3381 N N . PHE B 1 182 ? 6.113 3.472 34.030 1.00 18.47 182 PHE B N 1
ATOM 3382 C CA . PHE B 1 182 ? 5.023 3.570 33.065 1.00 19.78 182 PHE B CA 1
ATOM 3383 C C . PHE B 1 182 ? 4.769 4.996 32.606 1.00 20.69 182 PHE B C 1
ATOM 3384 O O . PHE B 1 182 ? 5.180 5.960 33.257 1.00 21.32 182 PHE B O 1
ATOM 3392 N N . ILE B 1 183 ? 4.091 5.117 31.469 1.00 19.58 183 ILE B N 1
ATOM 3393 C CA . ILE B 1 183 ? 3.654 6.416 30.986 1.00 19.68 183 ILE B CA 1
ATOM 3394 C C . ILE B 1 183 ? 2.232 6.292 31.533 1.00 20.75 183 ILE B C 1
ATOM 3395 O O . ILE B 1 183 ? 1.460 5.460 31.058 1.00 21.14 183 ILE B O 1
ATOM 3400 N N . ALA B 1 184 ? 1.895 7.068 32.557 1.00 20.66 184 ALA B N 1
ATOM 3401 C CA . ALA B 1 184 ? 0.569 6.956 33.152 1.00 23.59 184 ALA B CA 1
ATOM 3402 C C . ALA B 1 184 ? 0.050 8.264 33.726 1.00 24.06 184 ALA B C 1
ATOM 3403 O O . ALA B 1 184 ? 0.788 9.241 33.850 1.00 24.74 184 ALA B O 1
ATOM 3405 N N . GLN B 1 185 ? -1.230 8.264 34.088 1.00 26.21 185 GLN B N 1
ATOM 3406 C CA . GLN B 1 185 ? -1.878 9.445 34.642 1.00 28.30 185 GLN B CA 1
ATOM 3407 C C . GLN B 1 185 ? -2.007 9.382 36.157 1.00 30.22 185 GLN B C 1
ATOM 3408 O O . GLN B 1 185 ? -2.502 10.318 36.782 1.00 31.98 185 GLN B O 1
ATOM 3414 N N . ARG B 1 186 ? -1.557 8.283 36.749 1.00 31.68 186 ARG B N 1
ATOM 3415 C CA . ARG B 1 186 ? -1.647 8.133 38.193 1.00 33.87 186 ARG B CA 1
ATOM 3416 C C . ARG B 1 186 ? -0.682 7.113 38.774 1.00 34.07 186 ARG B C 1
ATOM 3417 O O . ARG B 1 186 ? -0.056 6.341 38.046 1.00 31.94 186 ARG B O 1
ATOM 3425 N N . ASP B 1 187 ? -0.565 7.131 40.098 1.00 34.81 187 ASP B N 1
ATOM 3426 C CA . ASP B 1 187 ? 0.314 6.220 40.815 1.00 35.00 187 ASP B CA 1
ATOM 3427 C C . ASP B 1 187 ? -0.088 4.778 40.531 1.00 34.32 187 ASP B C 1
ATOM 3428 O O . ASP B 1 187 ? -1.268 4.431 40.586 1.00 33.43 187 ASP B O 1
ATOM 3433 N N . MET B 1 188 ? 0.900 3.940 40.236 1.00 33.54 188 MET B N 1
ATOM 3434 C CA . MET B 1 188 ? 0.646 2.538 39.934 1.00 32.95 188 MET B CA 1
ATOM 3435 C C . MET B 1 188 ? 1.022 1.614 41.089 1.00 32.96 188 MET B C 1
ATOM 3436 O O . MET B 1 188 ? 1.048 0.395 40.931 1.00 32.83 188 MET B O 1
ATOM 3441 N N . GLY B 1 189 ? 1.310 2.201 42.248 1.00 33.15 189 GLY B N 1
ATOM 3442 C CA . GLY B 1 189 ? 1.674 1.412 43.412 1.00 33.34 189 GLY B CA 1
ATOM 3443 C C . GLY B 1 189 ? 2.948 0.614 43.215 1.00 32.84 189 GLY B C 1
ATOM 3444 O O . GLY B 1 189 ? 3.901 1.096 42.603 1.00 31.97 189 GLY B O 1
ATOM 3445 N N . GLY B 1 190 ? 2.967 -0.607 43.743 1.00 33.24 190 GLY B N 1
ATOM 3446 C CA . GLY B 1 190 ? 4.129 -1.464 43.604 1.00 33.54 190 GLY B CA 1
ATOM 3447 C C . GLY B 1 190 ? 5.134 -1.388 44.739 1.00 34.36 190 GLY B C 1
ATOM 3448 O O . GLY B 1 190 ? 5.999 -2.254 44.861 1.00 34.09 190 GLY B O 1
ATOM 3449 N N . ARG B 1 191 ? 5.028 -0.360 45.572 1.00 35.78 191 ARG B N 1
ATOM 3450 C CA . ARG B 1 191 ? 5.955 -0.194 46.687 1.00 38.45 191 ARG B CA 1
ATOM 3451 C C . ARG B 1 191 ? 5.878 -1.321 47.715 1.00 38.91 191 ARG B C 1
ATOM 3452 O O . ARG B 1 191 ? 6.873 -1.643 48.366 1.00 39.03 191 ARG B O 1
ATOM 3460 N N . ASP B 1 192 ? 4.701 -1.922 47.854 1.00 40.35 192 ASP B N 1
ATOM 3461 C CA . ASP B 1 192 ? 4.508 -3.013 48.805 1.00 41.12 192 ASP B CA 1
ATOM 3462 C C . ASP B 1 192 ? 5.186 -4.303 48.356 1.00 40.59 192 ASP B C 1
ATOM 3463 O O . ASP B 1 192 ? 5.486 -5.172 49.177 1.00 39.97 192 ASP B O 1
ATOM 3468 N N . GLU B 1 193 ? 5.426 -4.430 47.053 1.00 38.49 193 GLU B N 1
ATOM 3469 C CA . GLU B 1 193 ? 6.069 -5.626 46.523 1.00 37.39 193 GLU B CA 1
ATOM 3470 C C . GLU B 1 193 ? 7.536 -5.403 46.185 1.00 35.35 193 GLU B C 1
ATOM 3471 O O . GLU B 1 193 ? 8.184 -6.275 45.608 1.00 35.86 193 GLU B O 1
ATOM 3477 N N . GLY B 1 194 ? 8.057 -4.232 46.538 1.00 33.46 194 GLY B N 1
ATOM 3478 C CA . GLY B 1 194 ? 9.456 -3.939 46.282 1.00 31.33 194 GLY B CA 1
ATOM 3479 C C . GLY B 1 194 ? 9.775 -3.225 44.980 1.00 30.08 194 GLY B C 1
ATOM 3480 O O . GLY B 1 194 ? 10.933 -3.192 44.564 1.00 30.30 194 GLY B O 1
ATOM 3481 N N . TYR B 1 195 ? 8.763 -2.657 44.331 1.00 27.86 195 TYR B N 1
ATOM 3482 C CA . TYR B 1 195 ? 8.987 -1.945 43.076 1.00 26.82 195 TYR B CA 1
ATOM 3483 C C . TYR B 1 195 ? 8.958 -0.435 43.258 1.00 25.50 195 TYR B C 1
ATOM 3484 O O . TYR B 1 195 ? 8.142 0.091 44.008 1.00 27.17 195 TYR B O 1
ATOM 3493 N N . ASP B 1 196 ? 9.860 0.257 42.568 1.00 25.50 196 ASP B N 1
ATOM 3494 C CA . ASP B 1 196 ? 9.931 1.715 42.629 1.00 26.25 196 ASP B CA 1
ATOM 3495 C C . ASP B 1 196 ? 9.807 2.229 41.202 1.00 24.68 196 ASP B C 1
ATOM 3496 O O . ASP B 1 196 ? 10.807 2.469 40.530 1.00 23.95 196 ASP B O 1
ATOM 3501 N N . TRP B 1 197 ? 8.570 2.403 40.750 1.00 23.60 197 TRP B N 1
ATOM 3502 C CA . TRP B 1 197 ? 8.319 2.842 39.385 1.00 25.07 197 TRP B CA 1
ATOM 3503 C C . TRP B 1 197 ? 8.300 4.341 39.134 1.00 23.74 197 TRP B C 1
ATOM 3504 O O . TRP B 1 197 ? 7.780 5.121 39.932 1.00 24.18 197 TRP B O 1
ATOM 3515 N N . LEU B 1 198 ? 8.882 4.730 38.005 1.00 22.77 198 LEU B N 1
ATOM 3516 C CA . LEU B 1 198 ? 8.897 6.119 37.585 1.00 22.06 198 LEU B CA 1
ATOM 3517 C C . LEU B 1 198 ? 7.568 6.319 36.872 1.00 22.96 198 LEU B C 1
ATOM 3518 O O . LEU B 1 198 ? 7.232 5.559 35.958 1.00 21.07 198 LEU B O 1
ATOM 3523 N N . ILE B 1 199 ? 6.799 7.309 37.311 1.00 21.50 199 ILE B N 1
ATOM 3524 C CA . ILE B 1 199 ? 5.522 7.603 36.682 1.00 22.21 199 ILE B CA 1
ATOM 3525 C C . ILE B 1 199 ? 5.691 8.894 35.888 1.00 21.22 199 ILE B C 1
ATOM 3526 O O . ILE B 1 199 ? 5.866 9.972 36.462 1.00 20.27 199 ILE B O 1
ATOM 3531 N N . MET B 1 200 ? 5.663 8.779 34.564 1.00 20.46 200 MET B N 1
ATOM 3532 C CA . MET B 1 200 ? 5.814 9.939 33.697 1.00 21.70 200 MET B CA 1
ATOM 3533 C C . MET B 1 200 ? 4.445 10.239 33.110 1.00 21.99 200 MET B C 1
ATOM 3534 O O . MET B 1 200 ? 3.831 9.388 32.471 1.00 20.23 200 MET B O 1
ATOM 3539 N N . THR B 1 201 ? 3.978 11.460 33.335 1.00 21.21 201 THR B N 1
ATOM 3540 C CA . THR B 1 201 ? 2.647 11.867 32.910 1.00 23.11 201 THR B CA 1
ATOM 3541 C C . THR B 1 201 ? 2.569 12.952 31.838 1.00 23.18 201 THR B C 1
ATOM 3542 O O . THR B 1 201 ? 3.077 14.056 32.014 1.00 22.35 201 THR B O 1
ATOM 3546 N N . PRO B 1 202 ? 1.918 12.642 30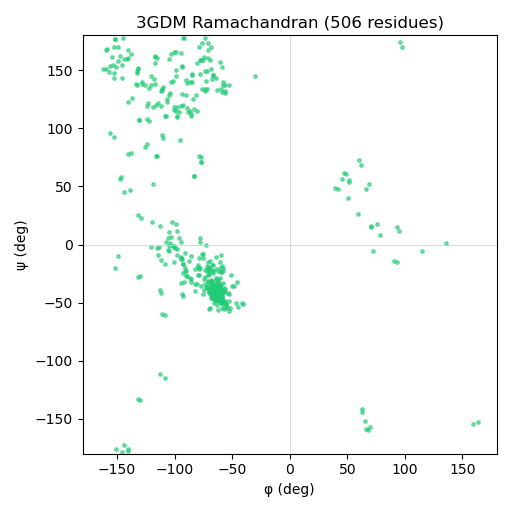.705 1.00 23.59 202 PRO B N 1
ATOM 3547 C CA . PRO B 1 202 ? 1.769 13.601 29.609 1.00 24.46 202 PRO B CA 1
ATOM 3548 C C . PRO B 1 202 ? 0.453 14.368 29.759 1.00 26.52 202 PRO B C 1
ATOM 3549 O O . PRO B 1 202 ? -0.325 14.098 30.675 1.00 25.42 202 PRO B O 1
ATOM 3553 N N . GLY B 1 203 ? 0.207 15.308 28.852 1.00 28.39 203 GLY B N 1
ATOM 3554 C CA . GLY B 1 203 ? -1.016 16.090 28.906 1.00 32.00 203 GLY B CA 1
ATOM 3555 C C . GLY B 1 203 ? -1.069 16.981 30.129 1.00 33.68 203 GLY B C 1
ATOM 3556 O O . GLY B 1 203 ? -2.076 17.022 30.835 1.00 34.76 203 GLY B O 1
ATOM 3557 N N . VAL B 1 204 ? 0.021 17.698 30.378 1.00 35.94 204 VAL B N 1
ATOM 3558 C CA . VAL B 1 204 ? 0.114 18.592 31.525 1.00 38.55 204 VAL B CA 1
ATOM 3559 C C . VAL B 1 204 ? 0.297 20.040 31.082 1.00 41.41 204 VAL B C 1
ATOM 3560 O O . VAL B 1 204 ? 1.064 20.326 30.162 1.00 40.46 204 VAL B O 1
ATOM 3564 N N . GLY B 1 205 ? -0.412 20.948 31.747 1.00 44.70 205 GLY B N 1
ATOM 3565 C CA . GLY B 1 205 ? -0.316 22.357 31.414 1.00 49.34 205 GLY B CA 1
ATOM 3566 C C . GLY B 1 205 ? -0.439 23.249 32.635 1.00 52.80 205 GLY B C 1
ATOM 3567 O O . GLY B 1 205 ? -0.635 22.764 33.751 1.00 52.80 205 GLY B O 1
ATOM 3568 N N . LEU B 1 206 ? -0.321 24.556 32.424 1.00 56.04 206 LEU B N 1
ATOM 3569 C CA . LEU B 1 206 ? -0.421 25.525 33.510 1.00 59.31 206 LEU B CA 1
ATOM 3570 C C . LEU B 1 206 ? -1.591 26.478 33.289 1.00 60.73 206 LEU B C 1
ATOM 3571 O O . LEU B 1 206 ? -2.525 26.528 34.091 1.00 62.04 206 LEU B O 1
ATOM 3576 N N . ARG B 1 218 ? -4.582 18.613 32.551 1.00 48.20 218 ARG B N 1
ATOM 3577 C CA . ARG B 1 218 ? -4.375 18.637 33.994 1.00 46.65 218 ARG B CA 1
ATOM 3578 C C . ARG B 1 218 ? -3.219 19.561 34.356 1.00 45.07 218 ARG B C 1
ATOM 3579 O O . ARG B 1 218 ? -2.235 19.656 33.620 1.00 44.76 218 ARG B O 1
ATOM 3587 N N . THR B 1 219 ? -3.342 20.241 35.491 1.00 42.33 219 THR B N 1
ATOM 3588 C CA . THR B 1 219 ? -2.308 21.165 35.943 1.00 39.93 219 THR B CA 1
ATOM 3589 C C . THR B 1 219 ? -1.104 20.416 36.502 1.00 38.49 219 THR B C 1
ATOM 3590 O O . THR B 1 219 ? -1.207 19.252 36.887 1.00 37.90 219 THR B O 1
ATOM 3594 N N . VAL B 1 220 ? 0.038 21.094 36.540 1.00 36.59 220 VAL B N 1
ATOM 3595 C CA . VAL B 1 220 ? 1.262 20.502 37.065 1.00 35.56 220 VAL B CA 1
ATOM 3596 C C . VAL B 1 220 ? 1.065 20.081 38.518 1.00 36.17 220 VAL B C 1
ATOM 3597 O O . VAL B 1 220 ? 1.362 18.946 38.893 1.00 34.54 220 VAL B O 1
ATOM 3601 N N . ASP B 1 221 ? 0.550 20.998 39.331 1.00 36.42 221 ASP B N 1
ATOM 3602 C CA . ASP B 1 221 ? 0.325 20.724 40.745 1.00 37.83 221 ASP B CA 1
ATOM 3603 C C . ASP B 1 221 ? -0.581 19.515 40.951 1.00 36.97 221 ASP B C 1
ATOM 3604 O O . ASP B 1 221 ? -0.372 18.722 41.868 1.00 36.99 221 ASP B O 1
ATOM 3609 N N . ASP B 1 222 ? -1.583 19.374 40.089 1.00 37.28 222 ASP B N 1
ATOM 3610 C CA . ASP B 1 222 ? -2.527 18.265 40.179 1.00 37.51 222 ASP B CA 1
ATOM 3611 C C . ASP B 1 222 ? -1.864 16.900 40.009 1.00 36.88 222 ASP B C 1
ATOM 3612 O O . ASP B 1 222 ? -1.982 16.033 40.875 1.00 36.97 222 ASP B O 1
ATOM 3617 N N . VAL B 1 223 ? -1.171 16.710 38.890 1.00 35.66 223 VAL B N 1
ATOM 3618 C CA . VAL B 1 223 ? -0.517 15.436 38.609 1.00 34.51 223 VAL B CA 1
ATOM 3619 C C . VAL B 1 223 ? 0.620 15.096 39.571 1.00 33.23 223 VAL B C 1
ATOM 3620 O O . VAL B 1 223 ? 0.736 13.957 40.016 1.00 32.43 223 VAL B O 1
ATOM 3624 N N . VAL B 1 224 ? 1.453 16.080 39.897 1.00 34.40 224 VAL B N 1
ATOM 3625 C CA . VAL B 1 224 ? 2.575 15.850 40.802 1.00 34.87 224 VAL B CA 1
ATOM 3626 C C . VAL B 1 224 ? 2.114 15.475 42.209 1.00 36.41 224 VAL B C 1
ATOM 3627 O O . VAL B 1 224 ? 2.746 14.659 42.880 1.00 36.29 224 VAL B O 1
ATOM 3631 N N . SER B 1 225 ? 1.012 16.070 42.652 1.00 38.59 225 SER B N 1
ATOM 3632 C CA . SER B 1 225 ? 0.479 15.784 43.978 1.00 40.48 225 SER B CA 1
ATOM 3633 C C . SER B 1 225 ? -0.283 14.462 43.979 1.00 41.14 225 SER B C 1
ATOM 3634 O O . SER B 1 225 ? -0.627 13.936 45.036 1.00 42.39 225 SER B O 1
ATOM 3637 N N . THR B 1 226 ? -0.537 13.929 42.789 1.00 41.80 226 THR B N 1
ATOM 3638 C CA . THR B 1 226 ? -1.264 12.673 42.641 1.00 42.46 226 THR B CA 1
ATOM 3639 C C . THR B 1 226 ? -0.321 11.470 42.627 1.00 41.02 226 THR B C 1
ATOM 3640 O O . THR B 1 226 ? -0.733 10.345 42.918 1.00 42.39 226 THR B O 1
ATOM 3644 N N . GLY B 1 227 ? 0.942 11.708 42.285 1.00 38.37 227 GLY B N 1
ATOM 3645 C CA . GLY B 1 227 ? 1.902 10.619 42.246 1.00 36.07 227 GLY B CA 1
ATOM 3646 C C . GLY B 1 227 ? 2.801 10.614 41.022 1.00 33.34 227 GLY B C 1
ATOM 3647 O O . GLY B 1 227 ? 3.637 9.725 40.866 1.00 32.71 227 GLY B O 1
ATOM 3648 N N . SER B 1 228 ? 2.634 11.598 40.146 1.00 32.09 228 SER B N 1
ATOM 3649 C CA . SER B 1 228 ? 3.463 11.677 38.949 1.00 30.86 228 SER B CA 1
ATOM 3650 C C . SER B 1 228 ? 4.863 12.139 39.342 1.00 28.44 228 SER B C 1
ATOM 3651 O O . SER B 1 228 ? 5.016 13.109 40.086 1.00 28.00 228 SER B O 1
ATOM 3654 N N . ASP B 1 229 ? 5.881 11.440 38.849 1.00 25.29 229 ASP B N 1
ATOM 3655 C CA . ASP B 1 229 ? 7.266 11.783 39.160 1.00 24.11 229 ASP B CA 1
ATOM 3656 C C . ASP B 1 229 ? 7.864 12.734 38.135 1.00 23.38 229 ASP B C 1
ATOM 3657 O O . ASP B 1 229 ? 8.718 13.558 38.456 1.00 23.33 229 ASP B O 1
ATOM 3662 N N . ILE B 1 230 ? 7.414 12.604 36.894 1.00 21.90 230 ILE B N 1
ATOM 3663 C CA . ILE B 1 230 ? 7.898 13.440 35.807 1.00 21.20 230 ILE B CA 1
ATOM 3664 C C . ILE B 1 230 ? 6.718 13.949 34.993 1.00 20.71 230 ILE B C 1
ATOM 3665 O O . ILE B 1 230 ? 5.779 13.203 34.727 1.00 21.63 230 ILE B O 1
ATOM 3670 N N . ILE B 1 231 ? 6.764 15.221 34.614 1.00 21.45 231 ILE B N 1
ATOM 3671 C CA . ILE B 1 231 ? 5.705 15.805 33.803 1.00 22.21 231 ILE B CA 1
ATOM 3672 C C . ILE B 1 231 ? 6.210 15.959 32.375 1.00 22.10 231 ILE B C 1
ATOM 3673 O O . ILE B 1 231 ? 7.290 16.502 32.137 1.00 21.71 231 ILE B O 1
ATOM 3678 N N . ILE B 1 232 ? 5.430 15.455 31.427 1.00 21.04 232 ILE B N 1
ATOM 3679 C CA . ILE B 1 232 ? 5.787 15.541 30.018 1.00 20.72 232 ILE B CA 1
ATOM 3680 C C . ILE B 1 232 ? 4.997 16.693 29.415 1.00 20.76 232 ILE B C 1
ATOM 3681 O O . ILE B 1 232 ? 3.766 16.680 29.410 1.00 21.64 232 ILE B O 1
ATOM 3686 N N . VAL B 1 233 ? 5.717 17.690 28.917 1.00 20.62 233 VAL B N 1
ATOM 3687 C CA . VAL B 1 233 ? 5.100 18.871 28.329 1.00 23.51 233 VAL B CA 1
ATOM 3688 C C . VAL B 1 233 ? 5.562 19.048 26.889 1.00 23.34 233 VAL B C 1
ATOM 3689 O O . VAL B 1 233 ? 6.751 18.938 26.593 1.00 22.78 233 VAL B O 1
ATOM 3693 N N . GLY B 1 234 ? 4.613 19.336 26.002 1.00 25.61 234 GLY B N 1
ATOM 3694 C CA . GLY B 1 234 ? 4.940 19.506 24.599 1.00 27.25 234 GLY B CA 1
ATOM 3695 C C . GLY B 1 234 ? 4.869 20.930 24.085 1.00 29.51 234 GLY B C 1
ATOM 3696 O O . GLY B 1 234 ? 5.637 21.794 24.506 1.00 28.71 234 GLY B O 1
ATOM 3697 N N . ARG B 1 235 ? 3.936 21.163 23.165 1.00 31.90 235 ARG B N 1
ATOM 3698 C CA . ARG B 1 235 ? 3.739 22.467 22.540 1.00 34.48 235 ARG B CA 1
ATOM 3699 C C . ARG B 1 235 ? 3.732 23.637 23.520 1.00 34.45 235 ARG B C 1
ATOM 3700 O O . ARG B 1 235 ? 4.152 24.742 23.176 1.00 34.57 235 ARG B O 1
ATOM 3708 N N . GLY B 1 236 ? 3.256 23.396 24.736 1.00 34.36 236 GLY B N 1
ATOM 3709 C CA . GLY B 1 236 ? 3.213 24.456 25.728 1.00 34.56 236 GLY B CA 1
ATOM 3710 C C . GLY B 1 236 ? 4.579 25.039 26.046 1.00 34.16 236 GLY B C 1
ATOM 3711 O O . GLY B 1 236 ? 4.683 26.058 26.729 1.00 35.11 236 GLY B O 1
ATOM 3712 N N . LEU B 1 237 ? 5.630 24.403 25.539 1.00 34.06 237 LEU B N 1
ATOM 3713 C CA . LEU B 1 237 ? 6.994 24.856 25.791 1.00 33.45 237 LEU B CA 1
ATOM 3714 C C . LEU B 1 237 ? 7.641 25.653 24.659 1.00 34.73 237 LEU B C 1
ATOM 3715 O O . LEU B 1 237 ? 8.664 26.305 24.876 1.00 34.59 237 LEU B O 1
ATOM 3720 N N . PHE B 1 238 ? 7.066 25.615 23.460 1.00 34.67 238 PHE B N 1
ATOM 3721 C CA . PHE B 1 238 ? 7.692 26.317 22.342 1.00 36.35 238 PHE B CA 1
ATOM 3722 C C . PHE B 1 238 ? 6.763 26.810 21.235 1.00 37.64 238 PHE B C 1
ATOM 3723 O O . PHE B 1 238 ? 7.135 27.692 20.463 1.00 37.29 238 PHE B O 1
ATOM 3731 N N . ALA B 1 239 ? 5.571 26.233 21.145 1.00 40.30 239 ALA B N 1
ATOM 3732 C CA . ALA B 1 239 ? 4.617 26.613 20.107 1.00 42.59 239 ALA B CA 1
ATOM 3733 C C . ALA B 1 239 ? 4.064 28.023 20.287 1.00 43.96 239 ALA B C 1
ATOM 3734 O O . ALA B 1 239 ? 4.281 28.661 21.315 1.00 44.35 239 ALA B O 1
ATOM 3736 N N . LYS B 1 240 ? 3.356 28.503 19.269 1.00 46.21 240 LYS B N 1
ATOM 3737 C CA . LYS B 1 240 ? 2.750 29.831 19.298 1.00 47.06 240 LYS B CA 1
ATOM 3738 C C . LYS B 1 240 ? 3.785 30.940 19.488 1.00 47.09 240 LYS B C 1
ATOM 3739 O O . LYS B 1 240 ? 3.473 32.013 20.004 1.00 47.42 240 LYS B O 1
ATOM 3745 N N . GLY B 1 241 ? 5.019 30.675 19.070 1.00 46.55 241 GLY B N 1
ATOM 3746 C CA . GLY B 1 241 ? 6.071 31.668 19.194 1.00 45.87 241 GLY B CA 1
ATOM 3747 C C . GLY B 1 241 ? 6.532 31.939 20.615 1.00 45.68 241 GLY B C 1
ATOM 3748 O O . GLY B 1 241 ? 7.187 32.949 20.877 1.00 45.43 241 GLY B O 1
ATOM 3749 N N . ARG B 1 242 ? 6.189 31.045 21.537 1.00 44.37 242 ARG B N 1
ATOM 3750 C CA . ARG B 1 242 ? 6.589 31.199 22.931 1.00 43.57 242 ARG B CA 1
ATOM 3751 C C . ARG B 1 242 ? 8.091 30.993 23.069 1.00 42.06 242 ARG B C 1
ATOM 3752 O O . ARG B 1 242 ? 8.719 30.390 22.202 1.00 41.80 242 ARG B O 1
ATOM 3760 N N . ASP B 1 243 ? 8.672 31.510 24.147 1.00 41.11 243 ASP B N 1
ATOM 3761 C CA . ASP B 1 243 ? 10.105 31.359 24.359 1.00 40.42 243 ASP B CA 1
ATOM 3762 C C . ASP B 1 243 ? 10.375 30.070 25.122 1.00 39.75 243 ASP B C 1
ATOM 3763 O O . ASP B 1 243 ? 9.943 29.912 26.265 1.00 37.91 243 ASP B O 1
ATOM 3768 N N . ALA B 1 244 ? 11.095 29.155 24.479 1.00 38.17 244 ALA B N 1
ATOM 3769 C CA . ALA B 1 244 ? 11.422 27.863 25.069 1.00 38.27 244 ALA B CA 1
ATOM 3770 C C . ALA B 1 244 ? 12.066 27.967 26.446 1.00 37.98 244 ALA B C 1
ATOM 3771 O O . ALA B 1 244 ? 11.653 27.282 27.380 1.00 37.60 244 ALA B O 1
ATOM 3773 N N . LYS B 1 245 ? 13.076 28.821 26.573 1.00 38.24 245 LYS B N 1
ATOM 3774 C CA . LYS B 1 245 ? 13.766 28.979 27.847 1.00 39.48 245 LYS B CA 1
ATOM 3775 C C . LYS B 1 245 ? 12.821 29.497 28.927 1.00 38.84 245 LYS B C 1
ATOM 3776 O O . LYS B 1 245 ? 12.772 28.953 30.030 1.00 38.71 245 LYS B O 1
ATOM 3782 N N . VAL B 1 246 ? 12.062 30.540 28.607 1.00 38.07 246 VAL B N 1
ATOM 3783 C CA . VAL B 1 246 ? 11.119 31.114 29.560 1.00 37.79 246 VAL B CA 1
ATOM 3784 C C . VAL B 1 246 ? 10.096 30.085 30.037 1.00 37.31 246 VAL B C 1
ATOM 3785 O O . VAL B 1 246 ? 9.840 29.959 31.236 1.00 37.26 246 VAL B O 1
ATOM 3789 N N . GLU B 1 247 ? 9.514 29.350 29.094 1.00 36.64 247 GLU B N 1
ATOM 3790 C CA . GLU B 1 247 ? 8.509 28.344 29.420 1.00 35.96 247 GLU B CA 1
ATOM 3791 C C . GLU B 1 247 ? 9.124 27.141 30.126 1.00 34.96 247 GLU B C 1
ATOM 3792 O O . GLU B 1 247 ? 8.486 26.514 30.971 1.00 34.21 247 GLU B O 1
ATOM 3798 N N . GLY B 1 248 ? 10.365 26.823 29.775 1.00 33.60 248 GLY B N 1
ATOM 3799 C CA . GLY B 1 248 ? 11.039 25.704 30.405 1.00 33.21 248 GLY B CA 1
ATOM 3800 C C . GLY B 1 248 ? 11.183 25.952 31.894 1.00 33.06 248 GLY B C 1
ATOM 3801 O O . GLY B 1 248 ? 10.955 25.057 32.702 1.00 32.86 248 GLY B O 1
ATOM 3802 N N . GLU B 1 249 ? 11.558 27.175 32.257 1.00 33.35 249 GLU B N 1
ATOM 3803 C CA . GLU B 1 249 ? 11.721 27.535 33.661 1.00 33.56 249 GLU B CA 1
ATOM 3804 C C . GLU B 1 249 ? 10.365 27.535 34.351 1.00 33.73 249 GLU B C 1
ATOM 3805 O O . GLU B 1 249 ? 10.230 27.049 35.473 1.00 32.41 249 GLU B O 1
ATOM 3811 N N . ARG B 1 250 ? 9.363 28.087 33.673 1.00 34.66 250 ARG B N 1
ATOM 3812 C CA . ARG B 1 250 ? 8.015 28.141 34.221 1.00 35.66 250 ARG B CA 1
ATOM 3813 C C . ARG B 1 250 ? 7.556 26.765 34.676 1.00 34.61 250 ARG B C 1
ATOM 3814 O O . ARG B 1 250 ? 7.157 26.584 35.826 1.00 33.20 250 ARG B O 1
ATOM 3822 N N . TYR B 1 251 ? 7.610 25.797 33.767 1.00 32.55 251 TYR B N 1
ATOM 3823 C CA . TYR B 1 251 ? 7.193 24.440 34.089 1.00 31.65 251 TYR B CA 1
ATOM 3824 C C . TYR B 1 251 ? 8.134 23.747 35.062 1.00 30.64 251 TYR B C 1
ATOM 3825 O O . TYR B 1 251 ? 7.682 23.018 35.941 1.00 30.31 251 TYR B O 1
ATOM 3834 N N . ARG B 1 252 ? 9.435 23.966 34.903 1.00 30.78 252 ARG B N 1
ATOM 3835 C CA . ARG B 1 252 ? 10.408 23.345 35.796 1.00 32.63 252 ARG B CA 1
ATOM 3836 C C . ARG B 1 252 ? 10.124 23.813 37.217 1.00 32.38 252 ARG B C 1
ATOM 3837 O O . ARG B 1 252 ? 10.053 23.013 38.146 1.00 31.82 252 ARG B O 1
ATOM 3845 N N . LYS B 1 253 ? 9.956 25.122 37.367 1.00 33.38 253 LYS B N 1
ATOM 3846 C CA . LYS B 1 253 ? 9.675 25.728 38.663 1.00 34.02 253 LYS B CA 1
ATOM 3847 C C . LYS B 1 253 ? 8.379 25.158 39.231 1.00 33.09 253 LYS B C 1
ATOM 3848 O O . LYS B 1 253 ? 8.318 24.752 40.391 1.00 32.78 253 LYS B O 1
ATOM 3854 N N . ALA B 1 254 ? 7.342 25.130 38.402 1.00 31.66 254 ALA B N 1
ATOM 3855 C CA . ALA B 1 254 ? 6.047 24.617 38.822 1.00 31.20 254 ALA B CA 1
ATOM 3856 C C . ALA B 1 254 ? 6.131 23.156 39.252 1.00 30.35 254 ALA B C 1
ATOM 3857 O O . ALA B 1 254 ? 5.574 22.767 40.279 1.00 30.05 254 ALA B O 1
ATOM 3859 N N . GLY B 1 255 ? 6.836 22.350 38.465 1.00 30.11 255 GLY B N 1
ATOM 3860 C CA . GLY B 1 255 ? 6.961 20.940 38.782 1.00 27.80 255 GLY B CA 1
ATOM 3861 C C . GLY B 1 255 ? 7.817 20.650 39.998 1.00 27.64 255 GLY B C 1
ATOM 3862 O O . GLY B 1 255 ? 7.482 19.783 40.805 1.00 26.29 255 GLY B O 1
ATOM 3863 N N . TRP B 1 256 ? 8.927 21.368 40.135 1.00 28.32 256 TRP B N 1
ATOM 3864 C CA . TRP B 1 256 ? 9.813 21.150 41.270 1.00 28.92 256 TRP B CA 1
ATOM 3865 C C . TRP B 1 256 ? 9.157 21.578 42.579 1.00 30.46 256 TRP B C 1
ATOM 3866 O O . TRP B 1 256 ? 9.198 20.845 43.567 1.00 30.40 256 TRP B O 1
ATOM 3877 N N . GLU B 1 257 ? 8.545 22.759 42.587 1.00 32.34 257 GLU B N 1
ATOM 3878 C CA . GLU B 1 257 ? 7.886 23.254 43.790 1.00 33.58 257 GLU B CA 1
ATOM 3879 C C . GLU B 1 257 ? 6.753 22.327 44.219 1.00 33.37 257 GLU B C 1
ATOM 3880 O O . GLU B 1 257 ? 6.528 22.127 45.412 1.00 33.31 257 GLU B O 1
ATOM 3886 N N . ALA B 1 258 ? 6.041 21.762 43.247 1.00 32.76 258 ALA B N 1
ATOM 3887 C CA . ALA B 1 258 ? 4.949 20.845 43.549 1.00 32.18 258 ALA B CA 1
ATOM 3888 C C . ALA B 1 258 ? 5.536 19.587 44.182 1.00 31.35 258 ALA B C 1
ATOM 3889 O O . ALA B 1 258 ? 4.931 18.977 45.065 1.00 29.89 258 ALA B O 1
ATOM 3891 N N . TYR B 1 259 ? 6.722 19.208 43.718 1.00 30.75 259 TYR B N 1
ATOM 3892 C CA . TYR B 1 259 ? 7.416 18.036 44.236 1.00 29.60 259 TYR B CA 1
ATOM 3893 C C . TYR B 1 259 ? 7.853 18.275 45.681 1.00 30.43 259 TYR B C 1
ATOM 3894 O O . TYR B 1 259 ? 7.698 17.404 46.538 1.00 29.46 259 TYR B O 1
ATOM 3903 N N . LEU B 1 260 ? 8.400 19.456 45.945 1.00 31.94 260 LEU B N 1
ATOM 3904 C CA . LEU B 1 260 ? 8.848 19.790 47.292 1.00 34.15 260 LEU B CA 1
ATOM 3905 C C . LEU B 1 260 ? 7.672 19.781 48.264 1.00 36.23 260 LEU B C 1
ATOM 3906 O O . LEU B 1 260 ? 7.804 19.333 49.405 1.00 36.42 260 LEU B O 1
ATOM 3911 N N . ARG B 1 261 ? 6.523 20.272 47.807 1.00 37.93 261 ARG B N 1
ATOM 3912 C CA . ARG B 1 261 ? 5.325 20.315 48.641 1.00 41.32 261 ARG B CA 1
ATOM 3913 C C . ARG B 1 261 ? 4.756 18.921 48.877 1.00 42.57 261 ARG B C 1
ATOM 3914 O O . ARG B 1 261 ? 4.000 18.703 49.822 1.00 43.27 261 ARG B O 1
ATOM 3922 N N . ARG B 1 262 ? 5.122 17.979 48.015 1.00 44.26 262 ARG B N 1
ATOM 3923 C CA . ARG B 1 262 ? 4.641 16.608 48.130 1.00 46.03 262 ARG B CA 1
ATOM 3924 C C . ARG B 1 262 ? 5.298 15.889 49.303 1.00 46.61 262 ARG B C 1
ATOM 3925 O O . ARG B 1 262 ? 4.561 15.268 50.096 1.00 46.90 262 ARG B O 1
#

CATH classification: 3.20.20.70

GO terms:
  GO:0005829 cytosol (C, IDA)
  GO:0004590 orotidine-5'-phosphate decarboxylase activity (F, IDA)
  GO:0006222 UMP biosynthetic process (P, IDA)
  GO:0004590 orotidine-5'-phosphate decarboxylase activity (F, IMP)
  GO:0006207 'de novo' pyrimidine nucleobase biosynthetic process (P, IMP)
  GO:0006222 UMP biosynthetic process (P, IMP)

Radius of gyration: 23.66 Å; Cα contacts (8 Å, |Δi|>4): 1121; chains: 2; bounding box: 50×67×62 Å

Organism: Saccharomyces cerevisiae (strain ATCC 204508 / S288c) (NCBI:txid559292)

InterPro domains:
  IPR001754 Orotidine 5'-phosphate decarboxylase domain [PF00215] (30-250)
  IPR001754 Orotidine 5'-phosphate decarboxylase domain [SM00934] (31-250)
  IPR011060 Ribulose-phosphate binding barrel [SSF51366] (3-264)
  IPR013785 Aldolase-type TIM barrel [G3DSA:3.20.20.70] (1-267)
  IPR014732 Orotidine 5'-phosphate decarboxylase [PTHR32119] (3-265)
  IPR014732 Orotidine 5'-phosphate decarboxylase [TIGR01740] (32-252)
  IPR018089 Orotidine 5'-phosphate decarboxylase, active site [PS00156] (88-101)

Secondary structure (DSSP, 8-state):
---HHHHHHH-S-HHHHHHHHHHHHHT--EEEE---S-HHHHHHHHHHHGGG-SEEEE-GGG-SS--IIIIIHHHHHHHHHHT-EEEEEEEE---HHHHHHHHHSTTT-HHHH-SEEEEEGGG-THHHHHHHHHHHHH--S--EEEEE-S--STT----HHHHHHHHHHHTT-TTTEEEEE-SS----GGGT---EEEE-SEE---TT-TTGGGSEEHHHHHHTT-SEEEE-GGGTSTT--HHHHHHHHHHHHHHHHHHH-/---HHHHHHH-S-HHHHHHHHHHHHHT--EEEE---S-HHHHHHHHHHHGGG-SEEEE-GGG-SS--IIIIIHHHHHHHHHHT-EEEEEEEE---HHHHHHHHH-TTT-HHHH-SEEEEEGGG-THHHHHHHHHHHHH-SS--EEEEE-S--STT----HHHHHHHHHHHHT-TTTEEEEE-SS----GGGT---EEEE-S-B--BHHHHHHHT-SEEEE-GGGTSTT--HHHHHHHHHHHHHHHHHH-